Protein AF-0000000086674254 (afdb_homodimer)

Nearest PDB structures (foldseek):
  3oio-assembly1_A  TM=9.305E-01  e=2.649E-06  Chromobacterium violaceum
  6swi-assembly1_A  TM=9.458E-01  e=6.035E-06  Geobacillus stearothermophilus
  5u93-assembly1_A  TM=6.408E-01  e=2.240E-07  Bacteria Latreille et al. 1825
  1xs9-assembly1_A  TM=8.335E-01  e=2.133E-05  Escherichia coli
  5uqp-assembly1_B  TM=7.105E-01  e=3.496E-05  Rhodococcus jostii RHA1

Solvent-accessible surface area (backbone atoms only — not comparable to full-atom values): 34407 Å² total; per-residue (Å²): 123,86,67,92,67,78,49,45,41,50,56,47,54,54,61,40,50,64,39,67,40,51,18,26,39,28,44,46,75,42,50,46,74,46,70,48,46,36,68,47,72,77,41,36,36,85,33,34,37,40,32,35,28,68,32,49,48,37,34,42,35,41,81,91,40,82,37,82,42,34,59,46,27,32,38,46,43,44,56,69,42,47,29,32,43,42,10,85,55,86,72,15,23,20,37,36,36,43,27,31,43,80,44,70,41,90,81,47,79,50,74,40,20,42,45,41,55,41,25,72,72,43,82,53,47,68,37,72,44,82,63,37,37,49,59,28,32,51,50,20,45,48,37,59,43,42,76,74,53,38,58,39,40,60,62,29,50,42,23,37,49,31,30,37,51,43,44,49,41,47,60,43,20,66,94,56,82,28,75,67,72,77,65,63,61,66,60,50,47,50,51,50,49,54,50,48,42,64,47,36,31,49,38,83,66,52,52,68,58,51,16,60,74,67,69,42,51,64,66,59,44,35,51,48,27,35,74,76,69,69,36,44,57,49,56,47,43,52,48,51,22,45,38,50,37,52,32,45,43,63,74,42,87,68,52,65,64,55,43,28,42,57,31,33,33,93,40,60,66,60,36,38,53,53,37,19,70,74,69,71,42,42,62,69,59,42,37,72,65,59,66,55,64,61,34,51,50,54,45,53,72,52,50,67,87,51,79,79,75,77,71,70,73,74,69,76,82,71,65,79,82,73,84,69,135,124,87,67,93,66,80,49,44,40,49,56,46,53,54,62,39,51,64,40,68,40,52,19,26,38,31,45,46,75,42,50,48,72,47,70,49,45,36,67,48,71,77,42,35,34,86,32,33,37,41,35,36,30,69,32,49,48,36,35,42,36,43,79,90,40,80,37,83,42,35,60,46,28,31,39,47,42,45,56,69,42,47,30,32,42,42,10,84,57,86,70,15,23,21,37,37,34,43,28,28,41,77,44,69,40,90,80,47,79,49,75,41,19,41,43,41,55,43,25,73,72,43,83,52,46,68,38,72,44,83,63,36,38,49,60,27,32,50,50,21,46,48,37,60,43,41,78,75,54,38,59,39,38,62,62,30,50,43,22,38,49,32,28,36,50,43,44,48,41,46,60,42,20,66,94,58,82,28,77,66,73,78,64,61,61,65,61,50,47,50,50,51,49,54,49,47,40,63,46,37,31,50,39,82,66,52,53,69,57,51,16,60,73,67,70,42,51,63,66,57,44,34,52,51,28,35,74,74,70,68,37,44,57,48,56,48,44,52,48,51,20,45,39,51,36,51,33,45,45,62,75,41,88,67,52,66,65,54,43,30,42,57,32,33,32,94,39,60,67,59,37,38,53,54,38,19,70,74,69,70,42,42,62,70,59,43,39,72,66,58,68,54,65,61,34,52,51,54,45,52,70,55,50,63,89,51,79,76,77,74,72,68,75,78,69,71,83,79,67,77,80,71,82,72,132

Foldseek 3Di:
DPDPDDDLFNQLVVQAQKADAAQWIKGWDGWDKDPQDAKDDWDFAQWKKKKAWCAAWWWKAKPNDIDTDGHQKMFIGGHPIIIMIHHNDPSGIIMTIIIIHIDGDPPNDDPSSCLSVQLVPDPQGMFGNVVCQLVVLVVVLNVLRPDDDDPCSSVVNNVSVRSNVNSNSNRSGDDDDDDDDDDPLLVVLVVQLVVVLLVPQLAQDDLVNSCVSSVHDSVVQQVSCCVPVVGGSRVVSLLLLLLQLLLCLLVHPDDLCVSCNRRHHPDSVVSQVSNCVNVVHGSVVSSVVSDCVSVCVSVVVVPPPDDPPPPPPPPPPVDDPDDDD/DPDPDDDLFNQLVVQAQKADAAQWIKGWDGWDKDPQDAKDDWDFAQWKKKKAWCAAWWWKAKPNDIDTDGHQKMFIGHHPIIIMIHHNDPSGIIMTIIIIHIDGDPPNDDPSSCLSVQLVPDPQGMFGNVVCQLVVLVVVLNVLRPDDDDPCSSVVNNVSVRSNVNSNSNRSGDDDDDDDDDDPLLVVLVVQLVVVLLVPQLAQDDLVNSCVSSVHDSVVQQVSCCVPVVGGSNVVSLLLLLLQLLLCLLVHPDDLCVSCNRRHHPDSVVSQVSNCVNVVHGSVVSSVVSDCVSVCVSVVVVPPPDDPPPPPPPPDDPDDPDDDD

Structure (mmCIF, N/CA/C/O backbone):
data_AF-0000000086674254-model_v1
#
loop_
_entity.id
_entity.type
_entity.pdbx_description
1 polymer 'AraC family transcriptional regulator'
#
loop_
_atom_site.group_PDB
_atom_site.id
_atom_site.type_symbol
_atom_site.label_atom_id
_atom_site.label_alt_id
_atom_site.label_comp_id
_atom_site.label_asym_id
_atom_site.label_entity_id
_atom_site.label_seq_id
_atom_site.pdbx_PDB_ins_code
_atom_site.Cartn_x
_atom_site.Cartn_y
_atom_site.Cartn_z
_atom_site.occupancy
_atom_site.B_iso_or_equiv
_atom_site.auth_seq_id
_atom_site.auth_comp_id
_atom_site.auth_asym_id
_atom_site.auth_atom_id
_atom_site.pdbx_PDB_model_num
ATOM 1 N N . MET A 1 1 ? -21.734 -27.266 2.463 1 25.28 1 MET A N 1
ATOM 2 C CA . MET A 1 1 ? -21.609 -26.672 1.129 1 25.28 1 MET A CA 1
ATOM 3 C C . MET A 1 1 ? -20.797 -25.391 1.172 1 25.28 1 MET A C 1
ATOM 5 O O . MET A 1 1 ? -21.219 -24.391 1.757 1 25.28 1 MET A O 1
ATOM 9 N N . ARG A 1 2 ? -19.688 -25.328 1.482 1 36.72 2 ARG A N 1
ATOM 10 C CA . ARG A 1 2 ? -18.984 -24.047 1.582 1 36.72 2 ARG A CA 1
ATOM 11 C C . ARG A 1 2 ? -19.359 -23.125 0.434 1 36.72 2 ARG A C 1
ATOM 13 O O . ARG A 1 2 ? -19.062 -23.406 -0.728 1 36.72 2 ARG A O 1
ATOM 20 N N . GLY A 1 3 ? -20.391 -22.531 0.339 1 38.34 3 GLY A N 1
ATOM 21 C CA . GLY A 1 3 ? -20.953 -21.625 -0.646 1 38.34 3 GLY A CA 1
ATOM 22 C C . GLY A 1 3 ? -19.906 -20.781 -1.349 1 38.34 3 GLY A C 1
ATOM 23 O O . GLY A 1 3 ? -18.75 -20.719 -0.915 1 38.34 3 GLY A O 1
ATOM 24 N N . ASP A 1 4 ? -20.203 -20.25 -2.676 1 48.31 4 ASP A N 1
ATOM 25 C CA . ASP A 1 4 ? -19.594 -19.375 -3.684 1 48.31 4 ASP A CA 1
ATOM 26 C C . ASP A 1 4 ? -18.938 -18.156 -3.039 1 48.31 4 ASP A C 1
ATOM 28 O O . ASP A 1 4 ? -19.016 -17.062 -3.578 1 48.31 4 ASP A O 1
ATOM 32 N N . ALA A 1 5 ? -18.766 -18.125 -1.754 1 55.88 5 ALA A N 1
ATOM 33 C CA . ALA A 1 5 ? -18.438 -16.875 -1.062 1 55.88 5 ALA A CA 1
ATOM 34 C C . ALA A 1 5 ? -17.125 -16.297 -1.578 1 55.88 5 ALA A C 1
ATOM 36 O O . ALA A 1 5 ? -16.109 -16.984 -1.655 1 55.88 5 ALA A O 1
ATOM 37 N N . VAL A 1 6 ? -17.203 -15.25 -2.281 1 59.53 6 VAL A N 1
ATOM 38 C CA . VAL A 1 6 ? -16.094 -14.398 -2.695 1 59.53 6 VAL A CA 1
ATOM 39 C C . VAL A 1 6 ? -15.117 -14.219 -1.527 1 59.53 6 VAL A C 1
ATOM 41 O O . VAL A 1 6 ? -15.516 -13.773 -0.448 1 59.53 6 VAL A O 1
ATOM 44 N N . VAL A 1 7 ? -13.992 -14.891 -1.663 1 79.94 7 VAL A N 1
ATOM 45 C CA . VAL A 1 7 ? -12.945 -14.648 -0.675 1 79.94 7 VAL A CA 1
ATOM 46 C C . VAL A 1 7 ? -12.227 -13.344 -0.998 1 79.94 7 VAL A C 1
ATOM 48 O O . VAL A 1 7 ? -12.32 -12.828 -2.115 1 79.94 7 VAL A O 1
ATOM 51 N N . TRP A 1 8 ? -11.656 -12.766 -0.063 1 85.12 8 TRP A N 1
ATOM 52 C CA . TRP A 1 8 ? -11.117 -11.414 -0.192 1 85.12 8 TRP A CA 1
ATOM 53 C C . TRP A 1 8 ? -10.109 -11.336 -1.33 1 85.12 8 TRP A C 1
ATOM 55 O O . TRP A 1 8 ? -10.008 -10.312 -2.008 1 85.12 8 TRP A O 1
ATOM 65 N N . THR A 1 9 ? -9.43 -12.477 -1.619 1 89.12 9 THR A N 1
ATOM 66 C CA . THR A 1 9 ? -8.422 -12.469 -2.67 1 89.12 9 THR A CA 1
ATOM 67 C C . THR A 1 9 ? -9.07 -12.398 -4.047 1 89.12 9 THR A C 1
ATOM 69 O O . THR A 1 9 ? -8.438 -11.984 -5.02 1 89.12 9 THR A O 1
ATOM 72 N N . ASP A 1 10 ? -10.297 -12.781 -4.156 1 85.31 10 ASP A N 1
ATOM 73 C CA . ASP A 1 10 ? -11.023 -12.672 -5.418 1 85.31 10 ASP A CA 1
ATOM 74 C C . ASP A 1 10 ? -11.148 -11.211 -5.848 1 85.31 10 ASP A C 1
ATOM 76 O O . ASP A 1 10 ? -11.172 -10.906 -7.043 1 85.31 10 ASP A O 1
ATOM 80 N N . ARG A 1 11 ? -11.242 -10.367 -4.902 1 87.06 11 ARG A N 1
ATOM 81 C CA . ARG A 1 11 ? -11.336 -8.945 -5.203 1 87.06 11 ARG A CA 1
ATOM 82 C C . ARG A 1 11 ? -10.047 -8.43 -5.824 1 87.06 11 ARG A C 1
ATOM 84 O O . ARG A 1 11 ? -10.07 -7.578 -6.711 1 87.06 11 ARG A O 1
ATOM 91 N N . LEU A 1 12 ? -8.984 -8.945 -5.289 1 90.75 12 LEU A N 1
ATOM 92 C CA . LEU A 1 12 ? -7.695 -8.578 -5.871 1 90.75 12 LEU A CA 1
ATOM 93 C C . LEU A 1 12 ? -7.59 -9.078 -7.309 1 90.75 12 LEU A C 1
ATOM 95 O O . LEU A 1 12 ? -7.152 -8.344 -8.195 1 90.75 12 LEU A O 1
ATOM 99 N N . ASP A 1 13 ? -7.992 -10.25 -7.535 1 88.44 13 ASP A N 1
ATOM 100 C CA . ASP A 1 13 ? -7.922 -10.836 -8.867 1 88.44 13 ASP A CA 1
ATOM 101 C C . ASP A 1 13 ? -8.766 -10.047 -9.859 1 88.44 13 ASP A C 1
ATOM 103 O O . ASP A 1 13 ? -8.43 -9.961 -11.047 1 88.44 13 ASP A O 1
ATOM 107 N N . ALA A 1 14 ? -9.758 -9.477 -9.359 1 84.12 14 ALA A N 1
ATOM 108 C CA . ALA A 1 14 ? -10.695 -8.75 -10.211 1 84.12 14 ALA A CA 1
ATOM 109 C C . ALA A 1 14 ? -10.141 -7.387 -10.602 1 84.12 14 ALA A C 1
ATOM 111 O O . ALA A 1 14 ? -10.492 -6.836 -11.648 1 84.12 14 ALA A O 1
ATOM 112 N N . VAL A 1 15 ? -9.227 -6.852 -9.797 1 84.62 15 VAL A N 1
ATOM 113 C CA . VAL A 1 15 ? -8.945 -5.438 -10.016 1 84.62 15 VAL A CA 1
ATOM 114 C C . VAL A 1 15 ? -7.453 -5.234 -10.242 1 84.62 15 VAL A C 1
ATOM 116 O O . VAL A 1 15 ? -7.02 -4.156 -10.648 1 84.62 15 VAL A O 1
ATOM 119 N N . VAL A 1 16 ? -6.676 -6.238 -10.078 1 82.31 16 VAL A N 1
ATOM 120 C CA . VAL A 1 16 ? -5.23 -6.07 -10.18 1 82.31 16 VAL A CA 1
ATOM 121 C C . VAL A 1 16 ? -4.676 -7.016 -11.242 1 82.31 16 VAL A C 1
ATOM 123 O O . VAL A 1 16 ? -3.941 -7.953 -10.93 1 82.31 16 VAL A O 1
ATOM 126 N N . PRO A 1 17 ? -4.895 -6.766 -12.461 1 85.19 17 PRO A N 1
ATOM 127 C CA . PRO A 1 17 ? -4.41 -7.703 -13.469 1 85.19 17 PRO A CA 1
ATOM 128 C C . PRO A 1 17 ? -2.955 -7.457 -13.859 1 85.19 17 PRO A C 1
ATOM 130 O O . PRO A 1 17 ? -2.279 -8.367 -14.352 1 85.19 17 PRO A O 1
ATOM 133 N N . ARG A 1 18 ? -2.543 -6.195 -13.742 1 94.12 18 ARG A N 1
ATOM 134 C CA . ARG A 1 18 ? -1.178 -5.809 -14.086 1 94.12 18 ARG A CA 1
ATOM 135 C C . ARG A 1 18 ? -0.655 -4.742 -13.133 1 94.12 18 ARG A C 1
ATOM 137 O O . ARG A 1 18 ? -1.386 -3.824 -12.758 1 94.12 18 ARG A O 1
ATOM 144 N N . LEU A 1 19 ? 0.548 -4.879 -12.781 1 96.25 19 LEU A N 1
ATOM 145 C CA . LEU A 1 19 ? 1.171 -3.934 -11.859 1 96.25 19 LEU A CA 1
ATOM 146 C C . LEU A 1 19 ? 2.525 -3.475 -12.391 1 96.25 19 LEU A C 1
ATOM 148 O O . LEU A 1 19 ? 3.295 -4.277 -12.922 1 96.25 19 LEU A O 1
ATOM 152 N N . ALA A 1 20 ? 2.787 -2.203 -12.266 1 92.81 20 ALA A N 1
ATOM 153 C CA . ALA A 1 20 ? 4.113 -1.673 -12.57 1 92.81 20 ALA A CA 1
ATOM 154 C C . ALA A 1 20 ? 5.062 -1.855 -11.391 1 92.81 20 ALA A C 1
ATOM 156 O O . ALA A 1 20 ? 4.664 -1.688 -10.234 1 92.81 20 ALA A O 1
ATOM 157 N N . VAL A 1 21 ? 6.219 -2.252 -11.633 1 92.38 21 VAL A N 1
ATOM 158 C CA . VAL A 1 21 ? 7.332 -2.312 -10.688 1 92.38 21 VAL A CA 1
ATOM 159 C C . VAL A 1 21 ? 8.555 -1.616 -11.289 1 92.38 21 VAL A C 1
ATOM 161 O O . VAL A 1 21 ? 8.711 -1.563 -12.508 1 92.38 21 VAL A O 1
ATOM 164 N N . PRO A 1 22 ? 9.344 -0.985 -10.477 1 90.69 22 PRO A N 1
ATOM 165 C CA . PRO A 1 22 ? 10.516 -0.331 -11.047 1 90.69 22 PRO A CA 1
ATOM 166 C C . PRO A 1 22 ? 11.344 -1.269 -11.922 1 90.69 22 PRO A C 1
ATOM 168 O O . PRO A 1 22 ? 11.828 -2.299 -11.445 1 90.69 22 PRO A O 1
ATOM 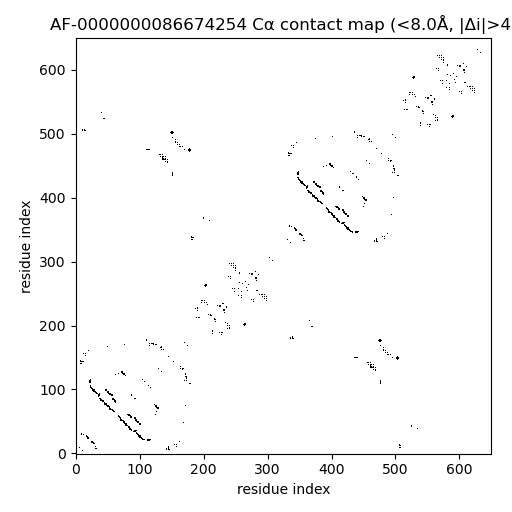171 N N . GLY A 1 23 ? 11.492 -0.886 -13.172 1 91.56 23 GLY A N 1
ATOM 172 C CA . GLY A 1 23 ? 12.297 -1.669 -14.102 1 91.56 23 GLY A CA 1
ATOM 173 C C . GLY A 1 23 ? 11.484 -2.697 -14.867 1 91.56 23 GLY A C 1
ATOM 174 O O . GLY A 1 23 ? 12.039 -3.482 -15.641 1 91.56 23 GLY A O 1
ATOM 175 N N . GLY A 1 24 ? 10.117 -2.697 -14.594 1 93.75 24 GLY A N 1
ATOM 176 C CA . GLY A 1 24 ? 9.344 -3.684 -15.336 1 93.75 24 GLY A CA 1
ATOM 177 C C . GLY A 1 24 ? 7.867 -3.666 -15 1 93.75 24 GLY A C 1
ATOM 178 O O . GLY A 1 24 ? 7.375 -2.711 -14.398 1 93.75 24 GLY A O 1
ATOM 179 N N . THR A 1 25 ? 7.18 -4.711 -15.492 1 94.75 25 THR A N 1
ATOM 180 C CA . THR A 1 25 ? 5.754 -4.898 -15.25 1 94.75 25 THR A CA 1
ATOM 181 C C . THR A 1 25 ? 5.445 -6.355 -14.922 1 94.75 25 THR A C 1
ATOM 183 O O . THR A 1 25 ? 6.133 -7.266 -15.391 1 94.75 25 THR A O 1
ATOM 186 N N . ALA A 1 26 ? 4.449 -6.516 -14.117 1 97 26 ALA A N 1
ATOM 187 C CA . ALA A 1 26 ? 4.02 -7.859 -13.734 1 97 26 ALA A CA 1
ATOM 188 C C . ALA A 1 26 ? 2.576 -8.117 -14.156 1 97 26 ALA A C 1
ATOM 190 O O . ALA A 1 26 ? 1.687 -7.309 -13.867 1 97 26 ALA A O 1
ATOM 191 N N . GLY A 1 27 ? 2.365 -9.133 -14.93 1 96.62 27 GLY A N 1
ATOM 192 C CA . GLY A 1 27 ? 1.023 -9.664 -15.125 1 96.62 27 GLY A CA 1
ATOM 193 C C . GLY A 1 27 ? 0.593 -10.617 -14.023 1 96.62 27 GLY A C 1
ATOM 194 O O . GLY A 1 27 ? 1.246 -11.633 -13.789 1 96.62 27 GLY A O 1
ATOM 195 N N . ILE A 1 28 ? -0.515 -10.344 -13.359 1 95.94 28 ILE A N 1
ATOM 196 C CA . ILE A 1 28 ? -0.927 -11.102 -12.188 1 95.94 28 ILE A CA 1
ATOM 197 C C . ILE A 1 28 ? -1.872 -12.227 -12.602 1 95.94 28 ILE A C 1
ATOM 199 O O . ILE A 1 28 ? -2.83 -12 -13.344 1 95.94 28 ILE A O 1
ATOM 203 N N . TYR A 1 29 ? -1.641 -13.367 -12.062 1 92.44 29 TYR A N 1
ATOM 204 C CA . TYR A 1 29 ? -2.461 -14.523 -12.406 1 92.44 29 TYR A CA 1
ATOM 205 C C . TYR A 1 29 ? -3.381 -14.906 -11.258 1 92.44 29 TYR A C 1
ATOM 207 O O . TYR A 1 29 ? -4.508 -15.359 -11.477 1 92.44 29 TYR A O 1
ATOM 215 N N . GLN A 1 30 ? -2.82 -14.703 -10.031 1 91.06 30 GLN A N 1
ATOM 216 C CA . GLN A 1 30 ? -3.627 -15.156 -8.906 1 91.06 30 GLN A CA 1
ATOM 217 C C . GLN A 1 30 ? -3.113 -14.586 -7.59 1 91.06 30 GLN A C 1
ATOM 219 O O . GLN A 1 30 ? -1.902 -14.484 -7.379 1 91.06 30 GLN A O 1
ATOM 224 N N . TRP A 1 31 ? -4.062 -14.219 -6.805 1 93.19 31 TRP A N 1
ATOM 225 C CA . TRP A 1 31 ? -3.85 -14 -5.379 1 93.19 31 TRP A CA 1
ATOM 226 C C . TRP A 1 31 ? -4.523 -15.086 -4.555 1 93.19 31 TRP A C 1
ATOM 228 O O . TRP A 1 31 ? -5.66 -15.477 -4.832 1 93.19 31 TRP A O 1
ATOM 238 N N . ALA A 1 32 ? -3.785 -15.547 -3.461 1 92.31 32 ALA A N 1
ATOM 239 C CA . ALA A 1 32 ? -4.426 -16.609 -2.68 1 92.31 32 ALA A CA 1
ATOM 240 C C . ALA A 1 32 ? -3.881 -16.641 -1.256 1 92.31 32 ALA A C 1
ATOM 242 O O . ALA A 1 32 ? -2.791 -16.125 -0.989 1 92.31 32 ALA A O 1
ATOM 243 N N . GLN A 1 33 ? -4.66 -17.125 -0.433 1 92.06 33 GLN A N 1
ATOM 244 C CA . GLN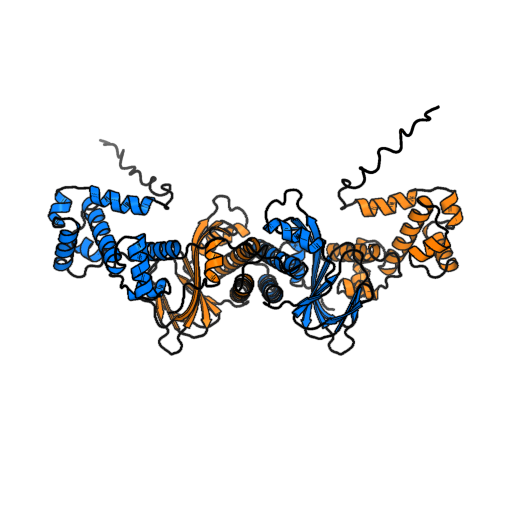 A 1 33 ? -4.305 -17.438 0.948 1 92.06 33 GLN A CA 1
ATOM 245 C C . GLN A 1 33 ? -4.957 -18.75 1.403 1 92.06 33 GLN A C 1
ATOM 247 O O . GLN A 1 33 ? -6.148 -18.953 1.173 1 92.06 33 GLN A O 1
ATOM 252 N N . TRP A 1 34 ? -4.117 -19.578 2.035 1 88.69 34 TRP A N 1
ATOM 253 C CA . TRP A 1 34 ? -4.641 -20.844 2.512 1 88.69 34 TRP A CA 1
ATOM 254 C C . TRP A 1 34 ? -4.004 -21.234 3.842 1 88.69 34 TRP A C 1
ATOM 256 O O . TRP A 1 34 ? -2.822 -20.969 4.074 1 88.69 34 TRP A O 1
ATOM 266 N N . SER A 1 35 ? -4.785 -21.812 4.605 1 87.88 35 SER A N 1
ATOM 267 C CA . SER A 1 35 ? -4.293 -22.391 5.855 1 87.88 35 SER A CA 1
ATOM 268 C C . SER A 1 35 ? -4.332 -23.922 5.82 1 87.88 35 SER A C 1
ATOM 270 O O . SER A 1 35 ? -5.109 -24.5 5.062 1 87.88 35 SER A O 1
ATOM 272 N N . GLY A 1 36 ? -3.48 -24.531 6.516 1 84.69 36 GLY A N 1
ATOM 273 C CA . GLY A 1 36 ? -3.539 -25.969 6.73 1 84.69 36 GLY A CA 1
ATOM 274 C C . GLY A 1 36 ? -3.064 -26.766 5.535 1 84.69 36 GLY A C 1
ATOM 275 O O . GLY A 1 36 ? -3.566 -27.859 5.281 1 84.69 36 GLY A O 1
ATOM 276 N N . VAL A 1 37 ? -2.219 -26.172 4.754 1 81 37 VAL A N 1
ATOM 277 C CA . VAL A 1 37 ? -1.625 -26.938 3.658 1 81 37 VAL A CA 1
ATOM 278 C C . VAL A 1 37 ? -0.72 -28.031 4.215 1 81 37 VAL A C 1
ATOM 280 O O . VAL A 1 37 ? 0.201 -27.75 4.988 1 81 37 VAL A O 1
ATOM 283 N N . VAL A 1 38 ? -0.955 -29.203 3.811 1 85.56 38 VAL A N 1
ATOM 284 C CA . VAL A 1 38 ? -0.167 -30.344 4.301 1 85.56 38 VAL A CA 1
ATOM 285 C C . VAL A 1 38 ? 0.869 -30.734 3.254 1 85.56 38 VAL A C 1
ATOM 287 O O . VAL A 1 38 ? 2.025 -31 3.588 1 85.56 38 VAL A O 1
ATOM 290 N N . GLU A 1 39 ? 0.395 -30.891 2.057 1 85.62 39 GLU A N 1
ATOM 291 C CA . GLU A 1 39 ? 1.29 -31.219 0.952 1 85.62 39 GLU A CA 1
ATOM 292 C C . GLU A 1 39 ? 0.726 -30.734 -0.38 1 85.62 39 GLU A C 1
ATOM 294 O O . GLU A 1 39 ? -0.486 -30.781 -0.6 1 85.62 39 GLU A O 1
ATOM 299 N N . ASN A 1 40 ? 1.583 -30.234 -1.135 1 83.75 40 ASN A N 1
ATOM 300 C CA . ASN A 1 40 ? 1.231 -30.094 -2.543 1 83.75 40 ASN A CA 1
ATOM 301 C C . ASN A 1 40 ? 2.176 -30.891 -3.439 1 83.75 40 ASN A C 1
ATOM 303 O O . ASN A 1 40 ? 3.371 -30.984 -3.156 1 83.75 40 ASN A O 1
ATOM 307 N N . PRO A 1 41 ? 1.652 -31.625 -4.395 1 86.44 41 PRO A N 1
ATOM 308 C CA . PRO A 1 41 ? 2.504 -32.438 -5.262 1 86.44 41 PRO A CA 1
ATOM 309 C C . PRO A 1 41 ? 3.564 -31.625 -5.988 1 86.44 41 PRO A C 1
ATOM 311 O O . PRO A 1 41 ? 3.393 -30.422 -6.18 1 86.44 41 PRO A O 1
ATOM 314 N N . PRO A 1 42 ? 4.629 -32.375 -6.332 1 91.56 42 PRO A N 1
ATOM 315 C CA . PRO A 1 42 ? 5.602 -31.656 -7.16 1 91.56 42 PRO A CA 1
ATOM 316 C C . PRO A 1 42 ? 4.988 -31.109 -8.453 1 91.56 42 PRO A C 1
ATOM 318 O O . PRO A 1 42 ? 4.25 -31.828 -9.133 1 91.56 42 PRO A O 1
ATOM 321 N N . HIS A 1 43 ? 5.207 -29.891 -8.719 1 93.31 43 HIS A N 1
ATOM 322 C CA . HIS A 1 43 ? 4.668 -29.234 -9.906 1 93.31 43 HIS A CA 1
ATOM 323 C C . HIS A 1 43 ? 5.535 -28.047 -10.32 1 93.31 43 HIS A C 1
ATOM 325 O O . HIS A 1 43 ? 6.531 -27.734 -9.664 1 93.31 43 HIS A O 1
ATOM 331 N N . ARG A 1 44 ? 5.266 -27.562 -11.484 1 94.06 44 ARG A N 1
ATOM 332 C CA . ARG A 1 44 ? 5.945 -26.375 -11.969 1 94.06 44 ARG A CA 1
ATOM 333 C C . ARG A 1 44 ? 4.965 -25.406 -12.633 1 94.06 44 ARG A C 1
ATOM 335 O O . ARG A 1 44 ? 3.822 -25.781 -12.914 1 94.06 44 ARG A O 1
ATOM 342 N N . HIS A 1 45 ? 5.359 -24.188 -12.695 1 94.88 45 HIS A N 1
ATOM 343 C CA . HIS A 1 45 ? 4.605 -23.141 -13.367 1 94.88 45 HIS A CA 1
ATOM 344 C C . HIS A 1 45 ? 5.453 -22.453 -14.43 1 94.88 45 HIS A C 1
ATOM 346 O O . HIS A 1 45 ? 6.684 -22.5 -14.383 1 94.88 45 HIS A O 1
ATOM 352 N N . THR A 1 46 ? 4.781 -21.844 -15.438 1 94.94 46 THR A N 1
ATOM 353 C CA . THR A 1 46 ? 5.461 -21 -16.406 1 94.94 46 THR A CA 1
ATOM 354 C C . THR A 1 46 ? 5.555 -19.562 -15.898 1 94.94 46 THR A C 1
ATOM 356 O O . THR A 1 46 ? 5.934 -18.656 -16.656 1 94.94 46 THR A O 1
ATOM 359 N N . TYR A 1 47 ? 5.176 -19.266 -14.727 1 96.12 47 TYR A N 1
ATOM 360 C CA . TYR A 1 47 ? 5.168 -17.984 -14.055 1 96.12 47 TYR A CA 1
ATOM 361 C C . TYR A 1 47 ? 5.75 -18.094 -12.648 1 96.12 47 TYR A C 1
ATOM 363 O O . TYR A 1 47 ? 6.031 -19.188 -12.172 1 96.12 47 TYR A O 1
ATOM 371 N N . PHE A 1 48 ? 5.992 -16.969 -12 1 97.56 48 PHE A N 1
ATOM 372 C CA . PHE A 1 48 ? 6.465 -16.953 -10.625 1 97.56 48 PHE A CA 1
ATOM 373 C C . PHE A 1 48 ? 5.316 -17.203 -9.656 1 97.56 48 PHE A C 1
ATOM 375 O O . PHE A 1 48 ? 4.207 -16.703 -9.852 1 97.56 48 PHE A O 1
ATOM 382 N N . GLU A 1 49 ? 5.523 -17.938 -8.734 1 97.38 49 GLU A N 1
ATOM 383 C CA . GLU A 1 49 ? 4.695 -18.062 -7.539 1 97.38 49 GLU A CA 1
ATOM 384 C C . GLU A 1 49 ? 5.5 -17.766 -6.273 1 97.38 49 GLU A C 1
ATOM 386 O O . GLU A 1 49 ? 6.445 -18.5 -5.953 1 97.38 49 GLU A O 1
ATOM 391 N N . VAL A 1 50 ? 5.152 -16.75 -5.605 1 98.19 50 VAL A N 1
ATOM 392 C CA . VAL A 1 50 ? 5.875 -16.375 -4.398 1 98.19 50 VAL A CA 1
ATOM 393 C C . VAL A 1 50 ? 4.945 -16.469 -3.189 1 98.19 50 VAL A C 1
ATOM 395 O O . VAL A 1 50 ? 3.918 -15.781 -3.137 1 98.19 50 VAL A O 1
ATOM 398 N N . CYS A 1 51 ? 5.359 -17.266 -2.227 1 97.62 51 CYS A N 1
ATOM 399 C CA . CYS A 1 51 ? 4.547 -17.5 -1.038 1 97.62 51 CYS A CA 1
ATOM 400 C C . CYS A 1 51 ? 5.191 -16.891 0.198 1 97.62 51 CYS A C 1
ATOM 402 O O . CYS A 1 51 ? 6.418 -16.797 0.284 1 97.62 51 CYS A O 1
ATOM 404 N N . ARG A 1 52 ? 4.418 -16.484 1.013 1 98.06 52 ARG A N 1
ATOM 405 C CA . ARG A 1 52 ? 4.82 -16.188 2.385 1 98.06 52 ARG A CA 1
ATOM 406 C C . ARG A 1 52 ? 4.254 -17.219 3.354 1 98.06 52 ARG A C 1
ATOM 408 O O . ARG A 1 52 ? 3.07 -17.547 3.291 1 98.06 52 ARG A O 1
ATOM 415 N N . VAL A 1 53 ? 5.102 -17.688 4.27 1 97.62 53 VAL A N 1
ATOM 416 C CA . VAL A 1 53 ? 4.629 -18.578 5.328 1 97.62 53 VAL A CA 1
ATOM 417 C C . VAL A 1 53 ? 4 -17.75 6.453 1 97.62 53 VAL A C 1
ATOM 419 O O . VAL A 1 53 ? 4.699 -17.016 7.152 1 97.62 53 VAL A O 1
ATOM 422 N N . ASP A 1 54 ? 2.73 -17.938 6.594 1 96.5 54 ASP A N 1
ATOM 423 C CA . ASP A 1 54 ? 1.988 -17.172 7.59 1 96.5 54 ASP A CA 1
ATOM 424 C C . ASP A 1 54 ? 2.039 -17.859 8.953 1 96.5 54 ASP A C 1
ATOM 426 O O . ASP A 1 54 ? 2.105 -17.188 9.984 1 96.5 54 ASP A O 1
ATOM 430 N N . ALA A 1 55 ? 1.968 -19.094 8.906 1 96.38 55 ALA A N 1
ATOM 431 C CA . ALA A 1 55 ? 1.947 -19.891 10.125 1 96.38 55 ALA A CA 1
ATOM 432 C C . ALA A 1 55 ? 2.396 -21.328 9.844 1 96.38 55 ALA A C 1
ATOM 434 O O . ALA A 1 55 ? 2.338 -21.797 8.703 1 96.38 55 ALA A O 1
ATOM 435 N N . GLY A 1 56 ? 2.863 -21.953 10.93 1 96 56 GLY A N 1
ATOM 436 C CA . GLY A 1 56 ? 3.287 -23.344 10.797 1 96 56 GLY A CA 1
ATOM 437 C C . GLY A 1 56 ? 4.684 -23.484 10.219 1 96 56 GLY A C 1
ATOM 438 O O . GLY A 1 56 ? 5.383 -22.5 10.016 1 96 56 GLY A O 1
ATOM 439 N N . ARG A 1 57 ? 5.059 -24.797 10.102 1 96.5 57 ARG A N 1
ATOM 440 C CA . ARG A 1 57 ? 6.379 -25.125 9.57 1 96.5 57 ARG A CA 1
ATOM 441 C C . ARG A 1 57 ? 6.297 -26.219 8.531 1 96.5 57 ARG A C 1
ATOM 443 O O . ARG A 1 57 ? 5.293 -26.938 8.453 1 96.5 57 ARG A O 1
ATOM 450 N N . GLY A 1 58 ? 7.332 -26.281 7.719 1 96.25 58 GLY A N 1
ATOM 451 C CA . GLY A 1 58 ? 7.402 -27.312 6.695 1 96.25 58 GLY A CA 1
ATOM 452 C C . GLY A 1 58 ? 8.719 -27.312 5.934 1 96.25 58 GLY A C 1
ATOM 453 O O . GLY A 1 58 ? 9.75 -26.906 6.473 1 96.25 58 GLY A O 1
ATOM 454 N N . ARG A 1 59 ? 8.602 -27.953 4.82 1 97.25 59 ARG A N 1
ATOM 455 C CA . ARG A 1 59 ? 9.734 -28.016 3.91 1 97.25 59 ARG A CA 1
ATOM 456 C C . ARG A 1 59 ? 9.352 -27.547 2.512 1 97.25 59 ARG A C 1
ATOM 458 O O . ARG A 1 59 ? 8.297 -27.922 1.998 1 97.25 59 ARG A O 1
ATOM 465 N N . PHE A 1 60 ? 10.117 -26.719 1.997 1 97.75 60 PHE A N 1
ATOM 466 C CA . PHE A 1 60 ? 10.031 -26.312 0.6 1 97.75 60 PHE A CA 1
ATOM 467 C C . PHE A 1 60 ? 11.094 -27.016 -0.235 1 97.75 60 PHE A C 1
ATOM 469 O O . PHE A 1 60 ? 12.289 -26.797 -0.033 1 97.75 60 PHE A O 1
ATOM 476 N N . VAL A 1 61 ? 10.641 -27.875 -1.088 1 97.31 61 VAL A N 1
ATOM 477 C CA . VAL A 1 61 ? 11.547 -28.625 -1.946 1 97.31 61 VAL A CA 1
ATOM 478 C C . VAL A 1 61 ? 11.555 -28.016 -3.35 1 97.31 61 VAL A C 1
ATOM 480 O O . VAL A 1 61 ? 10.516 -27.984 -4.02 1 97.31 61 VAL A O 1
ATOM 483 N N . ILE A 1 62 ? 12.68 -27.562 -3.746 1 96.25 62 ILE A N 1
ATOM 484 C CA . ILE A 1 62 ? 12.773 -26.922 -5.059 1 96.25 62 ILE A CA 1
ATOM 485 C C . ILE A 1 62 ? 14.125 -27.234 -5.688 1 96.25 62 ILE A C 1
ATOM 487 O O . ILE A 1 62 ? 15.164 -27.125 -5.023 1 96.25 62 ILE A O 1
ATOM 491 N N . GLY A 1 63 ? 14.07 -27.531 -7.012 1 87.69 63 GLY A N 1
ATOM 492 C CA . GLY A 1 63 ? 15.297 -27.859 -7.723 1 87.69 63 GLY A CA 1
ATOM 493 C C . GLY A 1 63 ? 16.109 -28.938 -7.039 1 87.69 63 GLY A C 1
ATOM 494 O O . GLY A 1 63 ? 17.344 -28.859 -7.004 1 87.69 63 GLY A O 1
ATOM 495 N N . GLY A 1 64 ? 15.461 -29.844 -6.379 1 86.75 64 GLY A N 1
ATOM 496 C CA . GLY A 1 64 ? 16.141 -30.953 -5.73 1 86.75 64 GLY A CA 1
ATOM 497 C C . GLY A 1 64 ? 16.672 -30.594 -4.359 1 86.75 64 GLY A C 1
ATOM 498 O O . GLY A 1 64 ? 17.281 -31.438 -3.689 1 86.75 64 GLY A O 1
ATOM 499 N N . ARG A 1 65 ? 16.531 -29.406 -3.904 1 94.38 65 ARG A N 1
ATOM 500 C CA . ARG A 1 65 ? 17 -28.953 -2.596 1 94.38 65 ARG A CA 1
ATOM 501 C C . ARG A 1 65 ? 15.836 -28.781 -1.627 1 94.38 65 ARG A C 1
ATOM 503 O O . ARG A 1 65 ? 14.766 -28.297 -2.012 1 94.38 65 ARG A O 1
ATOM 510 N N . ASP A 1 66 ? 16.172 -29.125 -0.375 1 96.38 66 ASP A N 1
ATOM 511 C CA . ASP A 1 66 ? 15.18 -29.016 0.692 1 96.38 66 ASP A CA 1
ATOM 512 C C . ASP A 1 66 ? 15.469 -27.812 1.59 1 96.38 66 ASP A C 1
ATOM 514 O O . ASP A 1 66 ? 16.609 -27.641 2.047 1 96.38 66 ASP A O 1
ATOM 518 N N . HIS A 1 67 ? 14.461 -27.047 1.882 1 97.81 67 HIS A N 1
ATOM 519 C CA . HIS A 1 67 ? 14.578 -25.906 2.775 1 97.81 67 HIS A CA 1
ATOM 520 C C . HIS A 1 67 ? 13.555 -25.984 3.904 1 97.81 67 HIS A C 1
ATOM 522 O O . HIS A 1 67 ? 12.352 -26.047 3.652 1 97.81 67 HIS A O 1
ATOM 528 N N . ASP A 1 68 ? 14.023 -25.969 5.113 1 97.69 68 ASP A N 1
ATOM 529 C CA . ASP A 1 68 ? 13.094 -25.781 6.223 1 97.69 68 ASP A CA 1
ATOM 530 C C . ASP A 1 68 ? 12.508 -24.375 6.227 1 97.69 68 ASP A C 1
ATOM 532 O O . ASP A 1 68 ? 13.242 -23.391 6.074 1 97.69 68 ASP A O 1
ATOM 536 N N . VAL A 1 69 ? 11.211 -24.312 6.363 1 97.62 69 VAL A N 1
ATOM 537 C CA . VAL A 1 69 ? 10.586 -23 6.289 1 97.62 69 VAL A CA 1
ATOM 538 C C . VAL A 1 69 ? 9.602 -22.828 7.441 1 97.62 69 VAL A C 1
ATOM 540 O O . VAL A 1 69 ? 9.086 -23.812 7.98 1 97.62 69 VAL A O 1
ATOM 543 N N . GLY A 1 70 ? 9.383 -21.594 7.836 1 96.81 70 GLY A N 1
ATOM 544 C CA . GLY A 1 70 ? 8.461 -21.188 8.883 1 96.81 70 GLY A CA 1
ATOM 545 C C . GLY A 1 70 ? 7.941 -19.781 8.711 1 96.81 70 GLY A C 1
ATOM 546 O O . GLY A 1 70 ? 8.188 -19.141 7.684 1 96.81 70 GLY A O 1
ATOM 547 N N . PRO A 1 71 ? 7.191 -19.297 9.758 1 96.81 71 PRO A N 1
ATOM 548 C CA . PRO A 1 71 ? 6.555 -17.984 9.641 1 96.81 71 PRO A CA 1
ATOM 549 C C . PRO A 1 71 ? 7.547 -16.875 9.281 1 96.81 71 PRO A C 1
ATOM 551 O O . PRO A 1 71 ? 8.594 -16.75 9.922 1 96.81 71 PRO A O 1
ATOM 554 N N . GLY A 1 72 ? 7.195 -16.141 8.211 1 97.31 72 GLY A N 1
ATOM 555 C CA . GLY A 1 72 ? 8.047 -15.031 7.789 1 97.31 72 GLY A CA 1
ATOM 556 C C . GLY A 1 72 ? 8.945 -15.391 6.617 1 97.31 72 GLY A C 1
ATOM 557 O O . GLY A 1 72 ? 9.516 -14.508 5.973 1 97.31 72 GLY A O 1
ATOM 558 N N . ASP A 1 73 ? 9.031 -16.672 6.328 1 98.31 73 ASP A N 1
ATOM 559 C CA . ASP A 1 73 ? 9.82 -17.062 5.168 1 98.31 73 ASP A CA 1
ATOM 560 C C . ASP A 1 73 ? 9.055 -16.812 3.869 1 98.31 73 ASP A C 1
ATOM 562 O O . ASP A 1 73 ? 7.836 -16.969 3.822 1 98.31 73 ASP A O 1
ATOM 566 N N . LEU A 1 74 ? 9.812 -16.406 2.902 1 98.62 74 LEU A N 1
ATOM 567 C CA . LEU A 1 74 ? 9.312 -16.234 1.542 1 98.62 74 LEU A CA 1
ATOM 568 C C . LEU A 1 74 ? 9.836 -17.328 0.624 1 98.62 74 LEU A C 1
ATOM 570 O O . LEU A 1 74 ? 11.031 -17.625 0.625 1 98.62 74 LEU A O 1
ATOM 574 N N . LEU A 1 75 ? 8.961 -17.969 -0.089 1 98.62 75 LEU A N 1
ATOM 575 C CA . LEU A 1 75 ? 9.297 -19.047 -0.998 1 98.62 75 LEU A CA 1
ATOM 576 C C . LEU A 1 75 ? 9.164 -18.609 -2.451 1 98.62 75 LEU A C 1
ATOM 578 O O . LEU A 1 75 ? 8.094 -18.172 -2.877 1 98.62 75 LEU A O 1
ATOM 582 N N . PHE A 1 76 ? 10.195 -18.766 -3.213 1 98.44 76 PHE A N 1
ATOM 583 C CA . PHE A 1 76 ? 10.219 -18.297 -4.598 1 98.44 76 PHE A CA 1
ATOM 584 C C . PHE A 1 76 ? 10.219 -19.484 -5.559 1 98.44 76 PHE A C 1
ATOM 586 O O . PHE A 1 76 ? 11.273 -20.031 -5.871 1 98.44 76 PHE A O 1
ATOM 593 N N . ALA A 1 77 ? 9.047 -19.828 -6.02 1 97.56 77 ALA A N 1
ATOM 594 C CA . ALA A 1 77 ? 8.93 -20.781 -7.125 1 97.56 77 ALA A CA 1
ATOM 595 C C . ALA A 1 77 ? 9.078 -20.078 -8.469 1 97.56 77 ALA A C 1
ATOM 597 O O . ALA A 1 77 ? 8.25 -19.25 -8.844 1 97.56 77 ALA A O 1
ATOM 598 N N . ARG A 1 78 ? 10.055 -20.422 -9.203 1 96.25 78 ARG A N 1
ATOM 599 C CA . ARG A 1 78 ? 10.383 -19.75 -10.445 1 96.25 78 ARG A CA 1
ATOM 600 C C . ARG A 1 78 ? 9.883 -20.531 -11.656 1 96.25 78 ARG A C 1
ATOM 602 O O . ARG A 1 78 ? 9.648 -21.734 -11.562 1 96.25 78 ARG A O 1
ATOM 609 N N . PRO A 1 79 ? 9.695 -19.828 -12.758 1 96.44 79 PRO A N 1
ATOM 610 C CA . PRO A 1 79 ? 9.148 -20.484 -13.953 1 96.44 79 PRO A CA 1
ATOM 611 C C . PRO A 1 79 ? 9.969 -21.688 -14.398 1 96.44 79 PRO A C 1
ATOM 613 O O . PRO A 1 79 ? 11.188 -21.609 -14.523 1 96.44 79 PRO A O 1
ATOM 616 N N . GLY A 1 80 ? 9.203 -22.781 -14.539 1 94.81 80 GLY A N 1
ATOM 617 C CA . GLY A 1 80 ? 9.797 -23.984 -15.094 1 94.81 80 GLY A CA 1
ATOM 618 C C . GLY A 1 80 ? 10.461 -24.859 -14.055 1 94.81 80 GLY A C 1
ATOM 619 O O . GLY A 1 80 ? 10.859 -25.984 -14.344 1 94.81 80 GLY A O 1
ATOM 620 N N . VAL A 1 81 ? 10.617 -24.391 -12.844 1 95.56 81 VAL A N 1
ATOM 621 C CA . VAL A 1 81 ? 11.328 -25.141 -11.812 1 95.56 81 VAL A CA 1
ATOM 622 C C . VAL A 1 81 ? 10.336 -25.938 -10.977 1 95.56 81 VAL A C 1
ATOM 624 O O . VAL A 1 81 ? 9.398 -25.375 -10.406 1 95.56 81 VAL A O 1
ATOM 627 N N . ARG A 1 82 ? 10.531 -27.234 -10.93 1 95.56 82 ARG A N 1
ATOM 628 C CA . ARG A 1 82 ? 9.656 -28.109 -10.148 1 95.56 82 ARG A CA 1
ATOM 629 C C . ARG A 1 82 ? 9.844 -27.875 -8.656 1 95.56 82 ARG A C 1
ATOM 631 O O . ARG A 1 82 ? 10.977 -27.719 -8.188 1 95.56 82 ARG A O 1
ATOM 638 N N . HIS A 1 83 ? 8.727 -27.812 -7.918 1 96 83 HIS A N 1
ATOM 639 C CA . HIS A 1 83 ? 8.781 -27.562 -6.484 1 96 83 HIS A CA 1
ATOM 640 C C . HIS A 1 83 ? 7.586 -28.188 -5.77 1 96 83 HIS A C 1
ATOM 642 O O . HIS A 1 83 ? 6.625 -28.625 -6.418 1 96 83 HIS A O 1
ATOM 648 N N . ARG A 1 84 ? 7.715 -28.344 -4.504 1 94.88 84 ARG A N 1
ATOM 649 C CA . ARG A 1 84 ? 6.633 -28.812 -3.643 1 94.88 84 ARG A CA 1
ATOM 650 C C . ARG A 1 84 ? 6.809 -28.297 -2.221 1 94.88 84 ARG A C 1
ATOM 652 O O . ARG A 1 84 ? 7.891 -27.844 -1.847 1 94.88 84 ARG A O 1
ATOM 659 N N . ILE A 1 85 ? 5.754 -28.234 -1.525 1 94.62 85 ILE A N 1
ATOM 660 C CA . ILE A 1 85 ? 5.742 -27.875 -0.114 1 94.62 85 ILE A CA 1
ATOM 661 C C . ILE A 1 85 ? 5.188 -29.031 0.716 1 94.62 85 ILE A C 1
ATOM 663 O O . ILE A 1 85 ? 4.152 -29.609 0.372 1 94.62 85 ILE A O 1
ATOM 667 N N . LEU A 1 86 ? 5.926 -29.375 1.721 1 94.94 86 LEU A N 1
ATOM 668 C CA . LEU A 1 86 ? 5.555 -30.469 2.619 1 94.94 86 LEU A CA 1
ATOM 669 C C . LEU A 1 86 ? 5.414 -29.969 4.051 1 94.94 86 LEU A C 1
ATOM 671 O O . LEU A 1 86 ? 6.305 -29.297 4.57 1 94.94 86 LEU A O 1
ATOM 675 N N . SER A 1 87 ? 4.289 -30.156 4.613 1 94.38 87 SER A N 1
ATOM 676 C CA . SER A 1 87 ? 4.043 -29.875 6.023 1 94.38 87 SER A CA 1
ATOM 677 C C . SER A 1 87 ? 3.24 -30.984 6.68 1 94.38 87 SER A C 1
ATOM 679 O O . SER A 1 87 ? 2.07 -30.797 7.02 1 94.38 87 SER A O 1
ATOM 681 N N . PRO A 1 88 ? 3.869 -32.031 6.992 1 84.31 88 PRO A N 1
ATOM 682 C CA . PRO A 1 88 ? 3.135 -33.219 7.418 1 84.31 88 PRO A CA 1
ATOM 683 C C . PRO A 1 88 ? 2.572 -33.094 8.836 1 84.31 88 PRO A C 1
ATOM 685 O O . PRO A 1 88 ? 1.618 -33.812 9.188 1 84.31 88 PRO A O 1
ATOM 688 N N . ASP A 1 89 ? 3.098 -32.25 9.609 1 87.75 89 ASP A N 1
ATOM 689 C CA . ASP A 1 89 ? 2.631 -32.125 10.984 1 87.75 89 ASP A CA 1
ATOM 690 C C . ASP A 1 89 ? 1.426 -31.203 11.086 1 87.75 89 ASP A C 1
ATOM 692 O O . ASP A 1 89 ? 1.44 -30.094 10.531 1 87.75 89 ASP A O 1
ATOM 696 N N . PRO A 1 90 ? 0.309 -31.75 11.742 1 85.31 90 PRO A N 1
ATOM 697 C CA . PRO A 1 90 ? -0.832 -30.844 11.945 1 85.31 90 PRO A CA 1
ATOM 698 C C . PRO A 1 90 ? -0.449 -29.562 12.688 1 85.31 90 PRO A C 1
ATOM 700 O O . PRO A 1 90 ? 0.404 -29.594 13.578 1 85.31 90 PRO A O 1
ATOM 703 N N . PRO A 1 91 ? -1.108 -28.516 12.359 1 88.62 91 PRO A N 1
ATOM 704 C CA . PRO A 1 91 ? -2.248 -28.312 11.461 1 88.62 91 PRO A CA 1
ATOM 705 C C . PRO A 1 91 ? -1.819 -28.016 10.023 1 88.62 91 PRO A C 1
ATOM 707 O O . PRO A 1 91 ? -2.658 -27.688 9.18 1 88.62 91 PRO A O 1
ATOM 710 N N . GLY A 1 92 ? -0.63 -28.156 9.719 1 92.69 92 GLY A N 1
ATOM 711 C CA . GLY A 1 92 ? -0.132 -27.797 8.398 1 92.69 92 GLY A CA 1
ATOM 712 C C . GLY A 1 92 ? 0.415 -26.391 8.328 1 92.69 92 GLY A C 1
ATOM 713 O O . GLY A 1 92 ? 0.634 -25.75 9.359 1 92.69 92 GLY A O 1
ATOM 714 N N . ILE A 1 93 ? 0.686 -25.969 7.152 1 94.56 93 ILE A N 1
ATOM 715 C CA . ILE A 1 93 ? 1.331 -24.672 6.973 1 94.56 93 ILE A CA 1
ATOM 716 C C . ILE A 1 93 ? 0.343 -23.688 6.355 1 94.56 93 ILE A C 1
ATOM 718 O O . ILE A 1 93 ? -0.489 -24.062 5.527 1 94.56 93 ILE A O 1
ATOM 722 N N . GLY A 1 94 ? 0.257 -22.484 6.895 1 95.12 94 GLY A N 1
ATOM 723 C CA . GLY A 1 94 ? -0.502 -21.391 6.309 1 95.12 94 GLY A CA 1
ATOM 724 C C . GLY A 1 94 ? 0.314 -20.547 5.352 1 95.12 94 GLY A C 1
ATOM 725 O O . GLY A 1 94 ? 1.424 -20.125 5.684 1 95.12 94 GLY A O 1
ATOM 726 N N . LEU A 1 95 ? -0.272 -20.312 4.129 1 95.38 95 LEU A N 1
ATOM 727 C CA . LEU A 1 95 ? 0.469 -19.594 3.092 1 95.38 95 LEU A CA 1
ATOM 728 C C . LEU A 1 95 ? -0.375 -18.484 2.488 1 95.38 95 LEU A C 1
ATOM 730 O O . LEU A 1 95 ? -1.593 -18.609 2.357 1 95.38 95 LEU A O 1
ATOM 734 N N . SER A 1 96 ? 0.216 -17.406 2.18 1 96.12 96 SER A N 1
ATOM 735 C CA . SER A 1 96 ? -0.279 -16.391 1.259 1 96.12 96 SER A CA 1
ATOM 736 C C . SER A 1 96 ? 0.631 -16.25 0.042 1 96.12 96 SER A C 1
ATOM 738 O O . SER A 1 96 ? 1.856 -16.297 0.169 1 96.12 96 SER A O 1
ATOM 740 N N . TRP A 1 97 ? 0.046 -16.172 -1.168 1 95.94 97 TRP A N 1
ATOM 741 C CA . TRP A 1 97 ? 0.952 -16.094 -2.309 1 95.94 97 TRP A CA 1
ATOM 742 C C . TRP A 1 97 ? 0.333 -15.281 -3.439 1 95.94 97 TRP A C 1
ATOM 744 O O . TRP A 1 97 ? -0.863 -14.984 -3.414 1 95.94 97 TRP A O 1
ATOM 754 N N . VAL A 1 98 ? 1.138 -14.844 -4.312 1 97.12 98 VAL A N 1
ATOM 755 C CA . VAL A 1 98 ? 0.771 -14.211 -5.574 1 97.12 98 VAL A CA 1
ATOM 756 C C . VAL A 1 98 ? 1.535 -14.867 -6.723 1 97.12 98 VAL A C 1
ATOM 758 O O . VAL A 1 98 ? 2.711 -15.211 -6.578 1 97.12 98 VAL A O 1
ATOM 761 N N . SER A 1 99 ? 0.873 -15.141 -7.812 1 96.94 99 SER A N 1
ATOM 762 C CA . SER A 1 99 ? 1.452 -15.648 -9.055 1 96.94 99 SER A CA 1
ATOM 763 C C . SER A 1 99 ? 1.485 -14.57 -10.133 1 96.94 99 SER A C 1
ATOM 765 O O . SER A 1 99 ? 0.507 -13.844 -10.32 1 96.94 99 SER A O 1
ATOM 767 N N . PHE A 1 100 ? 2.59 -14.484 -10.789 1 97.31 100 PHE A N 1
ATOM 768 C CA . PHE A 1 100 ? 2.711 -13.398 -11.758 1 97.31 100 PHE A CA 1
ATOM 769 C C . PHE A 1 100 ? 3.812 -13.695 -12.766 1 97.31 100 PHE A C 1
ATOM 771 O O . PHE A 1 100 ? 4.703 -14.5 -12.508 1 97.31 100 PHE A O 1
ATOM 778 N N . ASP A 1 101 ? 3.732 -13.102 -13.914 1 96.75 101 ASP A N 1
ATOM 779 C CA . ASP A 1 101 ? 4.871 -12.969 -14.82 1 96.75 101 ASP A CA 1
ATOM 780 C C . ASP A 1 101 ? 5.59 -11.641 -14.609 1 96.75 101 ASP A C 1
ATOM 782 O O . ASP A 1 101 ? 5.023 -10.711 -14.031 1 96.75 101 ASP A O 1
ATOM 786 N N . LEU A 1 102 ? 6.789 -11.594 -14.945 1 95.75 102 LEU A N 1
ATOM 787 C CA . LEU A 1 102 ? 7.586 -10.383 -14.781 1 95.75 102 LEU A CA 1
ATOM 788 C C . LEU A 1 102 ? 8.383 -10.086 -16.047 1 95.75 102 LEU A C 1
ATOM 790 O O . LEU A 1 102 ? 9.172 -10.922 -16.5 1 95.75 102 LEU A O 1
ATOM 794 N N . ARG A 1 103 ? 8.125 -8.906 -16.578 1 93.31 103 ARG A N 1
ATOM 795 C CA . ARG A 1 103 ? 8.805 -8.477 -17.797 1 93.31 103 ARG A CA 1
ATOM 796 C C . ARG A 1 103 ? 9.633 -7.215 -17.547 1 93.31 103 ARG A C 1
ATOM 798 O O . ARG A 1 103 ? 9.109 -6.211 -17.047 1 93.31 103 ARG A O 1
ATOM 805 N N . PRO A 1 104 ? 10.891 -7.305 -17.859 1 91.5 104 PRO A N 1
ATOM 806 C CA . PRO A 1 104 ? 11.703 -6.098 -17.688 1 91.5 104 PRO A CA 1
ATOM 807 C C . PRO A 1 104 ? 11.344 -5 -18.688 1 91.5 104 PRO A C 1
ATOM 809 O O . PRO A 1 104 ? 10.938 -5.293 -19.812 1 91.5 104 PRO A O 1
ATOM 812 N N . SER A 1 105 ? 11.383 -3.811 -18.188 1 86.81 105 SER A N 1
ATOM 813 C CA . SER A 1 105 ? 11.234 -2.672 -19.094 1 86.81 105 SER A CA 1
ATOM 814 C C . SER A 1 105 ? 12.531 -2.391 -19.844 1 86.81 105 SER A C 1
ATOM 816 O O . SER A 1 105 ? 13.609 -2.363 -19.25 1 86.81 105 SER A O 1
ATOM 818 N N . PRO A 1 106 ? 12.43 -2.299 -21.203 1 74.25 106 PRO A N 1
ATOM 819 C CA . PRO A 1 106 ? 13.656 -2.047 -21.969 1 74.25 106 PRO A CA 1
ATOM 820 C C . PRO A 1 106 ? 14.32 -0.723 -21.594 1 74.25 106 PRO A C 1
ATOM 822 O O . PRO A 1 106 ? 15.531 -0.577 -21.734 1 74.25 106 PRO A O 1
ATOM 825 N N . GLU A 1 107 ? 13.633 0.283 -21.234 1 65.94 107 GLU A N 1
ATOM 826 C CA . GLU A 1 107 ? 14.156 1.63 -21.016 1 65.94 107 GLU A CA 1
ATOM 827 C C . GLU A 1 107 ? 14.625 1.808 -19.578 1 65.94 107 GLU A C 1
ATOM 829 O O . GLU A 1 107 ? 14.883 2.93 -19.141 1 65.94 107 GLU A O 1
ATOM 834 N N . ALA A 1 108 ? 14.891 0.729 -18.875 1 61.59 108 ALA A N 1
ATOM 835 C CA . ALA A 1 108 ? 15.18 0.904 -17.453 1 61.59 108 ALA A CA 1
ATOM 836 C C . ALA A 1 108 ? 16.578 1.47 -17.234 1 61.59 108 ALA A C 1
ATOM 838 O O . ALA A 1 108 ? 17.578 0.817 -17.562 1 61.59 108 ALA A O 1
ATOM 839 N N . THR A 1 109 ? 16.703 2.77 -17.156 1 57.75 109 THR A N 1
ATOM 840 C CA . THR A 1 109 ? 18.016 3.414 -17.047 1 57.75 109 THR A CA 1
ATOM 841 C C . THR A 1 109 ? 18.328 3.717 -15.578 1 57.75 109 THR A C 1
ATOM 843 O O . THR A 1 109 ? 19.5 3.914 -15.227 1 57.75 109 THR A O 1
ATOM 846 N N . ASP A 1 110 ? 17.375 3.775 -14.711 1 61.03 110 ASP A N 1
ATOM 847 C CA . ASP A 1 110 ? 17.719 4.277 -13.383 1 61.03 110 ASP A CA 1
ATOM 848 C C . ASP A 1 110 ? 17.812 3.137 -12.375 1 61.03 110 ASP A C 1
ATOM 850 O O . ASP A 1 110 ? 17.359 2.021 -12.648 1 61.03 110 ASP A O 1
ATOM 854 N N . GLU A 1 111 ? 18.625 3.271 -11.359 1 57.81 111 GLU A N 1
ATOM 855 C CA . GLU A 1 111 ? 18.875 2.314 -10.289 1 57.81 111 GLU A CA 1
ATOM 856 C C . GLU A 1 111 ? 17.594 1.607 -9.867 1 57.81 111 GLU A C 1
ATOM 858 O O . GLU A 1 111 ? 17.594 0.405 -9.594 1 57.81 111 GLU A O 1
ATOM 863 N N . ASP A 1 112 ? 16.594 2.346 -9.82 1 61.78 112 ASP A N 1
ATOM 864 C CA . ASP A 1 112 ? 15.305 1.724 -9.516 1 61.78 112 ASP A CA 1
ATOM 865 C C . ASP A 1 112 ? 14.922 0.701 -10.586 1 61.78 112 ASP A C 1
ATOM 867 O O . ASP A 1 112 ? 14.25 -0.29 -10.289 1 61.78 112 ASP A O 1
ATOM 871 N N . ASP A 1 113 ? 15.688 0.815 -11.633 1 66.94 113 ASP A N 1
ATOM 872 C CA . ASP A 1 113 ? 15.352 -0.041 -12.766 1 66.94 113 ASP A CA 1
ATOM 873 C C . ASP A 1 113 ? 16.109 -1.361 -12.703 1 66.94 113 ASP A C 1
ATOM 875 O O . ASP A 1 113 ? 15.812 -2.293 -13.453 1 66.94 113 ASP A O 1
ATOM 879 N N . ALA A 1 114 ? 16.875 -1.377 -11.633 1 82.56 114 ALA A N 1
ATOM 880 C CA . ALA A 1 114 ? 17.688 -2.59 -11.578 1 82.56 114 ALA A CA 1
ATOM 881 C C . ALA A 1 114 ? 16.969 -3.691 -10.797 1 82.56 114 ALA A C 1
ATOM 883 O O . ALA A 1 114 ? 17.391 -4.852 -10.828 1 82.56 114 ALA A O 1
ATOM 884 N N . LEU A 1 115 ? 15.898 -3.375 -10.219 1 90.62 115 LEU A N 1
ATOM 885 C CA . LEU A 1 115 ? 15.234 -4.289 -9.305 1 90.62 115 LEU A CA 1
ATOM 886 C C . LEU A 1 115 ? 14.789 -5.559 -10.023 1 90.62 115 LEU A C 1
ATOM 888 O O . LEU A 1 115 ? 15.141 -6.668 -9.617 1 90.62 115 LEU A O 1
ATOM 892 N N . VAL A 1 116 ? 14.125 -5.359 -11.102 1 93.62 116 VAL A N 1
ATOM 893 C CA . VAL A 1 116 ? 13.57 -6.488 -11.844 1 93.62 116 VAL A CA 1
ATOM 894 C C . VAL A 1 116 ? 14.711 -7.312 -12.445 1 93.62 116 VAL A C 1
ATOM 896 O O . VAL A 1 116 ? 14.703 -8.547 -12.359 1 93.62 116 VAL A O 1
ATOM 899 N N . GLY A 1 117 ? 15.656 -6.562 -13.008 1 91.5 117 GLY A N 1
ATOM 900 C CA . GLY A 1 117 ? 16.797 -7.27 -13.57 1 91.5 117 GLY A CA 1
ATOM 901 C C . GLY A 1 117 ? 17.547 -8.094 -12.547 1 91.5 117 GLY A C 1
ATOM 902 O O . GLY A 1 117 ? 17.922 -9.242 -12.82 1 91.5 117 GLY A O 1
ATOM 903 N N . ALA A 1 118 ? 17.781 -7.566 -11.406 1 91.94 118 ALA A N 1
ATOM 904 C CA . ALA A 1 118 ? 18.5 -8.266 -10.336 1 91.94 118 ALA A CA 1
ATOM 905 C C . ALA A 1 118 ? 17.719 -9.484 -9.867 1 91.94 118 ALA A C 1
ATOM 907 O O . ALA A 1 118 ? 18.312 -10.539 -9.594 1 91.94 118 ALA A O 1
ATOM 908 N N . PHE A 1 119 ? 16.453 -9.383 -9.734 1 95.69 119 PHE A N 1
ATOM 909 C CA . PHE A 1 119 ? 15.578 -10.484 -9.32 1 95.69 119 PHE A CA 1
ATOM 910 C C . PHE A 1 119 ? 15.648 -11.633 -10.32 1 95.69 119 PHE A C 1
ATOM 912 O O . PHE A 1 119 ? 15.773 -12.797 -9.93 1 95.69 119 PHE A O 1
ATOM 919 N N . LEU A 1 120 ? 15.586 -11.234 -11.594 1 94.88 120 LEU A N 1
ATOM 920 C CA . LEU A 1 120 ? 15.555 -12.234 -12.648 1 94.88 120 LEU A CA 1
ATOM 921 C C . LEU A 1 120 ? 16.906 -12.938 -12.781 1 94.88 120 LEU A C 1
ATOM 923 O O . LEU A 1 120 ? 16.984 -14.047 -13.305 1 94.88 120 LEU A O 1
ATOM 927 N N . ALA A 1 121 ? 17.906 -12.297 -12.242 1 92.81 121 ALA A N 1
ATOM 928 C CA . ALA A 1 121 ? 19.266 -12.836 -12.367 1 92.81 121 ALA A CA 1
ATOM 929 C C . ALA A 1 121 ? 19.594 -13.773 -11.203 1 92.81 121 ALA A C 1
ATOM 931 O O . ALA A 1 121 ? 20.656 -14.398 -11.18 1 92.81 121 ALA A O 1
ATOM 932 N N . THR A 1 122 ? 18.688 -13.891 -10.281 1 93.56 122 THR A N 1
ATOM 933 C CA . THR A 1 122 ? 18.953 -14.703 -9.102 1 93.56 122 THR A CA 1
ATOM 934 C C . THR A 1 122 ? 18.125 -15.992 -9.133 1 93.56 122 THR A C 1
ATOM 936 O O . THR A 1 122 ? 17.125 -16.078 -9.852 1 93.56 122 THR A O 1
ATOM 939 N N . ASP A 1 123 ? 18.609 -17 -8.383 1 93.75 123 ASP A N 1
ATOM 940 C CA . ASP A 1 123 ? 17.875 -18.25 -8.234 1 93.75 123 ASP A CA 1
ATOM 941 C C . ASP A 1 123 ? 17.5 -18.5 -6.77 1 93.75 123 ASP A C 1
ATOM 943 O O . ASP A 1 123 ? 17.312 -19.641 -6.359 1 93.75 123 ASP A O 1
ATOM 947 N N . ARG A 1 124 ? 17.438 -17.375 -6.031 1 95.25 124 ARG A N 1
ATOM 948 C CA . ARG A 1 124 ? 17.094 -17.484 -4.617 1 95.25 124 ARG A CA 1
ATOM 949 C C . ARG A 1 124 ? 15.766 -18.203 -4.426 1 95.25 124 ARG A C 1
ATOM 951 O O . ARG A 1 124 ? 14.758 -17.828 -5.031 1 95.25 124 ARG A O 1
ATOM 958 N N . ALA A 1 125 ? 15.789 -19.219 -3.574 1 97.56 125 ALA A N 1
ATOM 959 C CA . ALA A 1 125 ? 14.594 -20.031 -3.363 1 97.56 125 ALA A CA 1
ATOM 960 C C . ALA A 1 125 ? 13.828 -19.578 -2.125 1 97.56 125 ALA A C 1
ATOM 962 O O . ALA A 1 125 ? 12.602 -19.688 -2.072 1 97.56 125 ALA A O 1
ATOM 963 N N . VAL A 1 126 ? 14.586 -19.156 -1.127 1 98.12 126 VAL A N 1
ATOM 964 C CA . VAL A 1 126 ? 13.977 -18.781 0.142 1 98.12 126 VAL A CA 1
ATOM 965 C C . VAL A 1 126 ? 14.625 -17.5 0.663 1 98.12 126 VAL A C 1
ATOM 967 O O . VAL A 1 126 ? 15.836 -17.312 0.547 1 98.12 126 VAL A O 1
ATOM 970 N N . ALA A 1 127 ? 13.852 -16.625 1.151 1 97.69 127 ALA A N 1
ATOM 971 C CA . ALA A 1 127 ? 14.312 -15.43 1.841 1 97.69 127 ALA A CA 1
ATOM 972 C C . ALA A 1 127 ? 13.508 -15.18 3.111 1 97.69 127 ALA A C 1
ATOM 974 O O . ALA A 1 127 ? 12.422 -15.734 3.287 1 97.69 127 ALA A O 1
ATOM 975 N N . ARG A 1 128 ? 14.07 -14.422 3.992 1 96.62 128 ARG A N 1
ATOM 976 C CA . ARG A 1 128 ? 13.375 -14.039 5.211 1 96.62 128 ARG A CA 1
ATOM 977 C C . ARG A 1 128 ? 12.805 -12.625 5.098 1 96.62 128 ARG A C 1
ATOM 979 O O . ARG A 1 128 ? 13.477 -11.727 4.598 1 96.62 128 ARG A O 1
ATOM 986 N N . ASP A 1 129 ? 11.602 -12.453 5.508 1 95.56 129 ASP A N 1
ATOM 987 C CA . ASP A 1 129 ? 10.984 -11.133 5.602 1 95.56 129 ASP A CA 1
ATOM 988 C C . ASP A 1 129 ? 11.453 -10.398 6.855 1 95.56 129 ASP A C 1
ATOM 990 O O . ASP A 1 129 ? 10.648 -10.094 7.742 1 95.56 129 ASP A O 1
ATOM 994 N N . ARG A 1 130 ? 12.68 -10.023 7 1 81.62 130 ARG A N 1
ATOM 995 C CA . ARG A 1 130 ? 13.328 -9.555 8.227 1 81.62 130 ARG A CA 1
ATOM 996 C C . ARG A 1 130 ? 12.695 -8.258 8.719 1 81.62 130 ARG A C 1
ATOM 998 O O . ARG A 1 130 ? 12.5 -8.078 9.922 1 81.62 130 ARG A O 1
ATOM 1005 N N . ASP A 1 131 ? 12.305 -7.395 7.93 1 84.62 131 ASP A N 1
ATOM 1006 C CA . ASP A 1 131 ? 11.773 -6.105 8.352 1 84.62 131 ASP A CA 1
ATOM 1007 C C . ASP A 1 131 ? 10.242 -6.082 8.266 1 84.62 131 ASP A C 1
ATOM 1009 O O . ASP A 1 131 ? 9.633 -5.016 8.359 1 84.62 131 ASP A O 1
ATOM 1013 N N . THR A 1 132 ? 9.688 -7.254 8.031 1 93.44 132 THR A N 1
ATOM 1014 C CA . THR A 1 132 ? 8.25 -7.496 7.992 1 93.44 132 THR A CA 1
ATOM 1015 C C . THR A 1 132 ? 7.582 -6.637 6.922 1 93.44 132 THR A C 1
ATOM 1017 O O . THR A 1 132 ? 6.422 -6.25 7.066 1 93.44 132 THR A O 1
ATOM 1020 N N . GLN A 1 133 ? 8.367 -6.262 5.945 1 96.19 133 GLN A N 1
ATOM 1021 C CA . GLN A 1 133 ? 7.781 -5.465 4.867 1 96.19 133 GLN A CA 1
ATOM 1022 C C . GLN A 1 133 ? 6.672 -6.227 4.156 1 96.19 133 GLN A C 1
ATOM 1024 O O . GLN A 1 133 ? 5.555 -5.727 4.02 1 96.19 133 GLN A O 1
ATOM 1029 N N . VAL A 1 134 ? 6.965 -7.434 3.768 1 98.19 134 VAL A N 1
ATOM 1030 C CA . VAL A 1 134 ? 6.008 -8.25 3.025 1 98.19 134 VAL A CA 1
ATOM 1031 C C . VAL A 1 134 ? 4.805 -8.562 3.908 1 98.19 134 VAL A C 1
ATOM 1033 O O . VAL A 1 134 ? 3.656 -8.359 3.502 1 98.19 134 VAL A O 1
ATOM 1036 N N . GLY A 1 135 ? 5.055 -8.984 5.133 1 98.06 135 GLY A N 1
ATOM 1037 C CA . GLY A 1 135 ? 3.982 -9.328 6.055 1 98.06 135 GLY A CA 1
ATOM 1038 C C . GLY A 1 135 ? 3.055 -8.164 6.348 1 98.06 135 GLY A C 1
ATOM 1039 O O . GLY A 1 135 ? 1.835 -8.336 6.402 1 98.06 135 GLY A O 1
ATOM 1040 N N . SER A 1 136 ? 3.602 -7.016 6.566 1 98 136 SER A N 1
ATOM 1041 C CA . SER A 1 136 ? 2.789 -5.844 6.879 1 98 136 SER A CA 1
ATOM 1042 C C . SER A 1 136 ? 1.938 -5.426 5.688 1 98 136 SER A C 1
ATOM 1044 O O . SER A 1 136 ? 0.786 -5.016 5.855 1 98 136 SER A O 1
ATOM 1046 N N . VAL A 1 137 ? 2.465 -5.512 4.473 1 98.5 137 VAL A N 1
ATOM 1047 C CA . VAL A 1 137 ? 1.694 -5.145 3.289 1 98.5 137 VAL A CA 1
ATOM 1048 C C . VAL A 1 137 ? 0.6 -6.18 3.043 1 98.5 137 VAL A C 1
ATOM 1050 O O . VAL A 1 137 ? -0.523 -5.832 2.672 1 98.5 137 VAL A O 1
ATOM 1053 N N . TRP A 1 138 ? 0.872 -7.441 3.262 1 97.88 138 TRP A N 1
ATOM 1054 C CA . TRP A 1 138 ? -0.149 -8.477 3.15 1 97.88 138 TRP A CA 1
ATOM 1055 C C . TRP A 1 138 ? -1.299 -8.219 4.117 1 97.88 138 TRP A C 1
ATOM 1057 O O . TRP A 1 138 ? -2.469 -8.375 3.76 1 97.88 138 TRP A O 1
ATOM 1067 N N . ARG A 1 139 ? -0.959 -7.855 5.312 1 97 139 ARG A N 1
ATOM 1068 C CA . ARG A 1 139 ? -1.991 -7.555 6.301 1 97 139 ARG A CA 1
ATOM 1069 C C . ARG A 1 139 ? -2.857 -6.383 5.852 1 97 139 ARG A C 1
ATOM 1071 O O . ARG A 1 139 ? -4.078 -6.41 6.012 1 97 139 ARG A O 1
ATOM 1078 N N . ALA A 1 140 ? -2.211 -5.379 5.312 1 98 140 ALA A N 1
ATOM 1079 C CA . ALA A 1 140 ? -2.949 -4.227 4.797 1 98 140 ALA A CA 1
ATOM 1080 C C . ALA A 1 140 ? -3.855 -4.629 3.637 1 98 140 ALA A C 1
ATOM 1082 O O . ALA A 1 140 ? -5 -4.18 3.551 1 98 140 ALA A O 1
ATOM 1083 N N . LEU A 1 141 ? -3.342 -5.445 2.748 1 97.5 141 LEU A N 1
ATOM 1084 C CA . LEU A 1 141 ? -4.137 -5.945 1.634 1 97.5 141 LEU A CA 1
ATOM 1085 C C . LEU A 1 141 ? -5.383 -6.668 2.137 1 97.5 141 LEU A C 1
ATOM 1087 O O . LEU A 1 141 ? -6.488 -6.426 1.645 1 97.5 141 LEU A O 1
ATOM 1091 N N . HIS A 1 142 ? -5.16 -7.504 3.086 1 96.19 142 HIS A N 1
ATOM 1092 C CA . HIS A 1 142 ? -6.281 -8.242 3.656 1 96.19 142 HIS A CA 1
ATOM 1093 C C . HIS A 1 142 ? -7.316 -7.293 4.254 1 96.19 142 HIS A C 1
ATOM 1095 O O . HIS A 1 142 ? -8.508 -7.414 3.971 1 96.19 142 HIS A O 1
ATOM 1101 N N . ALA A 1 143 ? -6.883 -6.379 5.07 1 96.5 143 ALA A N 1
ATOM 1102 C CA . ALA A 1 143 ? -7.781 -5.449 5.746 1 96.5 143 ALA A CA 1
ATOM 1103 C C . ALA A 1 143 ? -8.57 -4.617 4.742 1 96.5 143 ALA A C 1
ATOM 1105 O O . ALA A 1 143 ? -9.742 -4.312 4.961 1 96.5 143 ALA A O 1
ATOM 1106 N N . CYS A 1 144 ? -7.965 -4.258 3.641 1 95.81 144 CYS A N 1
ATOM 1107 C CA . CYS A 1 144 ? -8.578 -3.357 2.668 1 95.81 144 CYS A CA 1
ATOM 1108 C C . CYS A 1 144 ? -9.445 -4.125 1.685 1 95.81 144 CYS A C 1
ATOM 1110 O O . CYS A 1 144 ? -10.352 -3.553 1.067 1 95.81 144 CYS A O 1
ATOM 1112 N N . ALA A 1 145 ? -9.18 -5.383 1.55 1 93.94 145 ALA A N 1
ATOM 1113 C CA . ALA A 1 145 ? -9.922 -6.184 0.58 1 93.94 145 ALA A CA 1
ATOM 1114 C C . ALA A 1 145 ? -11.117 -6.867 1.234 1 93.94 145 ALA A C 1
ATOM 1116 O O . ALA A 1 145 ? -12.125 -7.137 0.575 1 93.94 145 ALA A O 1
ATOM 1117 N N . ALA A 1 146 ? -10.961 -7.227 2.486 1 91.88 146 ALA A N 1
ATOM 1118 C CA . ALA A 1 146 ? -11.984 -7.984 3.193 1 91.88 146 ALA A CA 1
ATOM 1119 C C . ALA A 1 146 ? -13.25 -7.152 3.391 1 91.88 146 ALA A C 1
ATOM 1121 O O . ALA A 1 146 ? -13.188 -5.922 3.439 1 91.88 146 ALA A O 1
ATOM 1122 N N . GLY A 1 147 ? -14.367 -7.801 3.48 1 87.88 147 GLY A N 1
ATOM 1123 C CA . GLY A 1 147 ? -15.625 -7.117 3.732 1 87.88 147 GLY A CA 1
ATOM 1124 C C . GLY A 1 147 ? -16.328 -6.656 2.463 1 87.88 147 GLY A C 1
ATOM 1125 O O . GLY A 1 147 ? -15.977 -7.102 1.366 1 87.88 147 GLY A O 1
ATOM 1126 N N . PRO A 1 148 ? -17.297 -5.82 2.576 1 88.25 148 PRO A N 1
ATOM 1127 C CA . PRO A 1 148 ? -18.047 -5.352 1.406 1 88.25 148 PRO A CA 1
ATOM 1128 C C . PRO A 1 148 ? -17.25 -4.359 0.559 1 88.25 148 PRO A C 1
ATOM 1130 O O . PRO A 1 148 ? -16.328 -3.723 1.059 1 88.25 148 PRO A O 1
ATOM 1133 N N . PRO A 1 149 ? -17.656 -4.246 -0.671 1 89.06 149 PRO A N 1
ATOM 1134 C CA . PRO A 1 149 ? -17.016 -3.234 -1.516 1 89.06 149 PRO A CA 1
ATOM 1135 C C . PRO A 1 149 ? -17.172 -1.821 -0.956 1 89.06 149 PRO A C 1
ATOM 1137 O O . PRO A 1 149 ? -18.203 -1.482 -0.391 1 89.06 149 PRO A O 1
ATOM 1140 N N . ARG A 1 150 ? -16.172 -1.037 -1.17 1 90.12 150 ARG A N 1
ATOM 1141 C CA . ARG A 1 150 ? -16.125 0.333 -0.671 1 90.12 150 ARG A CA 1
ATOM 1142 C C . ARG A 1 150 ? -15.578 1.284 -1.73 1 90.12 150 ARG A C 1
ATOM 1144 O O . ARG A 1 150 ? -14.805 0.876 -2.594 1 90.12 150 ARG A O 1
ATOM 1151 N N . PRO A 1 151 ? -15.93 2.57 -1.671 1 90.94 151 PRO A N 1
ATOM 1152 C CA . PRO A 1 151 ? -15.352 3.535 -2.609 1 90.94 151 PRO A CA 1
ATOM 1153 C C . PRO A 1 151 ? -13.836 3.619 -2.506 1 90.94 151 PRO A C 1
ATOM 1155 O O . PRO A 1 151 ? -13.281 3.609 -1.401 1 90.94 151 PRO A O 1
ATOM 1158 N N . GLY A 1 152 ? -13.195 3.639 -3.701 1 92.75 152 GLY A N 1
ATOM 1159 C CA . GLY A 1 152 ? -11.75 3.779 -3.76 1 92.75 152 GLY A CA 1
ATOM 1160 C C . GLY A 1 152 ? -11.016 2.473 -3.527 1 92.75 152 GLY A C 1
ATOM 1161 O O . GLY A 1 152 ? -9.781 2.436 -3.547 1 92.75 152 GLY A O 1
ATOM 1162 N N . GLN A 1 153 ? -11.742 1.409 -3.289 1 93.19 153 GLN A N 1
ATOM 1163 C CA . GLN A 1 153 ? -11.117 0.131 -2.959 1 93.19 153 GLN A CA 1
ATOM 1164 C C . GLN A 1 153 ? -10.188 -0.335 -4.078 1 93.19 153 GLN A C 1
ATOM 1166 O O . GLN A 1 153 ? -9.102 -0.845 -3.812 1 93.19 153 GLN A O 1
ATOM 1171 N N . ARG A 1 154 ? -10.609 -0.167 -5.32 1 92.25 154 ARG A N 1
ATOM 1172 C CA . ARG A 1 154 ? -9.797 -0.581 -6.453 1 92.25 154 ARG A CA 1
ATOM 1173 C C . ARG A 1 154 ? -8.43 0.101 -6.422 1 92.25 154 ARG A C 1
ATOM 1175 O O . ARG A 1 154 ? -7.395 -0.562 -6.527 1 92.25 154 ARG A O 1
ATOM 1182 N N . THR A 1 155 ? -8.477 1.409 -6.262 1 93.12 155 THR A N 1
ATOM 1183 C CA . THR A 1 155 ? -7.238 2.18 -6.203 1 93.12 155 THR A CA 1
ATOM 1184 C C . THR A 1 155 ? -6.367 1.72 -5.039 1 93.12 155 THR A C 1
ATOM 1186 O O . THR A 1 155 ? -5.152 1.574 -5.184 1 93.12 155 THR A O 1
ATOM 1189 N N . GLN A 1 156 ? -7 1.51 -3.979 1 94.88 156 GLN A N 1
ATOM 1190 C CA . GLN A 1 156 ? -6.301 1.061 -2.779 1 94.88 156 GLN A CA 1
ATOM 1191 C C . GLN A 1 156 ? -5.625 -0.287 -3.01 1 94.88 156 GLN A C 1
ATOM 1193 O O . GLN A 1 156 ? -4.445 -0.458 -2.688 1 94.88 156 GLN A O 1
ATOM 1198 N N . LEU A 1 157 ? -6.305 -1.216 -3.551 1 96 157 LEU A N 1
ATOM 1199 C CA . LEU A 1 157 ? -5.793 -2.566 -3.748 1 96 157 LEU A CA 1
ATOM 1200 C C . LEU A 1 157 ? -4.676 -2.58 -4.789 1 96 157 LEU A C 1
ATOM 1202 O O . LEU A 1 157 ? -3.686 -3.297 -4.633 1 96 157 LEU A O 1
ATOM 1206 N N . ILE A 1 158 ? -4.801 -1.819 -5.828 1 96.56 158 ILE A N 1
ATOM 1207 C CA . ILE A 1 158 ? -3.752 -1.71 -6.836 1 96.56 158 ILE A CA 1
ATOM 1208 C C . ILE A 1 158 ? -2.479 -1.158 -6.195 1 96.56 158 ILE A C 1
ATOM 1210 O O . ILE A 1 158 ? -1.389 -1.694 -6.402 1 96.56 158 ILE A O 1
ATOM 1214 N N . ALA A 1 159 ? -2.621 -0.126 -5.43 1 97.5 159 ALA A N 1
ATOM 1215 C CA . ALA A 1 159 ? -1.478 0.483 -4.754 1 97.5 159 ALA A CA 1
ATOM 1216 C C . ALA A 1 159 ? -0.803 -0.509 -3.812 1 97.5 159 ALA A C 1
ATOM 1218 O O . ALA A 1 159 ? 0.421 -0.659 -3.832 1 97.5 159 ALA A O 1
ATOM 1219 N N . LEU A 1 160 ? -1.591 -1.19 -3.018 1 98.38 160 LEU A N 1
ATOM 1220 C CA . LEU A 1 160 ? -1.047 -2.154 -2.068 1 98.38 160 LEU A CA 1
ATOM 1221 C C . LEU A 1 160 ? -0.406 -3.332 -2.795 1 98.38 160 LEU A C 1
ATOM 1223 O O . LEU A 1 160 ? 0.629 -3.846 -2.365 1 98.38 160 LEU A O 1
ATOM 1227 N N . GLY A 1 161 ? -1.034 -3.748 -3.875 1 98.25 161 GLY A N 1
ATOM 1228 C CA . GLY A 1 161 ? -0.437 -4.797 -4.688 1 98.25 161 GLY A CA 1
ATOM 1229 C C . GLY A 1 161 ? 0.924 -4.418 -5.242 1 98.25 161 GLY A C 1
ATOM 1230 O O . GLY A 1 161 ? 1.847 -5.234 -5.246 1 98.25 161 GLY A O 1
ATOM 1231 N N . GLN A 1 162 ? 1.015 -3.232 -5.703 1 97.94 162 GLN A N 1
ATOM 1232 C CA . GLN A 1 162 ? 2.289 -2.746 -6.223 1 97.94 162 GLN A CA 1
ATOM 1233 C C . GLN A 1 162 ? 3.359 -2.742 -5.133 1 97.94 162 GLN A C 1
ATOM 1235 O O . GLN A 1 162 ? 4.484 -3.191 -5.359 1 97.94 162 GLN A O 1
ATOM 1240 N N . ALA A 1 163 ? 2.975 -2.23 -3.998 1 98 163 ALA A N 1
ATOM 1241 C CA . ALA A 1 163 ? 3.916 -2.193 -2.883 1 98 163 ALA A CA 1
ATOM 1242 C C . ALA A 1 163 ? 4.379 -3.6 -2.508 1 98 163 ALA A C 1
ATOM 1244 O O . ALA A 1 163 ? 5.555 -3.812 -2.205 1 98 163 ALA A O 1
ATOM 1245 N N . LEU A 1 164 ? 3.443 -4.52 -2.496 1 98.44 164 LEU A N 1
ATOM 1246 C CA . LEU A 1 164 ? 3.773 -5.898 -2.152 1 98.44 164 LEU A CA 1
ATOM 1247 C C . LEU A 1 164 ? 4.75 -6.488 -3.166 1 98.44 164 LEU A C 1
ATOM 1249 O O . LEU A 1 164 ? 5.738 -7.121 -2.785 1 98.44 164 LEU A O 1
ATOM 1253 N N . LEU A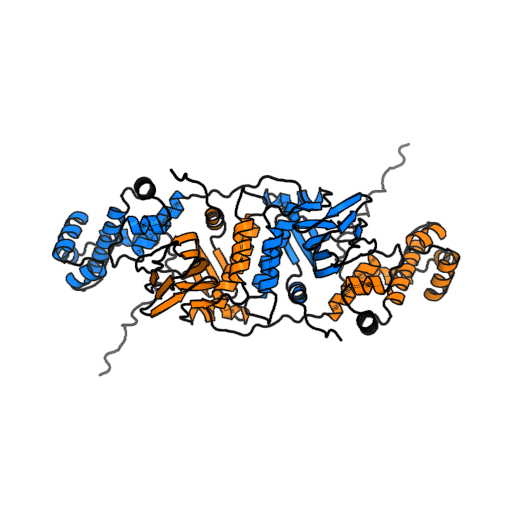 1 165 ? 4.441 -6.266 -4.449 1 97.88 165 LEU A N 1
ATOM 1254 C CA . LEU A 1 165 ? 5.281 -6.84 -5.492 1 97.88 165 LEU A CA 1
ATOM 1255 C C . LEU A 1 165 ? 6.699 -6.285 -5.414 1 97.88 165 LEU A C 1
ATOM 1257 O O . LEU A 1 165 ? 7.672 -7.027 -5.582 1 97.88 165 LEU A O 1
ATOM 1261 N N . VAL A 1 166 ? 6.844 -5.02 -5.176 1 96.56 166 VAL A N 1
ATOM 1262 C CA . VAL A 1 166 ? 8.164 -4.422 -5.02 1 96.56 166 VAL A CA 1
ATOM 1263 C C . VAL A 1 166 ? 8.906 -5.105 -3.877 1 96.56 166 VAL A C 1
ATOM 1265 O O . VAL A 1 166 ? 10.086 -5.457 -4.016 1 96.56 166 VAL A O 1
ATOM 1268 N N . ALA A 1 167 ? 8.25 -5.305 -2.732 1 97.38 167 ALA A N 1
ATOM 1269 C CA . ALA A 1 167 ? 8.867 -5.949 -1.577 1 97.38 167 ALA A CA 1
ATOM 1270 C C . ALA A 1 167 ? 9.305 -7.371 -1.91 1 97.38 167 ALA A C 1
ATOM 1272 O O . ALA A 1 167 ? 10.391 -7.805 -1.515 1 97.38 167 ALA A O 1
ATOM 1273 N N . LEU A 1 168 ? 8.477 -8.07 -2.635 1 97.62 168 LEU A N 1
ATOM 1274 C CA . LEU A 1 168 ? 8.766 -9.461 -2.977 1 97.62 168 LEU A CA 1
ATOM 1275 C C . LEU A 1 168 ? 9.953 -9.547 -3.938 1 97.62 168 LEU A C 1
ATOM 1277 O O . LEU A 1 168 ? 10.859 -10.352 -3.734 1 97.62 168 LEU A O 1
ATOM 1281 N N . VAL A 1 169 ? 9.883 -8.727 -4.969 1 96.31 169 VAL A N 1
ATOM 1282 C CA . VAL A 1 169 ? 10.945 -8.727 -5.969 1 96.31 169 VAL A CA 1
ATOM 1283 C C . VAL A 1 169 ? 12.266 -8.336 -5.316 1 96.31 169 VAL A C 1
ATOM 1285 O O . VAL A 1 169 ? 13.305 -8.945 -5.594 1 96.31 169 VAL A O 1
ATOM 1288 N N . ARG A 1 170 ? 12.211 -7.438 -4.477 1 95.06 170 ARG A N 1
ATOM 1289 C CA . ARG A 1 170 ? 13.414 -7.016 -3.768 1 95.06 170 ARG A CA 1
ATOM 1290 C C . ARG A 1 170 ? 13.961 -8.141 -2.895 1 95.06 170 ARG A C 1
ATOM 1292 O O . ARG A 1 170 ? 15.156 -8.422 -2.906 1 95.06 170 ARG A O 1
ATOM 1299 N N . ALA A 1 171 ? 13.102 -8.789 -2.109 1 96.06 171 ALA A N 1
ATOM 1300 C CA . ALA A 1 171 ? 13.5 -9.852 -1.196 1 96.06 171 ALA A CA 1
ATOM 1301 C C . ALA A 1 171 ? 14.078 -11.047 -1.96 1 96.06 171 ALA A C 1
ATOM 1303 O O . ALA A 1 171 ? 14.953 -11.75 -1.457 1 96.06 171 ALA A O 1
ATOM 1304 N N . GLY A 1 172 ? 13.57 -11.273 -3.164 1 96.38 172 GLY A N 1
ATOM 1305 C CA . GLY A 1 172 ? 13.992 -12.406 -3.965 1 96.38 172 GLY A CA 1
ATOM 1306 C C . GLY A 1 172 ? 15.273 -12.148 -4.738 1 96.38 172 GLY A C 1
ATOM 1307 O O . GLY A 1 172 ? 15.875 -13.078 -5.285 1 96.38 172 GLY A O 1
ATOM 1308 N N . GLY A 1 173 ? 15.617 -10.891 -4.812 1 93.81 173 GLY A N 1
ATOM 1309 C CA . GLY A 1 173 ? 16.844 -10.508 -5.488 1 93.81 173 GLY A CA 1
ATOM 1310 C C . GLY A 1 173 ? 18.016 -10.344 -4.539 1 93.81 173 GLY A C 1
ATOM 1311 O O . GLY A 1 173 ? 17.891 -10.602 -3.34 1 93.81 173 GLY A O 1
ATOM 1312 N N . PRO A 1 174 ? 19.172 -9.992 -5.148 1 92.25 174 PRO A N 1
ATOM 1313 C CA . PRO A 1 174 ? 20.328 -9.695 -4.285 1 92.25 174 PRO A CA 1
ATOM 1314 C C . PRO A 1 174 ? 20.141 -8.414 -3.482 1 92.25 174 PRO A C 1
ATOM 1316 O O . PRO A 1 174 ? 19.281 -7.59 -3.811 1 92.25 174 PRO A O 1
ATOM 1319 N N . ASP A 1 175 ? 20.906 -8.336 -2.404 1 87.31 175 ASP A N 1
ATOM 1320 C CA . ASP A 1 175 ? 20.891 -7.09 -1.648 1 87.31 175 ASP A CA 1
ATOM 1321 C C . ASP A 1 175 ? 21.562 -5.965 -2.434 1 87.31 175 ASP A C 1
ATOM 1323 O O . ASP A 1 175 ? 22.75 -6.047 -2.748 1 87.31 175 ASP A O 1
ATOM 1327 N N . LEU A 1 176 ? 20.828 -5.074 -2.84 1 86.88 176 LEU A N 1
ATOM 1328 C CA . LEU A 1 176 ? 21.344 -3.902 -3.545 1 86.88 176 LEU A CA 1
ATOM 1329 C C . LEU A 1 176 ? 21.156 -2.643 -2.705 1 86.88 176 LEU A C 1
ATOM 1331 O O . LEU A 1 176 ? 20.156 -2.494 -2.008 1 86.88 176 LEU A O 1
ATOM 1335 N N . PRO A 1 177 ? 22.125 -1.832 -2.773 1 84.69 177 PRO A N 1
ATOM 1336 C CA . PRO A 1 177 ? 21.922 -0.558 -2.08 1 84.69 177 PRO A CA 1
ATOM 1337 C C . PRO A 1 177 ? 20.875 0.32 -2.752 1 84.69 177 PRO A C 1
ATOM 1339 O O . PRO A 1 177 ? 20.703 0.258 -3.973 1 84.69 177 PRO A O 1
ATOM 1342 N N . GLY A 1 178 ? 20.156 0.941 -1.919 1 83.31 178 GLY A N 1
ATOM 1343 C CA . GLY A 1 178 ? 19.234 1.939 -2.441 1 83.31 178 GLY A CA 1
ATOM 1344 C C . GLY A 1 178 ? 19.812 3.342 -2.436 1 83.31 178 GLY A C 1
ATOM 1345 O O . GLY A 1 178 ? 20.844 3.594 -1.808 1 83.31 178 GLY A O 1
ATOM 1346 N N . THR A 1 179 ? 19.25 4.152 -3.311 1 78.75 179 THR A N 1
ATOM 1347 C CA . THR A 1 179 ? 19.578 5.57 -3.303 1 78.75 179 THR A CA 1
ATOM 1348 C C . THR A 1 179 ? 18.5 6.379 -2.596 1 78.75 179 THR A C 1
ATOM 1350 O O . THR A 1 179 ? 17.312 6.262 -2.92 1 78.75 179 THR A O 1
ATOM 1353 N N . ALA A 1 180 ? 18.969 7.02 -1.587 1 76.56 180 ALA A N 1
ATOM 1354 C CA . ALA A 1 180 ? 18 7.844 -0.867 1 76.56 180 ALA A CA 1
ATOM 1355 C C . ALA A 1 180 ? 17.797 9.188 -1.564 1 76.56 180 ALA A C 1
ATOM 1357 O O . ALA A 1 180 ? 18.766 9.797 -2.045 1 76.56 180 ALA A O 1
ATOM 1358 N N . ALA A 1 181 ? 16.578 9.484 -1.722 1 77.56 181 ALA A N 1
ATOM 1359 C CA . ALA A 1 181 ? 16.328 10.875 -2.096 1 77.56 181 ALA A CA 1
ATOM 1360 C C . ALA A 1 181 ? 16.859 11.828 -1.025 1 77.56 181 ALA A C 1
ATOM 1362 O O . ALA A 1 181 ? 16.719 11.562 0.172 1 77.56 181 ALA A O 1
ATOM 1363 N N . PRO A 1 182 ? 17.516 12.844 -1.446 1 78.38 182 PRO A N 1
ATOM 1364 C CA . PRO A 1 182 ? 17.969 13.805 -0.442 1 78.38 182 PRO A CA 1
ATOM 1365 C C . PRO A 1 182 ? 16.828 14.453 0.333 1 78.38 182 PRO A C 1
ATOM 1367 O O . PRO A 1 182 ? 15.781 14.766 -0.247 1 78.38 182 PRO A O 1
ATOM 1370 N N . VAL A 1 183 ? 17 14.352 1.584 1 78.19 183 VAL A N 1
ATOM 1371 C CA . VAL A 1 183 ? 16.031 15.008 2.451 1 78.19 183 VAL A CA 1
ATOM 1372 C C . VAL A 1 183 ? 16.609 16.312 2.984 1 78.19 183 VAL A C 1
ATOM 1374 O O . VAL A 1 183 ? 17.672 16.312 3.619 1 78.19 183 VAL A O 1
ATOM 1377 N N . ASP A 1 184 ? 15.992 17.438 2.576 1 80.94 184 ASP A N 1
ATOM 1378 C CA . ASP A 1 184 ? 16.359 18.703 3.184 1 80.94 184 ASP A CA 1
ATOM 1379 C C . ASP A 1 184 ? 15.531 18.984 4.434 1 80.94 184 ASP A C 1
ATOM 1381 O O . ASP A 1 184 ? 14.523 19.688 4.375 1 80.94 184 ASP A O 1
ATOM 1385 N N . VAL A 1 185 ? 15.992 18.469 5.5 1 81.75 185 VAL A N 1
ATOM 1386 C CA . VAL A 1 185 ? 15.273 18.531 6.773 1 81.75 185 VAL A CA 1
ATOM 1387 C C . VAL A 1 185 ? 15.094 20 7.191 1 81.75 185 VAL A C 1
ATOM 1389 O O . VAL A 1 185 ? 14.023 20.391 7.652 1 81.75 185 VAL A O 1
ATOM 1392 N N . ALA A 1 186 ? 16.109 20.734 7.016 1 85.19 186 ALA A N 1
ATOM 1393 C CA . ALA A 1 186 ? 16.062 22.141 7.402 1 85.19 186 ALA A CA 1
ATOM 1394 C C . ALA A 1 186 ? 14.984 22.891 6.637 1 85.19 186 ALA A C 1
ATOM 1396 O O . ALA A 1 186 ? 14.172 23.594 7.23 1 85.19 186 ALA A O 1
ATOM 1397 N N . ALA A 1 187 ? 14.961 22.688 5.359 1 85.56 187 ALA A N 1
ATOM 1398 C CA . ALA A 1 187 ? 13.953 23.359 4.531 1 85.56 187 ALA A CA 1
ATOM 1399 C C . ALA A 1 187 ? 12.547 22.922 4.93 1 85.56 187 ALA A C 1
ATOM 1401 O O . ALA A 1 187 ? 11.633 23.75 4.977 1 85.56 187 ALA A O 1
ATOM 1402 N N . ARG A 1 188 ? 12.414 21.734 5.176 1 86.31 188 ARG A N 1
ATOM 1403 C CA . ARG A 1 188 ? 11.117 21.219 5.582 1 86.31 188 ARG A CA 1
ATOM 1404 C C . ARG A 1 188 ? 10.664 21.828 6.898 1 86.31 188 ARG A C 1
ATOM 1406 O O . ARG A 1 188 ? 9.516 22.266 7.023 1 86.31 188 ARG A O 1
ATOM 1413 N N . VAL A 1 189 ? 11.523 21.844 7.84 1 88.12 189 VAL A N 1
ATOM 1414 C CA . VAL A 1 189 ? 11.219 22.375 9.164 1 88.12 189 VAL A CA 1
ATOM 1415 C C . VAL A 1 189 ? 10.82 23.859 9.047 1 88.12 189 VAL A C 1
ATOM 1417 O O . VAL A 1 189 ? 9.82 24.281 9.617 1 88.12 189 VAL A O 1
ATOM 1420 N N . VAL A 1 190 ? 11.555 24.531 8.305 1 91.06 190 VAL A N 1
ATOM 1421 C CA . VAL A 1 190 ? 11.305 25.953 8.156 1 91.06 190 VAL A CA 1
ATOM 1422 C C . VAL A 1 190 ? 9.953 26.172 7.477 1 91.06 190 VAL A C 1
ATOM 1424 O O . VAL A 1 190 ? 9.188 27.062 7.879 1 91.06 190 VAL A O 1
ATOM 1427 N N . ARG A 1 191 ? 9.664 25.391 6.52 1 91.25 191 ARG A N 1
ATOM 1428 C CA . ARG A 1 191 ? 8.367 25.484 5.855 1 91.25 191 ARG A CA 1
ATOM 1429 C C . ARG A 1 191 ? 7.23 25.188 6.828 1 91.25 191 ARG A C 1
ATOM 1431 O O . ARG A 1 191 ? 6.207 25.875 6.82 1 91.25 191 ARG A O 1
ATOM 1438 N N . GLN A 1 192 ? 7.441 24.266 7.59 1 91.56 192 GLN A N 1
ATOM 1439 C CA . GLN A 1 192 ? 6.426 23.891 8.57 1 91.56 192 GLN A CA 1
ATOM 1440 C C . GLN A 1 192 ? 6.215 25 9.594 1 91.56 192 GLN A C 1
ATOM 1442 O O . GLN A 1 192 ? 5.074 25.328 9.938 1 91.56 192 GLN A O 1
ATOM 1447 N N . VAL A 1 193 ? 7.262 25.531 10.039 1 93.94 193 VAL A N 1
ATOM 1448 C CA . VAL A 1 193 ? 7.211 26.609 11.023 1 93.94 193 VAL A CA 1
ATOM 1449 C C . VAL A 1 193 ? 6.508 27.812 10.422 1 93.94 193 VAL A C 1
ATOM 1451 O O . VAL A 1 193 ? 5.605 28.391 11.031 1 93.94 193 VAL A O 1
ATOM 1454 N N . THR A 1 194 ? 6.93 28.172 9.242 1 94.94 194 THR A N 1
ATOM 1455 C CA . THR A 1 194 ? 6.363 29.359 8.594 1 94.94 194 THR A CA 1
ATOM 1456 C C . THR A 1 194 ? 4.871 29.172 8.344 1 94.94 194 THR A C 1
ATOM 1458 O O . THR A 1 194 ? 4.074 30.062 8.641 1 94.94 194 THR A O 1
ATOM 1461 N N . ARG A 1 195 ? 4.512 28.062 7.891 1 94.31 195 ARG A N 1
ATOM 1462 C CA . ARG A 1 195 ? 3.1 27.781 7.645 1 94.31 195 ARG A CA 1
ATOM 1463 C C . ARG A 1 195 ? 2.297 27.828 8.938 1 94.31 195 ARG A C 1
ATOM 1465 O O . ARG A 1 195 ? 1.197 28.391 8.977 1 94.31 195 ARG A O 1
ATOM 1472 N N . TYR A 1 196 ? 2.83 27.234 9.93 1 94.94 196 TYR A N 1
ATOM 1473 C CA . TYR A 1 196 ? 2.154 27.188 11.219 1 94.94 196 TYR A CA 1
ATOM 1474 C C . TYR A 1 196 ? 1.92 28.609 11.758 1 94.94 196 TYR A C 1
ATOM 1476 O O . TYR A 1 196 ? 0.828 28.922 12.234 1 94.94 196 TYR A O 1
ATOM 1484 N N . VAL A 1 197 ? 2.916 29.422 11.711 1 95.25 197 VAL A N 1
ATOM 1485 C CA . VAL A 1 197 ? 2.826 30.797 12.195 1 95.25 197 VAL A CA 1
ATOM 1486 C C . VAL A 1 197 ? 1.764 31.547 11.398 1 95.25 197 VAL A C 1
ATOM 1488 O O . VAL A 1 197 ? 0.92 32.25 11.984 1 95.25 197 VAL A O 1
ATOM 1491 N N . HIS A 1 198 ? 1.776 31.328 10.125 1 94.31 198 HIS A N 1
ATOM 1492 C CA . HIS A 1 198 ? 0.808 32.031 9.273 1 94.31 198 HIS A CA 1
ATOM 1493 C C . HIS A 1 198 ? -0.612 31.547 9.57 1 94.31 198 HIS A C 1
ATOM 1495 O O . HIS A 1 198 ? -1.549 32.344 9.578 1 94.31 198 HIS A O 1
ATOM 1501 N N . ASP A 1 199 ? -0.733 30.312 9.781 1 94.5 199 ASP A N 1
ATOM 1502 C CA . ASP A 1 199 ? -2.047 29.734 10.023 1 94.5 199 ASP A CA 1
ATOM 1503 C C . ASP A 1 199 ? -2.594 30.156 11.383 1 94.5 199 ASP A C 1
ATOM 1505 O O . ASP A 1 199 ? -3.785 30 11.656 1 94.5 199 ASP A O 1
ATOM 1509 N N . ASN A 1 200 ? -1.707 30.672 12.227 1 95.31 200 ASN A N 1
ATOM 1510 C CA . ASN A 1 200 ? -2.105 31.016 13.586 1 95.31 200 ASN A CA 1
ATOM 1511 C C . ASN A 1 200 ? -1.7 32.438 13.938 1 95.31 200 ASN A C 1
ATOM 1513 O O . ASN A 1 200 ? -1.261 32.719 15.062 1 95.31 200 ASN A O 1
ATOM 1517 N N . VAL A 1 201 ? -1.825 33.344 13.016 1 93.12 201 VAL A N 1
ATOM 1518 C CA . VAL A 1 201 ? -1.385 34.719 13.125 1 93.12 201 VAL A CA 1
ATOM 1519 C C . VAL A 1 201 ? -2.291 35.469 14.094 1 93.12 201 VAL A C 1
ATOM 1521 O O . VAL A 1 201 ? -1.919 36.531 14.602 1 93.12 201 VAL A O 1
ATOM 1524 N N . ASP A 1 202 ? -3.416 35.031 14.375 1 92.94 202 ASP A N 1
ATOM 1525 C CA . ASP A 1 202 ? -4.426 35.688 15.18 1 92.94 202 ASP A CA 1
ATOM 1526 C C . ASP A 1 202 ? -4.152 35.5 16.672 1 92.94 202 ASP A C 1
ATOM 1528 O O . ASP A 1 202 ? -4.941 35.969 17.516 1 92.94 202 ASP A O 1
ATOM 1532 N N . ARG A 1 203 ? -3.072 34.875 17.031 1 91.38 203 ARG A N 1
ATOM 1533 C CA . ARG A 1 203 ? -2.684 34.656 18.422 1 91.38 203 ARG A CA 1
ATOM 1534 C C . ARG A 1 203 ? -1.167 34.562 18.562 1 91.38 203 ARG A C 1
ATOM 1536 O O . ARG A 1 203 ? -0.459 34.312 17.594 1 91.38 203 ARG A O 1
ATOM 1543 N N . PRO A 1 204 ? -0.666 34.812 19.766 1 91.56 204 PRO A N 1
ATOM 1544 C CA . PRO A 1 204 ? 0.771 34.625 19.969 1 91.56 204 PRO A CA 1
ATOM 1545 C C . PRO A 1 204 ? 1.185 33.156 19.844 1 91.56 204 PRO A C 1
ATOM 1547 O O . PRO A 1 204 ? 0.509 32.281 20.375 1 91.56 204 PRO A O 1
ATOM 1550 N N . VAL A 1 205 ? 2.186 32.906 19.078 1 92.44 205 VAL A N 1
ATOM 1551 C CA . VAL A 1 205 ? 2.756 31.562 18.938 1 92.44 205 VAL A CA 1
ATOM 1552 C C . VAL A 1 205 ? 4.074 31.469 19.703 1 92.44 205 VAL A C 1
ATOM 1554 O O . VAL A 1 205 ? 5.023 32.188 19.406 1 92.44 205 VAL A O 1
ATOM 1557 N N . ARG A 1 206 ? 4.16 30.609 20.656 1 91.06 206 ARG A N 1
ATOM 1558 C CA . ARG A 1 206 ? 5.352 30.453 21.484 1 91.06 206 ARG A CA 1
ATOM 1559 C C . ARG A 1 206 ? 6.371 29.547 20.812 1 91.06 206 ARG A C 1
ATOM 1561 O O . ARG A 1 206 ? 6.004 28.656 20.047 1 91.06 206 ARG A O 1
ATOM 1568 N N . VAL A 1 207 ? 7.605 29.734 21.156 1 91.19 207 VAL A N 1
ATOM 1569 C CA . VAL A 1 207 ? 8.695 28.953 20.578 1 91.19 207 VAL A CA 1
ATOM 1570 C C . VAL A 1 207 ? 8.531 27.484 20.953 1 91.19 207 VAL A C 1
ATOM 1572 O O . VAL A 1 207 ? 8.812 26.594 20.156 1 91.19 207 VAL A O 1
ATOM 1575 N N . ASP A 1 208 ? 8.086 27.297 22.172 1 90.06 208 ASP A N 1
ATOM 1576 C CA . ASP A 1 208 ? 7.887 25.922 22.641 1 90.06 208 ASP A CA 1
ATOM 1577 C C . ASP A 1 208 ? 6.844 25.203 21.781 1 90.06 208 ASP A C 1
ATOM 1579 O O . ASP A 1 208 ? 6.992 24 21.5 1 90.06 208 ASP A O 1
ATOM 1583 N N . GLU A 1 209 ? 5.832 25.922 21.516 1 89.81 209 GLU A N 1
ATOM 1584 C CA . GLU A 1 209 ? 4.785 25.375 20.656 1 89.81 209 GLU A CA 1
ATOM 1585 C C . GLU A 1 209 ? 5.332 25.031 19.281 1 89.81 209 GLU A C 1
ATOM 1587 O O . GLU A 1 209 ? 5.02 23.969 18.734 1 89.81 209 GLU A O 1
ATOM 1592 N N . LEU A 1 210 ? 6.109 25.859 18.719 1 92.25 210 LEU A N 1
ATOM 1593 C CA . LEU A 1 210 ? 6.711 25.641 17.406 1 92.25 210 LEU A CA 1
ATOM 1594 C C . LEU A 1 210 ? 7.672 24.453 17.453 1 92.25 210 LEU A C 1
ATOM 1596 O O . LEU A 1 210 ? 7.684 23.625 16.547 1 92.25 210 LEU A O 1
ATOM 1600 N N . ALA A 1 211 ? 8.5 24.422 18.469 1 90.56 211 ALA A N 1
ATOM 1601 C CA . ALA A 1 211 ? 9.461 23.328 18.625 1 90.56 211 ALA A CA 1
ATOM 1602 C C . ALA A 1 211 ? 8.75 21.984 18.688 1 90.56 211 ALA A C 1
ATOM 1604 O O . ALA A 1 211 ? 9.188 21.016 18.047 1 90.56 211 ALA A O 1
ATOM 1605 N N . ARG A 1 212 ? 7.688 21.922 19.406 1 83.88 212 ARG A N 1
ATOM 1606 C CA . ARG A 1 212 ? 6.902 20.703 19.516 1 83.88 212 ARG A CA 1
ATOM 1607 C C . ARG A 1 212 ? 6.285 20.328 18.172 1 83.88 212 ARG A C 1
ATOM 1609 O O . ARG A 1 212 ? 6.25 19.141 17.812 1 83.88 212 ARG A O 1
ATOM 1616 N N . HIS A 1 213 ? 5.836 21.312 17.484 1 85.88 213 HIS A N 1
ATOM 1617 C CA . HIS A 1 213 ? 5.191 21.078 16.188 1 85.88 213 HIS A CA 1
ATOM 1618 C C . HIS A 1 213 ? 6.152 20.438 15.203 1 85.88 213 HIS A C 1
ATOM 1620 O O . HIS A 1 213 ? 5.746 19.594 14.398 1 85.88 213 HIS A O 1
ATOM 1626 N N . VAL A 1 214 ? 7.371 20.828 15.273 1 87.19 214 VAL A N 1
ATOM 1627 C CA . VAL A 1 214 ? 8.336 20.328 14.297 1 87.19 214 VAL A CA 1
ATOM 1628 C C . VAL A 1 214 ? 9.227 19.266 14.945 1 87.19 214 VAL A C 1
ATOM 1630 O O . VAL A 1 214 ? 10.195 18.812 14.336 1 87.19 214 VAL A O 1
ATOM 1633 N N . HIS A 1 215 ? 8.984 19 16.156 1 81.06 215 HIS A N 1
ATOM 1634 C CA . HIS A 1 215 ? 9.648 17.938 16.891 1 81.06 215 HIS A CA 1
ATOM 1635 C C . HIS A 1 215 ? 11.148 18.203 17.016 1 81.06 215 HIS A C 1
ATOM 1637 O O . HIS A 1 215 ? 11.961 17.312 16.766 1 81.06 215 HIS A O 1
ATOM 1643 N N . LEU A 1 216 ? 11.508 19.359 17.344 1 87.38 216 LEU A N 1
ATOM 1644 C CA . LEU A 1 216 ? 12.883 19.766 17.594 1 87.38 216 LEU A CA 1
ATOM 1645 C C . LEU A 1 216 ? 13.023 20.438 18.953 1 87.38 216 LEU A C 1
ATOM 1647 O O . LEU A 1 216 ? 12.023 20.859 19.547 1 87.38 216 LEU A O 1
ATOM 1651 N N . SER A 1 217 ? 14.242 20.406 19.391 1 89.75 217 SER A N 1
ATOM 1652 C CA . SER A 1 217 ? 14.516 21.203 20.594 1 89.75 217 SER A CA 1
ATOM 1653 C C . SER A 1 217 ? 14.469 22.688 20.281 1 89.75 217 SER A C 1
ATOM 1655 O O . SER A 1 217 ? 14.578 23.094 19.109 1 89.75 217 SER A O 1
ATOM 1657 N N . HIS A 1 218 ? 14.344 23.438 21.312 1 92.75 218 HIS A N 1
ATOM 1658 C CA . HIS A 1 218 ? 14.359 24.891 21.156 1 92.75 218 HIS A CA 1
ATOM 1659 C C . HIS A 1 218 ? 15.656 25.359 20.5 1 92.75 218 HIS A C 1
ATOM 1661 O O . HIS A 1 218 ? 15.625 26.219 19.609 1 92.75 218 HIS A O 1
ATOM 1667 N N . ARG A 1 219 ? 16.688 24.766 20.938 1 93.25 219 ARG A N 1
ATOM 1668 C CA . ARG A 1 219 ? 17.984 25.156 20.438 1 93.25 219 ARG A CA 1
ATOM 1669 C C . ARG A 1 219 ? 18.109 24.844 18.938 1 93.25 219 ARG A C 1
ATOM 1671 O O . ARG A 1 219 ? 18.578 25.688 18.172 1 93.25 219 ARG A O 1
ATOM 1678 N N . GLN A 1 220 ? 17.734 23.703 18.562 1 92.56 220 GLN A N 1
ATOM 1679 C CA . GLN A 1 220 ? 17.812 23.281 17.172 1 92.56 220 GLN A CA 1
ATOM 1680 C C . GLN A 1 220 ? 16.906 24.156 16.281 1 92.56 220 GLN A C 1
ATOM 1682 O O . GLN A 1 220 ? 17.312 24.562 15.195 1 92.56 220 GLN A O 1
ATOM 1687 N N . LEU A 1 221 ? 15.727 24.375 16.797 1 94 221 LEU A N 1
ATOM 1688 C CA . LEU A 1 221 ? 14.789 25.203 16.031 1 94 221 LEU A CA 1
ATOM 1689 C C . LEU A 1 221 ? 15.328 26.625 15.859 1 94 221 LEU A C 1
ATOM 1691 O O . LEU A 1 221 ? 15.273 27.172 14.758 1 94 221 LEU A O 1
ATOM 1695 N N . THR A 1 222 ? 15.797 27.156 16.891 1 94.44 222 THR A N 1
ATOM 1696 C CA . THR A 1 222 ? 16.344 28.516 16.844 1 94.44 222 THR A CA 1
ATOM 1697 C C . THR A 1 222 ? 17.5 28.594 15.859 1 94.44 222 THR A C 1
ATOM 1699 O O . THR A 1 222 ? 17.594 29.562 15.086 1 94.44 222 THR A O 1
ATOM 1702 N N . ARG A 1 223 ? 18.359 27.641 15.883 1 94.06 223 ARG A N 1
ATOM 1703 C CA . ARG A 1 223 ? 19.5 27.609 14.969 1 94.06 223 ARG A CA 1
ATOM 1704 C C . ARG A 1 223 ? 19.031 27.562 13.516 1 94.06 223 ARG A C 1
ATOM 1706 O O . ARG A 1 223 ? 19.516 28.312 12.672 1 94.06 223 ARG A O 1
ATOM 1713 N N . LEU A 1 224 ? 18.125 26.734 13.297 1 93.31 224 LEU A N 1
ATOM 1714 C CA . LEU A 1 224 ? 17.625 26.547 11.938 1 93.31 224 LEU A CA 1
ATOM 1715 C C . LEU A 1 224 ? 16.938 27.812 11.438 1 93.31 224 LEU A C 1
ATOM 1717 O O . LEU A 1 224 ? 17.109 28.203 10.281 1 93.31 224 LEU A O 1
ATOM 1721 N N . CYS A 1 225 ? 16.156 28.391 12.258 1 94.25 225 CYS A N 1
ATOM 1722 C CA . CYS A 1 225 ? 15.461 29.625 11.883 1 94.25 225 CYS A CA 1
ATOM 1723 C C . CYS A 1 225 ? 16.453 30.75 11.641 1 94.25 225 CYS A C 1
ATOM 1725 O O . CYS A 1 225 ? 16.312 31.516 10.688 1 94.25 225 CYS A O 1
ATOM 1727 N N . ALA A 1 226 ? 17.391 30.812 12.445 1 94.19 226 ALA A N 1
ATOM 1728 C CA . ALA A 1 226 ? 18.438 31.812 12.25 1 94.19 226 ALA A CA 1
ATOM 1729 C C . ALA A 1 226 ? 19.141 31.641 10.906 1 94.19 226 ALA A C 1
ATOM 1731 O O . ALA A 1 226 ? 19.391 32.594 10.195 1 94.19 226 ALA A O 1
ATOM 1732 N N . GLU A 1 227 ? 19.422 30.484 10.609 1 94.12 227 GLU A N 1
ATOM 1733 C CA . GLU A 1 227 ? 20.156 30.156 9.391 1 94.12 227 GLU A CA 1
ATOM 1734 C C . GLU A 1 227 ? 19.312 30.406 8.148 1 94.12 227 GLU A C 1
ATOM 1736 O O . GLU A 1 227 ? 19.812 30.859 7.125 1 94.12 227 GLU A O 1
ATOM 1741 N N . HIS A 1 228 ? 18.047 30.172 8.227 1 93.19 228 HIS A N 1
ATOM 1742 C CA . HIS A 1 228 ? 17.234 30.125 7.016 1 93.19 228 HIS A CA 1
ATOM 1743 C C . HIS A 1 228 ? 16.297 31.328 6.938 1 93.19 228 HIS A C 1
ATOM 1745 O O . HIS A 1 228 ? 15.883 31.734 5.848 1 93.19 228 HIS A O 1
ATOM 1751 N N . LEU A 1 229 ? 15.938 31.844 8.07 1 93.31 229 LEU A N 1
ATOM 1752 C CA . LEU A 1 229 ? 15.023 32.969 8.102 1 93.31 229 LEU A CA 1
ATOM 1753 C C . LEU A 1 229 ? 15.742 34.25 8.539 1 93.31 229 LEU A C 1
ATOM 1755 O O . LEU A 1 229 ? 15.195 35.344 8.406 1 93.31 229 LEU A O 1
ATOM 1759 N N . GLY A 1 230 ? 16.875 34.062 9.094 1 94.56 230 GLY A N 1
ATOM 1760 C CA . GLY A 1 230 ? 17.656 35.219 9.539 1 94.56 230 GLY A CA 1
ATOM 1761 C C . GLY A 1 230 ? 17.172 35.812 10.859 1 94.56 230 GLY A C 1
ATOM 1762 O O . GLY A 1 230 ? 17.547 36.906 11.227 1 94.56 230 GLY A O 1
ATOM 1763 N N . THR A 1 231 ? 16.297 35.125 11.5 1 94.12 231 THR A N 1
ATOM 1764 C CA . THR A 1 231 ? 15.734 35.594 12.758 1 94.12 231 THR A CA 1
ATOM 1765 C C . THR A 1 231 ? 15.359 34.438 13.664 1 94.12 231 THR A C 1
ATOM 1767 O O . THR A 1 231 ? 15.438 33.281 13.25 1 94.12 231 THR A O 1
ATOM 1770 N N . SER A 1 232 ? 15.039 34.688 14.945 1 94.38 232 SER A N 1
ATOM 1771 C CA . SER A 1 232 ? 14.555 33.656 15.852 1 94.38 232 SER A CA 1
ATOM 1772 C C . SER A 1 232 ? 13.109 33.281 15.547 1 94.38 232 SER A C 1
ATOM 1774 O O . SER A 1 232 ? 12.383 34.062 14.922 1 94.38 232 SER A O 1
ATOM 1776 N N . PRO A 1 233 ? 12.734 32.094 16 1 94.44 233 PRO A N 1
ATOM 1777 C CA . PRO A 1 233 ? 11.344 31.703 15.789 1 94.44 233 PRO A CA 1
ATOM 1778 C C . PRO A 1 233 ? 10.352 32.688 16.391 1 94.44 233 PRO A C 1
ATOM 1780 O O . PRO A 1 233 ? 9.344 33.031 15.758 1 94.44 233 PRO A O 1
ATOM 1783 N N . ALA A 1 234 ? 10.617 33.156 17.562 1 92.69 234 ALA A N 1
ATOM 1784 C CA . ALA A 1 234 ? 9.734 34.094 18.234 1 92.69 234 ALA A CA 1
ATOM 1785 C C . ALA A 1 234 ? 9.664 35.438 17.484 1 92.69 234 ALA A C 1
ATOM 1787 O O . ALA A 1 234 ? 8.586 36 17.328 1 92.69 234 ALA A O 1
ATOM 1788 N N . ALA A 1 235 ? 10.766 35.938 17.109 1 94.06 235 ALA A N 1
ATOM 1789 C CA . ALA A 1 235 ? 10.82 37.188 16.344 1 94.06 235 ALA A CA 1
ATOM 1790 C C . ALA A 1 235 ? 10.086 37.031 15.016 1 94.06 235 ALA A C 1
ATOM 1792 O O . ALA A 1 235 ? 9.391 37.969 14.594 1 94.06 235 ALA A O 1
ATOM 1793 N N . TYR A 1 236 ? 10.328 35.938 14.43 1 94.94 236 TYR A N 1
ATOM 1794 C CA . TYR A 1 236 ? 9.641 35.688 13.172 1 94.94 236 TYR A CA 1
ATOM 1795 C C . TYR A 1 236 ? 8.125 35.719 13.359 1 94.94 236 TYR A C 1
ATOM 1797 O O . TYR A 1 236 ? 7.402 36.344 12.594 1 94.94 236 TYR A O 1
ATOM 1805 N N . ALA A 1 237 ? 7.629 35 14.344 1 95.44 237 ALA A N 1
ATOM 1806 C CA . ALA A 1 237 ? 6.199 34.938 14.617 1 95.44 237 ALA A CA 1
ATOM 1807 C C . ALA A 1 237 ? 5.621 36.312 14.867 1 95.44 237 ALA A C 1
ATOM 1809 O O . ALA A 1 237 ? 4.555 36.656 14.359 1 95.44 237 ALA A O 1
ATOM 1810 N N . SER A 1 238 ? 6.305 37.094 15.594 1 94.19 238 SER A N 1
ATOM 1811 C CA . SER A 1 238 ? 5.875 38.469 15.883 1 94.19 238 SER A CA 1
ATOM 1812 C C . SER A 1 238 ? 5.852 39.312 14.625 1 94.19 238 SER A C 1
ATOM 1814 O O . SER A 1 238 ? 4.906 40.094 14.398 1 94.19 238 SER A O 1
ATOM 1816 N N . ALA A 1 239 ? 6.867 39.188 13.844 1 94.69 239 ALA A N 1
ATOM 1817 C CA . ALA A 1 239 ? 6.957 39.938 12.602 1 94.69 239 ALA A CA 1
ATOM 1818 C C . ALA A 1 239 ? 5.781 39.656 11.68 1 94.69 239 ALA A C 1
ATOM 1820 O O . ALA A 1 239 ? 5.211 40.562 11.07 1 94.69 239 ALA A O 1
ATOM 1821 N N . VAL A 1 240 ? 5.488 38.438 11.578 1 95.38 240 VAL A N 1
ATOM 1822 C CA . VAL A 1 240 ? 4.398 38 10.711 1 95.38 240 VAL A CA 1
ATOM 1823 C C . VAL A 1 240 ? 3.086 38.625 11.18 1 95.38 240 VAL A C 1
ATOM 1825 O O . VAL A 1 240 ? 2.281 39.094 10.367 1 95.38 240 VAL A O 1
ATOM 1828 N N . ARG A 1 241 ? 2.854 38.656 12.469 1 95.06 241 ARG A N 1
ATOM 1829 C CA . ARG A 1 241 ? 1.645 39.25 13.023 1 95.06 241 ARG A CA 1
ATOM 1830 C C . ARG A 1 241 ? 1.579 40.75 12.711 1 95.06 241 ARG A C 1
ATOM 1832 O O . ARG A 1 241 ? 0.527 41.25 12.32 1 95.06 241 ARG A O 1
ATOM 1839 N N . LEU A 1 242 ? 2.637 41.375 12.82 1 95.31 242 LEU A N 1
ATOM 1840 C CA . LEU A 1 242 ? 2.699 42.812 12.578 1 95.31 242 LEU A CA 1
ATOM 1841 C C . LEU A 1 242 ? 2.559 43.094 11.086 1 95.31 242 LEU A C 1
ATOM 1843 O O . LEU A 1 242 ? 1.938 44.094 10.711 1 95.31 242 LEU A O 1
ATOM 1847 N N . ASP A 1 243 ? 3.156 42.312 10.305 1 94.62 243 ASP A N 1
ATOM 1848 C CA . ASP A 1 243 ? 3.016 42.469 8.867 1 94.62 243 ASP A CA 1
ATOM 1849 C C . ASP A 1 243 ? 1.566 42.281 8.43 1 94.62 243 ASP A C 1
ATOM 1851 O O . ASP A 1 243 ? 1.072 42.969 7.547 1 94.62 243 ASP A O 1
ATOM 1855 N N . ARG A 1 244 ? 0.966 41.312 9 1 94.75 244 ARG A N 1
ATOM 1856 C CA . ARG A 1 244 ? -0.452 41.094 8.727 1 94.75 244 ARG A CA 1
ATOM 1857 C C . ARG A 1 244 ? -1.277 42.312 9.156 1 94.75 244 ARG A C 1
ATOM 1859 O O . ARG A 1 244 ? -2.217 42.719 8.461 1 94.75 244 ARG A O 1
ATOM 1866 N N . ALA A 1 245 ? -0.976 42.844 10.234 1 95.06 245 ALA A N 1
ATOM 1867 C CA . ALA A 1 245 ? -1.645 44.062 10.703 1 95.06 245 ALA A CA 1
ATOM 1868 C C . ALA A 1 245 ? -1.466 45.219 9.711 1 95.06 245 ALA A C 1
ATOM 1870 O O . ALA A 1 245 ? -2.416 45.938 9.422 1 95.06 245 ALA A O 1
ATOM 1871 N N . ALA A 1 246 ? -0.302 45.344 9.25 1 94.25 246 ALA A N 1
ATOM 1872 C CA . ALA A 1 246 ? -0.022 46.375 8.25 1 94.25 246 ALA A CA 1
ATOM 1873 C C . ALA A 1 246 ? -0.901 46.188 7.016 1 94.25 246 ALA A C 1
ATOM 1875 O O . ALA A 1 246 ? -1.456 47.156 6.496 1 94.25 246 ALA A O 1
ATOM 1876 N N . ALA A 1 247 ? -0.974 45 6.613 1 92.81 247 ALA A N 1
ATOM 1877 C CA . ALA A 1 247 ? -1.812 44.688 5.453 1 92.81 247 ALA A CA 1
ATOM 1878 C C . ALA A 1 247 ? -3.268 45.062 5.719 1 92.81 247 ALA A C 1
ATOM 1880 O O . ALA A 1 247 ? -3.936 45.656 4.859 1 92.81 247 ALA A O 1
ATOM 1881 N N . LEU A 1 248 ? -3.729 44.719 6.867 1 93.44 248 LEU A N 1
ATOM 1882 C CA . LEU A 1 248 ? -5.109 45.031 7.23 1 93.44 248 LEU A CA 1
ATOM 1883 C C . LEU A 1 248 ? -5.328 46.531 7.32 1 93.44 248 LEU A C 1
ATOM 1885 O O . LEU A 1 248 ? -6.391 47.031 6.945 1 93.44 248 LEU A O 1
ATOM 1889 N N . LEU A 1 249 ? -4.367 47.219 7.828 1 93.19 249 LEU A N 1
ATOM 1890 C CA . LEU A 1 249 ? -4.457 48.656 7.969 1 93.19 249 LEU A CA 1
ATOM 1891 C C . LEU A 1 249 ? -4.637 49.312 6.609 1 93.19 249 LEU A C 1
ATOM 1893 O O . LEU A 1 249 ? -5.402 50.281 6.477 1 93.19 249 LEU A O 1
ATOM 1897 N N . VAL A 1 250 ? -4.012 48.781 5.629 1 90.38 250 VAL A N 1
ATOM 1898 C CA . VAL A 1 250 ? -4.027 49.375 4.301 1 90.38 250 VAL A CA 1
ATOM 1899 C C . VAL A 1 250 ? -5.258 48.906 3.529 1 90.38 250 VAL A C 1
ATOM 1901 O O . VAL A 1 250 ? -5.859 49.656 2.773 1 90.38 250 VAL A O 1
ATOM 1904 N N . ARG A 1 251 ? -5.645 47.688 3.775 1 90.94 251 ARG A N 1
ATOM 1905 C CA . ARG A 1 251 ? -6.645 47.062 2.914 1 90.94 251 ARG A CA 1
ATOM 1906 C C . ARG A 1 251 ? -8.047 47.219 3.488 1 90.94 251 ARG A C 1
ATOM 1908 O O . ARG A 1 251 ? -9.039 47.031 2.787 1 90.94 251 ARG A O 1
ATOM 1915 N N . THR A 1 252 ? -8.117 47.594 4.727 1 92.38 252 THR A N 1
ATOM 1916 C CA . THR A 1 252 ? -9.43 47.656 5.359 1 92.38 252 THR A CA 1
ATOM 1917 C C . THR A 1 252 ? -9.57 48.969 6.129 1 92.38 252 THR A C 1
ATOM 1919 O O . THR A 1 252 ? -8.602 49.688 6.316 1 92.38 252 THR A O 1
ATOM 1922 N N . ALA A 1 253 ? -10.789 49.219 6.574 1 92.69 253 ALA A N 1
ATOM 1923 C CA . ALA A 1 253 ? -11.078 50.375 7.422 1 92.69 253 ALA A CA 1
ATOM 1924 C C . ALA A 1 253 ? -11.344 49.938 8.859 1 92.69 253 ALA A C 1
ATOM 1926 O O . ALA A 1 253 ? -11.914 50.688 9.648 1 92.69 253 ALA A O 1
ATOM 1927 N N . GLN A 1 254 ? -10.898 48.781 9.156 1 95.06 254 GLN A N 1
ATOM 1928 C CA . GLN A 1 254 ? -11.141 48.25 10.492 1 95.06 254 GLN A CA 1
ATOM 1929 C C . GLN A 1 254 ? -10.453 49.125 11.555 1 95.06 254 GLN A C 1
ATOM 1931 O O . GLN A 1 254 ? -9.336 49.594 11.344 1 95.06 254 GLN A O 1
ATOM 1936 N N . PRO A 1 255 ? -11.18 49.25 12.68 1 96.25 255 PRO A N 1
ATOM 1937 C CA . PRO A 1 255 ? -10.531 49.969 13.773 1 96.25 255 PRO A CA 1
ATOM 1938 C C . PRO A 1 255 ? -9.234 49.312 14.227 1 96.25 255 PRO A C 1
ATOM 1940 O O . PRO A 1 255 ? -9.133 48.062 14.242 1 96.25 255 PRO A O 1
ATOM 1943 N N . ILE A 1 256 ? -8.297 50.094 14.672 1 95.5 256 ILE A N 1
ATOM 1944 C CA . ILE A 1 256 ? -6.973 49.625 15.062 1 95.5 256 ILE A CA 1
ATOM 1945 C C . ILE A 1 256 ? -7.094 48.594 16.172 1 95.5 256 ILE A C 1
ATOM 1947 O O . ILE A 1 256 ? -6.363 47.594 16.188 1 95.5 256 ILE A O 1
ATOM 1951 N N . LYS A 1 257 ? -8.039 48.875 17.047 1 95.69 257 LYS A N 1
ATOM 1952 C CA . LYS A 1 257 ? -8.266 47.938 18.156 1 95.69 257 LYS A CA 1
ATOM 1953 C C . LYS A 1 257 ? -8.664 46.562 17.625 1 95.69 257 LYS A C 1
ATOM 1955 O O . LYS A 1 257 ? -8.234 45.531 18.172 1 95.69 257 LYS A O 1
ATOM 1960 N N . GLN A 1 258 ? -9.438 46.562 16.578 1 96.25 258 GLN A N 1
ATOM 1961 C CA . GLN A 1 258 ? -9.875 45.312 15.992 1 96.25 258 GLN A CA 1
ATOM 1962 C C . GLN A 1 258 ? -8.727 44.594 15.266 1 96.25 258 GLN A C 1
ATOM 1964 O O . GLN A 1 258 ? -8.609 43.375 15.305 1 96.25 258 GLN A O 1
ATOM 1969 N N . ILE A 1 259 ? -7.914 45.344 14.586 1 95.94 259 ILE A N 1
ATOM 1970 C CA . ILE A 1 259 ? -6.758 44.781 13.875 1 95.94 259 ILE A CA 1
ATOM 1971 C C . ILE A 1 259 ? -5.773 44.188 14.883 1 95.94 259 ILE A C 1
ATOM 1973 O O . ILE A 1 259 ? -5.23 43.125 14.672 1 95.94 259 ILE A O 1
ATOM 1977 N N . ALA A 1 260 ? -5.543 44.969 15.969 1 96.31 260 ALA A N 1
ATOM 1978 C CA . ALA A 1 260 ? -4.68 44.469 17.031 1 96.31 260 ALA A CA 1
ATOM 1979 C C . ALA A 1 260 ? -5.176 43.125 17.562 1 96.31 260 ALA A C 1
ATOM 1981 O O . ALA A 1 260 ? -4.406 42.156 17.672 1 96.31 260 ALA A O 1
ATOM 1982 N N . ALA A 1 261 ? -6.453 43.062 17.781 1 94.94 261 ALA A N 1
ATOM 1983 C CA . ALA A 1 261 ? -7.062 41.844 18.297 1 94.94 261 ALA A CA 1
ATOM 1984 C C . ALA A 1 261 ? -6.973 40.719 17.25 1 94.94 261 ALA A C 1
ATOM 1986 O O . ALA A 1 261 ? -6.664 39.562 17.594 1 94.94 261 ALA A O 1
ATOM 1987 N N . ALA A 1 262 ? -7.18 41 15.992 1 94.44 262 ALA A N 1
ATOM 1988 C CA . ALA A 1 262 ? -7.172 40.031 14.906 1 94.44 262 ALA A CA 1
ATOM 1989 C C . ALA A 1 262 ? -5.773 39.438 14.695 1 94.44 262 ALA A C 1
ATOM 1991 O O . ALA A 1 262 ? -5.621 38.375 14.117 1 94.44 262 ALA A O 1
ATOM 1992 N N . THR A 1 263 ? -4.812 40.188 15.117 1 95.38 263 THR A N 1
ATOM 1993 C CA . THR A 1 263 ? -3.439 39.719 14.93 1 95.38 263 THR A CA 1
ATOM 1994 C C . THR A 1 263 ? -2.836 39.281 16.266 1 95.38 263 THR A C 1
ATOM 1996 O O . THR A 1 263 ? -1.616 39.156 16.391 1 95.38 263 THR A O 1
ATOM 1999 N N . GLY A 1 264 ? -3.67 39.156 17.312 1 94.19 264 GLY A N 1
ATOM 2000 C CA . GLY A 1 264 ? -3.299 38.438 18.516 1 94.19 264 GLY A CA 1
ATOM 2001 C C . GLY A 1 264 ? -2.752 39.344 19.609 1 94.19 264 GLY A C 1
ATOM 2002 O O . GLY A 1 264 ? -2.145 38.875 20.578 1 94.19 264 GLY A O 1
ATOM 2003 N N . PHE A 1 265 ? -2.865 40.625 19.469 1 94.12 265 PHE A N 1
ATOM 2004 C CA . PHE A 1 265 ? -2.441 41.531 20.516 1 94.12 265 PHE A CA 1
ATOM 2005 C C . PHE A 1 265 ? -3.6 41.844 21.453 1 94.12 265 PHE A C 1
ATOM 2007 O O . PHE A 1 265 ? -4.688 42.219 21 1 94.12 265 PHE A O 1
ATOM 2014 N N . ALA A 1 266 ? -3.361 41.594 22.688 1 89 266 ALA A N 1
ATOM 2015 C CA . ALA A 1 266 ? -4.41 41.812 23.688 1 89 266 ALA A CA 1
ATOM 2016 C C . ALA A 1 266 ? -4.527 43.281 24.031 1 89 266 ALA A C 1
ATOM 2018 O O . ALA A 1 266 ? -5.566 43.75 24.531 1 89 266 ALA A O 1
ATOM 2019 N N . ASP A 1 267 ? -3.504 44 23.766 1 92 267 ASP A N 1
ATOM 2020 C CA . ASP A 1 267 ? -3.404 45.406 24.188 1 92 267 ASP A CA 1
ATOM 2021 C C . ASP A 1 267 ? -2.957 46.281 23.031 1 92 267 ASP A C 1
ATOM 2023 O O . ASP A 1 267 ? -1.891 46.094 22.453 1 92 267 ASP A O 1
ATOM 2027 N N . VAL A 1 268 ? -3.795 47.375 22.828 1 94.06 268 VAL A N 1
ATOM 2028 C CA . VAL A 1 268 ? -3.527 48.281 21.719 1 94.06 268 VAL A CA 1
ATOM 2029 C C . VAL A 1 268 ? -2.219 49.031 21.969 1 94.06 268 VAL A C 1
ATOM 2031 O O . VAL A 1 268 ? -1.488 49.344 21.016 1 94.06 268 VAL A O 1
ATOM 2034 N N . VAL A 1 269 ? -1.958 49.219 23.234 1 95.44 269 VAL A N 1
ATOM 2035 C CA . VAL A 1 269 ? -0.729 49.938 23.578 1 95.44 269 VAL A CA 1
ATOM 2036 C C . VAL A 1 269 ? 0.481 49.094 23.188 1 95.44 269 VAL A C 1
ATOM 2038 O O . VAL A 1 269 ? 1.414 49.594 22.547 1 95.44 269 VAL A O 1
ATOM 2041 N N . GLN A 1 270 ? 0.401 47.875 23.562 1 95.25 270 GLN A N 1
ATOM 2042 C CA . GLN A 1 270 ? 1.48 46.969 23.219 1 95.25 270 GLN A CA 1
ATOM 2043 C C . GLN A 1 270 ? 1.59 46.781 21.703 1 95.25 270 GLN A C 1
ATOM 2045 O O . GLN A 1 270 ? 2.693 46.688 21.172 1 95.25 270 GLN A O 1
ATOM 2050 N N . PHE A 1 271 ? 0.469 46.688 21.062 1 96.75 271 PHE A N 1
ATOM 2051 C CA . PHE A 1 271 ? 0.421 46.562 19.609 1 96.75 271 PHE A CA 1
ATOM 2052 C C . PHE A 1 271 ? 1.085 47.75 18.953 1 96.75 271 PHE A C 1
ATOM 2054 O O . PHE A 1 271 ? 1.938 47.594 18.078 1 96.75 271 PHE A O 1
ATOM 2061 N N . THR A 1 272 ? 0.699 48.875 19.391 1 96.12 272 THR A N 1
ATOM 2062 C CA . THR A 1 272 ? 1.2 50.125 18.797 1 96.12 272 THR A CA 1
ATOM 2063 C C . THR A 1 272 ? 2.715 50.219 18.953 1 96.12 272 THR A C 1
ATOM 2065 O O . THR A 1 272 ? 3.418 50.594 18.016 1 96.12 272 THR A O 1
ATOM 2068 N N . ARG A 1 273 ? 3.154 49.875 20.125 1 96.88 273 ARG A N 1
ATOM 2069 C CA . ARG A 1 273 ? 4.59 49.938 20.391 1 96.88 273 ARG A CA 1
ATOM 2070 C C . ARG A 1 273 ? 5.344 48.969 19.484 1 96.88 273 ARG A C 1
ATOM 2072 O O . ARG A 1 273 ? 6.348 49.344 18.875 1 96.88 273 ARG A O 1
ATOM 2079 N N . ALA A 1 274 ? 4.871 47.812 19.453 1 96 274 ALA A N 1
ATOM 2080 C CA . ALA A 1 274 ? 5.52 46.781 18.641 1 96 274 ALA A CA 1
ATOM 2081 C C . ALA A 1 274 ? 5.465 47.125 17.156 1 96 274 ALA A C 1
ATOM 2083 O O . ALA A 1 274 ? 6.441 46.938 16.438 1 96 274 ALA A O 1
ATOM 2084 N N . PHE A 1 275 ? 4.324 47.594 16.703 1 96.56 275 PHE A N 1
ATOM 2085 C CA . PHE A 1 275 ? 4.129 47.969 15.312 1 96.56 275 PHE A CA 1
ATOM 2086 C C . PHE A 1 275 ? 5.074 49.094 14.922 1 96.56 275 PHE A C 1
ATOM 2088 O O . PHE A 1 275 ? 5.723 49.031 13.875 1 96.56 275 PHE A O 1
ATOM 2095 N N . THR A 1 276 ? 5.152 50 15.797 1 96.12 276 THR A N 1
ATOM 2096 C CA . THR A 1 276 ? 6.012 51.156 15.531 1 96.12 276 THR A CA 1
ATOM 2097 C C . THR A 1 276 ? 7.473 50.719 15.461 1 96.12 276 THR A C 1
ATOM 2099 O O . THR A 1 276 ? 8.227 51.219 14.609 1 96.12 276 THR A O 1
ATOM 2102 N N . ARG A 1 277 ? 7.836 49.938 16.344 1 95.75 277 ARG A N 1
ATOM 2103 C CA . ARG A 1 277 ? 9.211 49.438 16.344 1 95.75 277 ARG A CA 1
ATOM 2104 C C . ARG A 1 277 ? 9.531 48.719 15.039 1 95.75 277 ARG A C 1
ATOM 2106 O O . ARG A 1 277 ? 10.625 48.875 14.492 1 95.75 277 ARG A O 1
ATOM 2113 N N . ARG A 1 278 ? 8.609 48.031 14.508 1 93.88 278 ARG A N 1
ATOM 2114 C CA . ARG A 1 278 ? 8.852 47.219 13.328 1 93.88 278 ARG A CA 1
ATOM 2115 C C . ARG A 1 278 ? 8.742 48.031 12.055 1 93.88 278 ARG A C 1
ATOM 2117 O O . ARG A 1 278 ? 9.555 47.906 11.141 1 93.88 278 ARG A O 1
ATOM 2124 N N . HIS A 1 279 ? 7.758 48.938 12.016 1 93.38 279 HIS A N 1
ATOM 2125 C CA . HIS A 1 279 ? 7.43 49.594 10.75 1 93.38 279 HIS A CA 1
ATOM 2126 C C . HIS A 1 279 ? 7.84 51.062 10.773 1 93.38 279 HIS A C 1
ATOM 2128 O O . HIS A 1 279 ? 7.684 51.781 9.773 1 93.38 279 HIS A O 1
ATOM 2134 N N . GLY A 1 280 ? 8.211 51.5 11.898 1 93.25 280 GLY A N 1
ATOM 2135 C CA . GLY A 1 280 ? 8.805 52.844 11.992 1 93.25 280 GLY A CA 1
ATOM 2136 C C . GLY A 1 280 ? 7.793 53.938 12.281 1 93.25 280 GLY A C 1
ATOM 2137 O O . GLY A 1 280 ? 8.164 55.062 12.547 1 93.25 280 GLY A O 1
ATOM 2138 N N . ARG A 1 281 ? 6.574 53.656 12.188 1 93.69 281 ARG A N 1
ATOM 2139 C CA . ARG A 1 281 ? 5.52 54.625 12.484 1 93.69 281 ARG A CA 1
ATOM 2140 C C . ARG A 1 281 ? 4.328 53.938 13.148 1 93.69 281 ARG A C 1
ATOM 2142 O O . ARG A 1 281 ? 4.098 52.75 12.938 1 93.69 281 ARG A O 1
ATOM 2149 N N . PRO A 1 282 ? 3.543 54.688 13.93 1 95.56 282 PRO A N 1
ATOM 2150 C CA . PRO A 1 282 ? 2.367 54.094 14.562 1 95.56 282 PRO A CA 1
ATOM 2151 C C . PRO A 1 282 ? 1.305 53.656 13.555 1 95.56 282 PRO A C 1
ATOM 2153 O O . PRO A 1 282 ? 1.252 54.188 12.445 1 95.56 282 PRO A O 1
ATOM 2156 N N . PRO A 1 283 ? 0.502 52.75 13.938 1 95.75 283 PRO A N 1
ATOM 2157 C CA . PRO A 1 283 ? -0.5 52.188 13.031 1 95.75 283 PRO A CA 1
ATOM 2158 C C . PRO A 1 283 ? -1.37 53.25 12.383 1 95.75 283 PRO A C 1
ATOM 2160 O O . PRO A 1 283 ? -1.656 53.188 11.18 1 95.75 283 PRO A O 1
ATOM 2163 N N . GLY A 1 284 ? -1.852 54.156 13.156 1 93.75 284 GLY A N 1
ATOM 2164 C CA . GLY A 1 284 ? -2.688 55.219 12.609 1 93.75 284 GLY A CA 1
ATOM 2165 C C . GLY A 1 284 ? -2.02 56 11.492 1 93.75 284 GLY A C 1
ATOM 2166 O O . GLY A 1 284 ? -2.631 56.25 10.453 1 93.75 284 GLY A O 1
ATOM 2167 N N . ARG A 1 285 ? -0.86 56.438 11.781 1 93.5 285 ARG A N 1
ATOM 2168 C CA . ARG A 1 285 ? -0.095 57.156 10.773 1 93.5 285 ARG A CA 1
ATOM 2169 C C . ARG A 1 285 ? 0.201 56.281 9.562 1 93.5 285 ARG A C 1
ATOM 2171 O O . ARG A 1 285 ? 0.191 56.75 8.43 1 93.5 285 ARG A O 1
ATOM 2178 N N . PHE A 1 286 ? 0.544 55.094 9.812 1 93.5 286 PHE A N 1
ATOM 2179 C CA . PHE A 1 286 ? 0.828 54.125 8.75 1 93.5 286 PHE A CA 1
ATOM 2180 C C . PHE A 1 286 ? -0.35 54.031 7.789 1 93.5 286 PHE A C 1
ATOM 2182 O O . PHE A 1 286 ? -0.168 54.062 6.57 1 93.5 286 PHE A O 1
ATOM 2189 N N . ARG A 1 287 ? -1.545 53.812 8.266 1 91.38 287 ARG A N 1
ATOM 2190 C CA . ARG A 1 287 ? -2.764 53.75 7.469 1 91.38 287 ARG A CA 1
ATOM 2191 C C . ARG A 1 287 ? -2.947 55.031 6.656 1 91.38 287 ARG A C 1
ATOM 2193 O O . ARG A 1 287 ? -3.268 54.969 5.469 1 91.38 287 ARG A O 1
ATOM 2200 N N . ALA A 1 288 ? -2.742 56.125 7.297 1 89.56 288 ALA A N 1
ATOM 2201 C CA . ALA A 1 288 ? -2.951 57.406 6.66 1 89.56 288 ALA A CA 1
ATOM 2202 C C . ALA A 1 288 ? -1.994 57.625 5.488 1 89.56 288 ALA A C 1
ATOM 2204 O O . ALA A 1 288 ? -2.355 58.219 4.48 1 89.56 288 ALA A O 1
ATOM 2205 N N . ASP A 1 289 ? -0.816 57.125 5.648 1 86.06 289 ASP A N 1
ATOM 2206 C CA . ASP A 1 289 ? 0.212 57.281 4.625 1 86.06 289 ASP A CA 1
ATOM 2207 C C . ASP A 1 289 ? -0.022 56.344 3.455 1 86.06 289 ASP A C 1
ATOM 2209 O O . ASP A 1 289 ? 0.53 56.531 2.371 1 86.06 289 ASP A O 1
ATOM 2213 N N . GLY A 1 290 ? -0.868 55.406 3.475 1 71.69 290 GLY A N 1
ATOM 2214 C CA . GLY A 1 290 ? -1.16 54.438 2.424 1 71.69 290 GLY A CA 1
ATOM 2215 C C . GLY A 1 290 ? 0.057 53.656 1.981 1 71.69 290 GLY A C 1
ATOM 2216 O O . GLY A 1 290 ? 0.185 53.312 0.805 1 71.69 290 GLY A O 1
ATOM 2217 N N . ASP A 1 291 ? 0.967 53.562 2.736 1 61.34 291 ASP A N 1
ATOM 2218 C CA . ASP A 1 291 ? 2.217 52.906 2.357 1 61.34 291 ASP A CA 1
ATOM 2219 C C . ASP A 1 291 ? 2.021 51.406 2.193 1 61.34 291 ASP A C 1
ATOM 2221 O O . ASP A 1 291 ? 1.701 50.719 3.158 1 61.34 291 ASP A O 1
ATOM 2225 N N . LEU A 1 292 ? 2.051 50.906 0.913 1 63.59 292 LEU A N 1
ATOM 2226 C CA . LEU A 1 292 ? 1.751 49.531 0.543 1 63.59 292 LEU A CA 1
ATOM 2227 C C . LEU A 1 292 ? 3.004 48.656 0.624 1 63.59 292 LEU A C 1
ATOM 2229 O O . LEU A 1 292 ? 2.936 47.438 0.423 1 63.59 292 LEU A O 1
ATOM 2233 N N . SER A 1 293 ? 4.121 49.25 0.865 1 58.72 293 SER A N 1
ATOM 2234 C CA . SER A 1 293 ? 5.375 48.531 0.769 1 58.72 293 SER A CA 1
ATOM 2235 C C . SER A 1 293 ? 5.375 47.312 1.699 1 58.72 293 SER A C 1
ATOM 2237 O O . SER A 1 293 ? 5.742 46.219 1.291 1 58.72 293 SER A O 1
ATOM 2239 N N . PRO A 1 294 ? 5.023 47.5 2.807 1 54.12 294 PRO A N 1
ATOM 2240 C CA . PRO A 1 294 ? 5.047 46.344 3.721 1 54.12 294 PRO A CA 1
ATOM 2241 C C . PRO A 1 294 ? 4.043 45.281 3.332 1 54.12 294 PRO A C 1
ATOM 2243 O O . PRO A 1 294 ? 4.289 44.094 3.572 1 54.12 294 PRO A O 1
ATOM 2246 N N . VAL A 1 295 ? 2.955 45.625 2.748 1 53.81 295 VAL A N 1
ATOM 2247 C CA . VAL A 1 295 ? 1.914 44.719 2.285 1 53.81 295 VAL A CA 1
ATOM 2248 C C . VAL A 1 295 ? 2.461 43.844 1.167 1 53.81 295 VAL A C 1
ATOM 2250 O O . VAL A 1 295 ? 2.17 42.625 1.114 1 53.81 295 VAL A O 1
ATOM 2253 N N . LEU A 1 296 ? 3.197 44.469 0.268 1 52.28 296 LEU A N 1
ATOM 2254 C CA . LEU A 1 296 ? 3.787 43.75 -0.85 1 52.28 296 LEU A CA 1
ATOM 2255 C C . LEU A 1 296 ? 4.797 42.719 -0.354 1 52.28 296 LEU A C 1
ATOM 2257 O O . LEU A 1 296 ? 4.957 41.656 -0.96 1 52.28 296 LEU A O 1
ATOM 2261 N N . ARG A 1 297 ? 5.379 42.969 0.645 1 50.69 297 ARG A N 1
ATOM 2262 C CA . ARG A 1 297 ? 6.344 42.031 1.209 1 50.69 297 ARG A CA 1
ATOM 2263 C C . ARG A 1 297 ? 5.641 40.875 1.896 1 50.69 297 ARG A C 1
ATOM 2265 O O . ARG A 1 297 ? 6.117 39.75 1.849 1 50.69 297 ARG A O 1
ATOM 2272 N N . ALA A 1 298 ? 4.637 41.188 2.553 1 52.38 298 ALA A N 1
ATOM 2273 C CA . ALA A 1 298 ? 3.859 40.156 3.215 1 52.38 298 ALA A CA 1
ATOM 2274 C C . ALA A 1 298 ? 3.242 39.188 2.197 1 52.38 298 ALA A C 1
ATOM 2276 O O . ALA A 1 298 ? 3.195 38 2.422 1 52.38 298 ALA A O 1
ATOM 2277 N N . GLU A 1 299 ? 2.721 39.719 1.028 1 49.56 299 GLU A N 1
ATOM 2278 C CA . GLU A 1 299 ? 2.133 38.906 -0.028 1 49.56 299 GLU A CA 1
ATOM 2279 C C . GLU A 1 299 ? 3.211 38.156 -0.813 1 49.56 299 GLU A C 1
ATOM 2281 O O . GLU A 1 299 ? 2.984 37.062 -1.285 1 49.56 299 GLU A O 1
ATOM 2286 N N . GLY A 1 300 ? 4.215 38.875 -1.136 1 47.44 300 GLY A N 1
ATOM 2287 C CA . GLY A 1 300 ? 5.32 38.25 -1.859 1 47.44 300 GLY A CA 1
ATOM 2288 C C . GLY A 1 300 ? 5.906 37.062 -1.152 1 47.44 300 GLY A C 1
ATOM 2289 O O . GLY A 1 300 ? 6.414 36.125 -1.798 1 47.44 300 GLY A O 1
ATOM 2290 N N . GLY A 1 301 ? 6.031 37.156 0.088 1 43.94 301 GLY A N 1
ATOM 2291 C CA . GLY A 1 301 ? 6.461 35.969 0.821 1 43.94 301 GLY A CA 1
ATOM 2292 C C . GLY A 1 301 ? 5.445 34.844 0.781 1 43.94 301 GLY A C 1
ATOM 2293 O O . GLY A 1 301 ? 5.742 33.719 1.19 1 43.94 301 GLY A O 1
ATOM 2294 N N . MET A 1 302 ? 4.133 35.281 0.713 1 40.06 302 MET A N 1
ATOM 2295 C CA . MET A 1 302 ? 3.039 34.312 0.55 1 40.06 302 MET A CA 1
ATOM 2296 C C . MET A 1 302 ? 3.008 33.781 -0.87 1 40.06 302 MET A C 1
ATOM 2298 O O . MET A 1 302 ? 2.375 32.75 -1.126 1 40.06 302 MET A O 1
ATOM 2302 N N . ALA A 1 303 ? 3.232 34.688 -1.901 1 36.84 303 ALA A N 1
ATOM 2303 C CA . ALA A 1 303 ? 3.113 34.375 -3.322 1 36.84 303 ALA A CA 1
ATOM 2304 C C . ALA A 1 303 ? 4.086 33.281 -3.723 1 36.84 303 ALA A C 1
ATOM 2306 O O . ALA A 1 303 ? 4.066 32.781 -4.863 1 36.84 303 ALA A O 1
ATOM 2307 N N . GLY A 1 304 ? 5.078 33.062 -2.994 1 35.62 304 GLY A N 1
ATOM 2308 C CA . GLY A 1 304 ? 5.922 32.031 -3.59 1 35.62 304 GLY A CA 1
ATOM 2309 C C . GLY A 1 304 ? 5.164 30.766 -3.959 1 35.62 304 GLY A C 1
ATOM 2310 O O . GLY A 1 304 ? 5.363 30.219 -5.039 1 35.62 304 GLY A O 1
ATOM 2311 N N . ASN A 1 305 ? 4.766 29.828 -3.016 1 34.03 305 ASN A N 1
ATOM 2312 C CA . ASN A 1 305 ? 4.301 28.516 -3.471 1 34.03 305 ASN A CA 1
ATOM 2313 C C . ASN A 1 305 ? 2.791 28.5 -3.678 1 34.03 305 ASN A C 1
ATOM 2315 O O . ASN A 1 305 ? 2.17 27.438 -3.643 1 34.03 305 ASN A O 1
ATOM 2319 N N . VAL A 1 306 ? 1.996 29.688 -3.404 1 31.05 306 VAL A N 1
ATOM 2320 C CA . VAL A 1 306 ? 0.575 29.516 -3.688 1 31.05 306 VAL A CA 1
ATOM 2321 C C . VAL A 1 306 ? 0.297 29.828 -5.156 1 31.05 306 VAL A C 1
ATOM 2323 O O . VAL A 1 306 ? 0.845 30.781 -5.703 1 31.05 306 VAL A O 1
ATOM 2326 N N . ASN A 1 307 ? -0.197 28.984 -6.016 1 30.48 307 ASN A N 1
ATOM 2327 C CA . ASN A 1 307 ? -0.71 29.172 -7.367 1 30.48 307 ASN A CA 1
ATOM 2328 C C . ASN A 1 307 ? -1.78 30.25 -7.422 1 30.48 307 ASN A C 1
ATOM 2330 O O . ASN A 1 307 ? -2.773 30.188 -6.695 1 30.48 307 ASN A O 1
ATOM 2334 N N . PRO A 1 308 ? -1.692 31.547 -7.93 1 29.98 308 PRO A N 1
ATOM 2335 C CA . PRO A 1 308 ? -2.535 32.75 -8.094 1 29.98 308 PRO A CA 1
ATOM 2336 C C . PRO A 1 308 ? -3.947 32.406 -8.562 1 29.98 308 PRO A C 1
ATOM 2338 O O . PRO A 1 308 ? -4.766 33.281 -8.766 1 29.98 308 PRO A O 1
ATOM 2341 N N . VAL A 1 309 ? -4.449 31.281 -8.859 1 29.95 309 VAL A N 1
ATOM 2342 C CA . VAL A 1 309 ? -5.645 31.125 -9.68 1 29.95 309 VAL A CA 1
ATOM 2343 C C . VAL A 1 309 ? -6.879 31.531 -8.867 1 29.95 309 VAL A C 1
ATOM 2345 O O . VAL A 1 309 ? -7.941 31.797 -9.438 1 29.95 309 VAL A O 1
ATOM 2348 N N . ALA A 1 310 ? -6.961 31.422 -7.527 1 27.78 310 ALA A N 1
ATOM 2349 C CA . ALA A 1 310 ? -8.328 31.453 -7 1 27.78 310 ALA A CA 1
ATOM 2350 C C . ALA A 1 310 ? -8.797 32.875 -6.785 1 27.78 310 ALA A C 1
ATOM 2352 O O . ALA A 1 310 ? -9.977 33.125 -6.516 1 27.78 310 ALA A O 1
ATOM 2353 N N . ALA A 1 311 ? -7.941 33.875 -6.629 1 28.16 311 ALA A N 1
ATOM 2354 C CA . ALA A 1 311 ? -8.484 35.094 -6.074 1 28.16 311 ALA A CA 1
ATOM 2355 C C . ALA A 1 311 ? -9.219 35.906 -7.141 1 28.16 311 ALA A C 1
ATOM 2357 O O . ALA A 1 311 ? -9.805 36.938 -6.848 1 28.16 311 ALA A O 1
ATOM 2358 N N . ALA A 1 312 ? -9.109 35.688 -8.398 1 29.98 312 ALA A N 1
ATOM 2359 C CA . ALA A 1 312 ? -9.477 36.75 -9.312 1 29.98 312 ALA A CA 1
ATOM 2360 C C . ALA A 1 312 ? -10.992 36.875 -9.43 1 29.98 312 ALA A C 1
ATOM 2362 O O . ALA A 1 312 ? -11.492 37.75 -10.164 1 29.98 312 ALA A O 1
ATOM 2363 N N . HIS A 1 313 ? -11.852 35.906 -8.961 1 27.8 313 HIS A N 1
ATOM 2364 C CA . HIS A 1 313 ? -13.172 36.062 -9.555 1 27.8 313 HIS A CA 1
ATOM 2365 C C . HIS A 1 313 ? -13.992 37.094 -8.805 1 27.8 313 HIS A C 1
ATOM 2367 O O . HIS A 1 313 ? -15.195 37.219 -9.047 1 27.8 313 HIS A O 1
ATOM 2373 N N . LYS A 1 314 ? -13.531 37.75 -7.785 1 26.59 314 LYS A N 1
ATOM 2374 C CA . LYS A 1 314 ? -14.516 38.594 -7.125 1 26.59 314 LYS A CA 1
ATOM 2375 C C . LYS A 1 314 ? -14.758 39.875 -7.918 1 26.59 314 LYS A C 1
ATOM 2377 O O . LYS A 1 314 ? -14.422 40.969 -7.457 1 26.59 314 LYS A O 1
ATOM 2382 N N . ASP A 1 315 ? -14.539 39.906 -9.227 1 26.97 315 ASP A N 1
ATOM 2383 C CA . ASP A 1 315 ? -14.898 41.188 -9.844 1 26.97 315 ASP A CA 1
ATOM 2384 C C . ASP A 1 315 ? -16.344 41.531 -9.539 1 26.97 315 ASP A C 1
ATOM 2386 O O . ASP A 1 315 ? -17.25 40.719 -9.742 1 26.97 315 ASP A O 1
ATOM 2390 N N . VAL A 1 316 ? -16.547 42.531 -8.625 1 25.19 316 VAL A N 1
ATOM 2391 C CA . VAL A 1 316 ? -17.672 43.344 -8.172 1 25.19 316 VAL A CA 1
ATOM 2392 C C . VAL A 1 316 ? -18.469 43.844 -9.375 1 25.19 316 VAL A C 1
ATOM 2394 O O . VAL A 1 316 ? -17.953 44.531 -10.25 1 25.19 316 VAL A O 1
ATOM 2397 N N . ASP A 1 317 ? -19.297 42.969 -9.922 1 25.45 317 ASP A N 1
ATOM 2398 C CA . ASP A 1 317 ? -20.375 43.406 -10.797 1 25.45 317 ASP A CA 1
ATOM 2399 C C . ASP A 1 317 ? -21.125 44.562 -10.18 1 25.45 317 ASP A C 1
ATOM 2401 O O . ASP A 1 317 ? -22.078 44.375 -9.422 1 25.45 317 ASP A O 1
ATOM 2405 N N . LEU A 1 318 ? -20.5 45.531 -9.469 1 25.7 318 LEU A N 1
ATOM 2406 C CA . LEU A 1 318 ? -21.203 46.688 -8.945 1 25.7 318 LEU A CA 1
ATOM 2407 C C . LEU A 1 318 ? -21.875 47.469 -10.078 1 25.7 318 LEU A C 1
ATOM 2409 O O . LEU A 1 318 ? -22.375 48.562 -9.859 1 25.7 318 LEU A O 1
ATOM 2413 N N . ALA A 1 319 ? -21.578 47.031 -11.359 1 24.83 319 ALA A N 1
ATOM 2414 C CA . ALA A 1 319 ? -21.906 48.125 -12.273 1 24.83 319 ALA A CA 1
ATOM 2415 C C . ALA A 1 319 ? -23.375 48.531 -12.148 1 24.83 319 ALA A C 1
ATOM 2417 O O . ALA A 1 319 ? -23.703 49.688 -11.992 1 24.83 319 ALA A O 1
ATOM 2418 N N . THR A 1 320 ? -24.203 48 -13 1 26.17 320 THR A N 1
ATOM 2419 C CA . THR A 1 320 ? -25.016 48.75 -13.938 1 26.17 320 THR A CA 1
ATOM 2420 C C . THR A 1 320 ? -26.406 49.031 -13.352 1 26.17 320 THR A C 1
ATOM 2422 O O . THR A 1 320 ? -27.328 48.219 -13.555 1 26.17 320 THR A O 1
ATOM 2425 N N . GLU A 1 321 ? -26.641 48.906 -11.992 1 25.67 321 GLU A N 1
ATOM 2426 C CA . GLU A 1 321 ? -28.031 49.281 -11.734 1 25.67 321 GLU A CA 1
ATOM 2427 C C . GLU A 1 321 ? -28.359 50.656 -12.289 1 25.67 321 GLU A C 1
ATOM 2429 O O . GLU A 1 321 ? -27.797 51.656 -11.844 1 25.67 321 GLU A O 1
ATOM 2434 N N . GLN A 1 322 ? -28.594 50.688 -13.609 1 23.48 322 GLN A N 1
ATOM 2435 C CA . GLN A 1 322 ? -29.109 51.812 -14.398 1 23.48 322 GLN A CA 1
ATOM 2436 C C . GLN A 1 322 ? -30.297 52.469 -13.711 1 23.48 322 GLN A C 1
ATOM 2438 O O . GLN A 1 322 ? -31.094 51.812 -13.055 1 23.48 322 GLN A O 1
ATOM 2443 N N . ALA A 1 323 ? -30.328 53.844 -13.672 1 27.42 323 ALA A N 1
ATOM 2444 C CA . ALA A 1 323 ? -31.125 55.062 -13.383 1 27.42 323 ALA A CA 1
ATOM 2445 C C . ALA A 1 323 ? -32.5 54.969 -14.062 1 27.42 323 ALA A C 1
ATOM 2447 O O . ALA A 1 323 ? -32.594 55.031 -15.289 1 27.42 323 ALA A O 1
ATOM 2448 N N . GLY A 1 324 ? -33.188 53.719 -13.977 1 25.8 324 GLY A N 1
ATOM 2449 C CA . GLY A 1 324 ? -34.5 54.062 -14.531 1 25.8 324 GLY A CA 1
ATOM 2450 C C . GLY A 1 324 ? -35.094 55.312 -13.938 1 25.8 324 GLY A C 1
ATOM 2451 O O . GLY A 1 324 ? -34.719 55.719 -12.844 1 25.8 324 GLY A O 1
ATOM 2452 N N . PRO A 1 325 ? -36 56.125 -14.805 1 29.56 325 PRO A N 1
ATOM 2453 C CA . PRO A 1 325 ? -36.75 57.312 -14.367 1 29.56 325 PRO A CA 1
ATOM 2454 C C . PRO A 1 325 ? -37.5 57.094 -13.055 1 29.56 325 PRO A C 1
ATOM 2456 O O . PRO A 1 325 ? -37.781 55.938 -12.695 1 29.56 325 PRO A O 1
ATOM 2459 N N . MET B 1 1 ? 22.062 14.961 22.875 1 25.25 1 MET B N 1
ATOM 2460 C CA . MET B 1 1 ? 21.891 15.648 21.594 1 25.25 1 MET B CA 1
ATOM 2461 C C . MET B 1 1 ? 21.062 14.812 20.625 1 25.25 1 MET B C 1
ATOM 2463 O O . MET B 1 1 ? 21.484 13.734 20.219 1 25.25 1 MET B O 1
ATOM 2467 N N . ARG B 1 2 ? 19.969 14.523 20.781 1 36.97 2 ARG B N 1
ATOM 2468 C CA . ARG B 1 2 ? 19.234 13.656 19.859 1 36.97 2 ARG B CA 1
ATOM 2469 C C . ARG B 1 2 ? 19.578 13.984 18.406 1 36.97 2 ARG B C 1
ATOM 2471 O O . ARG B 1 2 ? 19.266 15.07 17.922 1 36.97 2 ARG B O 1
ATOM 2478 N N . GLY B 1 3 ? 20.609 13.695 17.875 1 38 3 GLY B N 1
ATOM 2479 C CA . GLY B 1 3 ? 21.172 13.898 16.547 1 38 3 GLY B CA 1
ATOM 2480 C C . GLY B 1 3 ? 20.125 13.93 15.445 1 38 3 GLY B C 1
ATOM 2481 O O . GLY B 1 3 ? 18.969 13.562 15.672 1 38 3 GLY B O 1
ATOM 2482 N N . ASP B 1 4 ? 20.453 14.609 14.188 1 47.88 4 ASP B N 1
ATOM 2483 C CA . ASP B 1 4 ? 19.906 14.844 12.859 1 47.88 4 ASP B CA 1
ATOM 2484 C C . ASP B 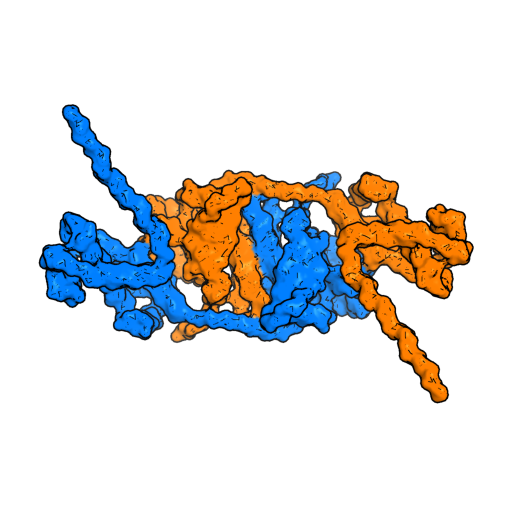1 4 ? 19.25 13.578 12.312 1 47.88 4 ASP B C 1
ATOM 2486 O O . ASP B 1 4 ? 19.297 13.312 11.109 1 47.88 4 ASP B O 1
ATOM 2490 N N . ALA B 1 5 ? 19.062 12.555 13.078 1 55.59 5 ALA B N 1
ATOM 2491 C CA . ALA B 1 5 ? 18.75 11.242 12.523 1 55.59 5 ALA B CA 1
ATOM 2492 C C . ALA B 1 5 ? 17.438 11.289 11.742 1 55.59 5 ALA B C 1
ATOM 2494 O O . ALA B 1 5 ? 16.422 11.781 12.242 1 55.59 5 ALA B O 1
ATOM 2495 N N . VAL B 1 6 ? 17.516 11.203 10.492 1 59.19 6 VAL B N 1
ATOM 2496 C CA . VAL B 1 6 ? 16.406 11.008 9.57 1 59.19 6 VAL B CA 1
ATOM 2497 C C . VAL B 1 6 ? 15.43 9.977 10.148 1 59.19 6 VAL B C 1
ATOM 2499 O O . VAL B 1 6 ? 15.828 8.852 10.469 1 59.19 6 VAL B O 1
ATOM 2502 N N . VAL B 1 7 ? 14.305 10.516 10.609 1 79.81 7 VAL B N 1
ATOM 2503 C CA . VAL B 1 7 ? 13.258 9.594 11.031 1 79.81 7 VAL B CA 1
ATOM 2504 C C . VAL B 1 7 ? 12.539 9.031 9.812 1 79.81 7 VAL B C 1
ATOM 2506 O O . VAL B 1 7 ? 12.641 9.586 8.711 1 79.81 7 VAL B O 1
ATOM 2509 N N . TRP B 1 8 ? 11.977 7.934 9.93 1 84.94 8 TRP B N 1
ATOM 2510 C CA . TRP B 1 8 ? 11.445 7.195 8.789 1 84.94 8 TRP B CA 1
ATOM 2511 C C . TRP B 1 8 ? 10.43 8.039 8.023 1 84.94 8 TRP B C 1
ATOM 2513 O O . TRP B 1 8 ? 10.328 7.934 6.797 1 84.94 8 TRP B O 1
ATOM 2523 N N . THR B 1 9 ? 9.758 8.969 8.734 1 89.12 9 THR B N 1
ATOM 2524 C CA . THR B 1 9 ? 8.75 9.789 8.078 1 89.12 9 THR B CA 1
ATOM 2525 C C . THR B 1 9 ? 9.398 10.828 7.164 1 89.12 9 THR B C 1
ATOM 2527 O O . THR B 1 9 ? 8.758 11.328 6.238 1 89.12 9 THR B O 1
ATOM 2530 N N . ASP B 1 10 ? 10.617 11.156 7.406 1 85.38 10 ASP B N 1
ATOM 2531 C CA . ASP B 1 10 ? 11.344 12.07 6.535 1 85.38 10 ASP B CA 1
ATOM 2532 C C . ASP B 1 10 ? 11.469 11.508 5.121 1 85.38 10 ASP B C 1
ATOM 2534 O O . ASP B 1 10 ? 11.484 12.258 4.145 1 85.38 10 ASP B O 1
ATOM 2538 N N . ARG B 1 11 ? 11.562 10.234 5.043 1 87.12 11 ARG B N 1
ATOM 2539 C CA . ARG B 1 11 ? 11.656 9.594 3.738 1 87.12 11 ARG B CA 1
ATOM 2540 C C . ARG B 1 11 ? 10.359 9.758 2.951 1 87.12 11 ARG B C 1
ATOM 2542 O O . ARG B 1 11 ? 10.391 9.938 1.731 1 87.12 11 ARG B O 1
ATOM 2549 N N . LEU B 1 12 ? 9.297 9.664 3.688 1 90.88 12 LEU B N 1
ATOM 2550 C CA . LEU B 1 12 ? 8.008 9.898 3.047 1 90.88 12 LEU B CA 1
ATOM 2551 C C . LEU B 1 12 ? 7.895 11.328 2.549 1 90.88 12 LEU B C 1
ATOM 2553 O O . LEU B 1 12 ? 7.457 11.57 1.421 1 90.88 12 LEU B O 1
ATOM 2557 N N . ASP B 1 13 ? 8.297 12.234 3.326 1 88.44 13 ASP B N 1
ATOM 2558 C CA . ASP B 1 13 ? 8.227 13.648 2.963 1 88.44 13 ASP B CA 1
ATOM 2559 C C . ASP B 1 13 ? 9.078 13.938 1.724 1 88.44 13 ASP B C 1
ATOM 2561 O O . ASP B 1 13 ? 8.742 14.82 0.928 1 88.44 13 ASP B O 1
ATOM 2565 N N . ALA B 1 14 ? 10.078 13.188 1.587 1 84.12 14 ALA B N 1
ATOM 2566 C CA . ALA B 1 14 ? 11.016 13.406 0.488 1 84.12 14 ALA B CA 1
ATOM 2567 C C . ALA B 1 14 ? 10.453 12.867 -0.825 1 84.12 14 ALA B C 1
ATOM 2569 O O . ALA B 1 14 ? 10.812 13.344 -1.903 1 84.12 14 ALA B O 1
ATOM 2570 N N . VAL B 1 15 ? 9.539 11.898 -0.754 1 84.69 15 VAL B N 1
ATOM 2571 C CA . VAL B 1 15 ? 9.266 11.195 -1.999 1 84.69 15 VAL B CA 1
ATOM 2572 C C . VAL B 1 15 ? 7.77 11.25 -2.303 1 84.69 15 VAL B C 1
ATOM 2574 O O . VAL B 1 15 ? 7.34 10.898 -3.406 1 84.69 15 VAL B O 1
ATOM 2577 N N . VAL B 1 16 ? 7 11.734 -1.407 1 82.38 16 VAL B N 1
ATOM 2578 C CA . VAL B 1 16 ? 5.555 11.711 -1.608 1 82.38 16 VAL B CA 1
ATOM 2579 C C . VAL B 1 16 ? 4.996 13.133 -1.532 1 82.38 16 VAL B C 1
ATOM 2581 O O . VAL B 1 16 ? 4.262 13.469 -0.601 1 82.38 16 VAL B O 1
ATOM 2584 N N . PRO B 1 17 ? 5.215 13.93 -2.475 1 84.88 17 PRO B N 1
ATOM 2585 C CA . PRO B 1 17 ? 4.73 15.305 -2.365 1 84.88 17 PRO B CA 1
ATOM 2586 C C . PRO B 1 17 ? 3.275 15.461 -2.797 1 84.88 17 PRO B C 1
ATOM 2588 O O . PRO B 1 17 ? 2.6 16.406 -2.385 1 84.88 17 PRO B O 1
ATOM 2591 N N . ARG B 1 18 ? 2.863 14.586 -3.717 1 94.06 18 ARG B N 1
ATOM 2592 C CA . ARG B 1 18 ? 1.497 14.617 -4.23 1 94.06 18 ARG B CA 1
ATOM 2593 C C . ARG B 1 18 ? 0.973 13.203 -4.477 1 94.06 18 ARG B C 1
ATOM 2595 O O . ARG B 1 18 ? 1.704 12.344 -4.969 1 94.06 18 ARG B O 1
ATOM 2602 N N . LEU B 1 19 ? -0.233 13.016 -4.145 1 96.25 19 LEU B N 1
ATOM 2603 C CA . LEU B 1 19 ? -0.855 11.703 -4.316 1 96.25 19 LEU B CA 1
ATOM 2604 C C . LEU B 1 19 ? -2.211 11.836 -5.004 1 96.25 19 LEU B C 1
ATOM 2606 O O . LEU B 1 19 ? -2.98 12.75 -4.699 1 96.25 19 LEU B O 1
ATOM 2610 N N . ALA B 1 20 ? -2.461 10.945 -5.926 1 92.88 20 ALA B N 1
ATOM 2611 C CA . ALA B 1 20 ? -3.789 10.859 -6.527 1 92.88 20 ALA B CA 1
ATOM 2612 C C . ALA B 1 20 ? -4.734 10.039 -5.656 1 92.88 20 ALA B C 1
ATOM 2614 O O . ALA B 1 20 ? -4.336 9.023 -5.078 1 92.88 20 ALA B O 1
ATOM 2615 N N . VAL B 1 21 ? -5.895 10.469 -5.496 1 92.38 21 VAL B N 1
ATOM 2616 C CA . VAL B 1 21 ? -7.004 9.766 -4.863 1 92.38 21 VAL B CA 1
ATOM 2617 C C . VAL B 1 21 ? -8.227 9.797 -5.777 1 92.38 21 VAL B C 1
ATOM 2619 O O . VAL B 1 21 ? -8.391 10.727 -6.57 1 92.38 21 VAL B O 1
ATOM 2622 N N . PRO B 1 22 ? -9.016 8.773 -5.766 1 90.69 22 PRO B N 1
ATOM 2623 C CA . PRO B 1 22 ? -10.203 8.82 -6.629 1 90.69 22 PRO B CA 1
ATOM 2624 C C . PRO B 1 22 ? -11.031 10.086 -6.43 1 90.69 22 PRO B C 1
ATOM 2626 O O . PRO B 1 22 ? -11.508 10.352 -5.324 1 90.69 22 PRO B O 1
ATOM 2629 N N . GLY B 1 23 ? -11.188 10.828 -7.516 1 91.62 23 GLY B N 1
ATOM 2630 C CA . GLY B 1 23 ? -11.984 12.039 -7.473 1 91.62 23 GLY B CA 1
ATOM 2631 C C . GLY B 1 23 ? -11.18 13.273 -7.141 1 91.62 23 GLY B C 1
ATOM 2632 O O . GLY B 1 23 ? -11.734 14.367 -6.996 1 91.62 23 GLY B O 1
ATOM 2633 N N . GLY B 1 24 ? -9.805 13.062 -6.973 1 93.81 24 GLY B N 1
ATOM 2634 C CA . GLY B 1 24 ? -9.039 14.258 -6.66 1 93.81 24 GLY B CA 1
ATOM 2635 C C . GLY B 1 24 ? -7.559 13.992 -6.465 1 93.81 24 GLY B C 1
ATOM 2636 O O . GLY B 1 24 ? -7.062 12.922 -6.836 1 93.81 24 GLY B O 1
ATOM 2637 N N . THR B 1 25 ? -6.871 15.023 -5.945 1 94.81 25 THR B N 1
ATOM 2638 C CA . THR B 1 25 ? -5.441 14.953 -5.652 1 94.81 25 THR B CA 1
ATOM 2639 C C . THR B 1 25 ? -5.137 15.602 -4.305 1 94.81 25 THR B C 1
ATOM 2641 O O . THR B 1 25 ? -5.824 16.531 -3.885 1 94.81 25 THR B O 1
ATOM 2644 N N . ALA B 1 26 ? -4.137 15.07 -3.682 1 97 26 ALA B N 1
ATOM 2645 C CA . ALA B 1 26 ? -3.707 15.602 -2.391 1 97 26 ALA B CA 1
ATOM 2646 C C . ALA B 1 26 ? -2.264 16.094 -2.455 1 97 26 ALA B C 1
ATOM 2648 O O . ALA B 1 26 ? -1.374 15.359 -2.904 1 97 26 ALA B O 1
ATOM 2649 N N . GLY B 1 27 ? -2.055 17.328 -2.135 1 96.62 27 GLY B N 1
ATOM 2650 C CA . GLY B 1 27 ? -0.713 17.812 -1.844 1 96.62 27 GLY B CA 1
ATOM 2651 C C . GLY B 1 27 ? -0.28 17.531 -0.415 1 96.62 27 GLY B C 1
ATOM 2652 O O . GLY B 1 27 ? -0.929 17.984 0.531 1 96.62 27 GLY B O 1
ATOM 2653 N N . ILE B 1 28 ? 0.833 16.844 -0.227 1 95.94 28 ILE B N 1
ATOM 2654 C CA . ILE B 1 28 ? 1.248 16.391 1.097 1 95.94 28 ILE B CA 1
ATOM 2655 C C . ILE B 1 28 ? 2.191 17.422 1.719 1 95.94 28 ILE B C 1
ATOM 2657 O O . ILE B 1 28 ? 3.15 17.859 1.078 1 95.94 28 ILE B O 1
ATOM 2661 N N . TYR B 1 29 ? 1.964 17.719 2.955 1 92.38 29 TYR B N 1
ATOM 2662 C CA . TYR B 1 29 ? 2.781 18.703 3.646 1 92.38 29 TYR B CA 1
ATOM 2663 C C . TYR B 1 29 ? 3.703 18.031 4.66 1 92.38 29 TYR B C 1
ATOM 2665 O O . TYR B 1 29 ? 4.824 18.5 4.887 1 92.38 29 TYR B O 1
ATOM 2673 N N . GLN B 1 30 ? 3.139 16.938 5.25 1 91 30 GLN B N 1
ATOM 2674 C CA . GLN B 1 30 ? 3.949 16.344 6.309 1 91 30 GLN B CA 1
ATOM 2675 C C . GLN B 1 30 ? 3.438 14.961 6.676 1 91 30 GLN B C 1
ATOM 2677 O O . GLN B 1 30 ? 2.227 14.727 6.727 1 91 30 GLN B O 1
ATOM 2682 N N . TRP B 1 31 ? 4.391 14.117 6.883 1 93.25 31 TRP B N 1
ATOM 2683 C CA . TRP B 1 31 ? 4.18 12.859 7.598 1 93.25 31 TRP B CA 1
ATOM 2684 C C . TRP B 1 31 ? 4.852 12.891 8.961 1 93.25 31 TRP B C 1
ATOM 2686 O O . TRP B 1 31 ? 5.992 13.344 9.094 1 93.25 31 TRP B O 1
ATOM 2696 N N . ALA B 1 32 ? 4.117 12.336 10.008 1 92.31 32 ALA B N 1
ATOM 2697 C CA . ALA B 1 32 ? 4.758 12.375 11.32 1 92.31 32 ALA B CA 1
ATOM 2698 C C . ALA B 1 32 ? 4.211 11.281 12.234 1 92.31 32 ALA B C 1
ATOM 2700 O O . ALA B 1 32 ? 3.119 10.766 12 1 92.31 32 ALA B O 1
ATOM 2701 N N . GLN B 1 33 ? 4.98 10.938 13.133 1 92.06 33 GLN B N 1
ATOM 2702 C CA . GLN B 1 33 ? 4.625 10.047 14.227 1 92.06 33 GLN B CA 1
ATOM 2703 C C . GLN B 1 33 ? 5.277 10.5 15.531 1 92.06 33 GLN B C 1
ATOM 2705 O O . GLN B 1 33 ? 6.469 10.82 15.562 1 92.06 33 GLN B O 1
ATOM 2710 N N . TRP B 1 34 ? 4.441 10.531 16.562 1 88.81 34 TRP B N 1
ATOM 2711 C CA . TRP B 1 34 ? 4.961 10.953 17.859 1 88.81 34 TRP B CA 1
ATOM 2712 C C . TRP B 1 34 ? 4.328 10.148 19 1 88.81 34 TRP B C 1
ATOM 2714 O O . TRP B 1 34 ? 3.15 9.789 18.922 1 88.81 34 TRP B O 1
ATOM 2724 N N . SER B 1 35 ? 5.105 9.914 19.938 1 87.88 35 SER B N 1
ATOM 2725 C CA . SER B 1 35 ? 4.617 9.289 21.156 1 87.88 35 SER B CA 1
ATOM 2726 C C . SER B 1 35 ? 4.668 10.258 22.328 1 87.88 35 SER B C 1
ATOM 2728 O O . SER B 1 35 ? 5.445 11.211 22.328 1 87.88 35 SER B O 1
ATOM 2730 N N . GLY B 1 36 ? 3.811 10.086 23.25 1 84.81 36 GLY B N 1
ATOM 2731 C CA . GLY B 1 36 ? 3.875 10.82 24.5 1 84.81 36 GLY B CA 1
ATOM 2732 C C . GLY B 1 36 ? 3.395 12.25 24.391 1 84.81 36 GLY B C 1
ATOM 2733 O O . GLY B 1 36 ? 3.895 13.133 25.078 1 84.81 36 GLY B O 1
ATOM 2734 N N . VAL B 1 37 ? 2.551 12.492 23.453 1 81.12 37 VAL B N 1
ATOM 2735 C CA . VAL B 1 37 ? 1.954 13.82 23.359 1 81.12 37 VAL B CA 1
ATOM 2736 C C . VAL B 1 37 ? 1.045 14.062 24.547 1 81.12 37 VAL B C 1
ATOM 2738 O O . VAL B 1 37 ? 0.123 13.281 24.812 1 81.12 37 VAL B O 1
ATOM 2741 N N . VAL B 1 38 ? 1.283 15.117 25.234 1 85.69 38 VAL B N 1
ATOM 2742 C CA . VAL B 1 38 ? 0.494 15.43 26.422 1 85.69 38 VAL B CA 1
ATOM 2743 C C . VAL B 1 38 ? -0.542 16.5 26.094 1 85.69 38 VAL B C 1
ATOM 2745 O O . VAL B 1 38 ? -1.697 16.406 26.516 1 85.69 38 VAL B O 1
ATOM 2748 N N . GLU B 1 39 ? -0.076 17.516 25.453 1 85.5 39 GLU B N 1
ATOM 2749 C CA . GLU B 1 39 ? -0.973 18.594 25.031 1 85.5 39 GLU B CA 1
ATOM 2750 C C . GLU B 1 39 ? -0.408 19.328 23.812 1 85.5 39 GLU B C 1
ATOM 2752 O O . GLU B 1 39 ? 0.806 19.516 23.703 1 85.5 39 GLU B O 1
ATOM 2757 N N . ASN B 1 40 ? -1.269 19.625 22.969 1 83.56 40 ASN B N 1
ATOM 2758 C CA . ASN B 1 40 ? -0.913 20.641 21.984 1 83.56 40 ASN B CA 1
ATOM 2759 C C . ASN B 1 40 ? -1.854 21.844 22.062 1 83.56 40 ASN B C 1
ATOM 2761 O O . ASN B 1 40 ? -3.045 21.688 22.328 1 83.56 40 ASN B O 1
ATOM 2765 N N . PRO B 1 41 ? -1.319 23.062 22.047 1 86.5 41 PRO B N 1
ATOM 2766 C CA . PRO B 1 41 ? -2.17 24.25 22.156 1 86.5 41 PRO B CA 1
ATOM 2767 C C . PRO B 1 41 ? -3.234 24.312 21.062 1 86.5 41 PRO B C 1
ATOM 2769 O O . PRO B 1 41 ? -3.066 23.703 20 1 86.5 41 PRO B O 1
ATOM 2772 N N . PRO B 1 42 ? -4.309 25.031 21.422 1 91.62 42 PRO B N 1
ATOM 2773 C CA . PRO B 1 42 ? -5.285 25.234 20.344 1 91.62 42 PRO B CA 1
ATOM 2774 C C . PRO B 1 42 ? -4.676 25.906 19.125 1 91.62 42 PRO B C 1
ATOM 2776 O O . PRO B 1 42 ? -3.936 26.891 19.25 1 91.62 42 PRO B O 1
ATOM 2779 N N . HIS B 1 43 ? -4.891 25.344 17.984 1 93.25 43 HIS B N 1
ATOM 2780 C CA . HIS B 1 43 ? -4.352 25.875 16.734 1 93.25 43 HIS B CA 1
ATOM 2781 C C . HIS B 1 43 ? -5.215 25.469 15.547 1 93.25 43 HIS B C 1
ATOM 2783 O O . HIS B 1 43 ? -6.215 24.766 15.711 1 93.25 43 HIS B O 1
ATOM 2789 N N . ARG B 1 44 ? -4.941 26.062 14.453 1 94 44 ARG B N 1
ATOM 2790 C CA . ARG B 1 44 ? -5.621 25.703 13.211 1 94 44 ARG B CA 1
ATOM 2791 C C . ARG B 1 44 ? -4.637 25.641 12.047 1 94 44 ARG B C 1
ATOM 2793 O O . ARG B 1 44 ? -3.498 26.094 12.164 1 94 44 ARG B O 1
ATOM 2800 N N . HIS B 1 45 ? -5.039 24.922 11.055 1 94.88 45 HIS B N 1
ATOM 2801 C CA . HIS B 1 45 ? -4.285 24.797 9.812 1 94.88 45 HIS B CA 1
ATOM 2802 C C . HIS B 1 45 ? -5.129 25.203 8.609 1 94.88 45 HIS B C 1
ATOM 2804 O O . HIS B 1 45 ? -6.359 25.219 8.688 1 94.88 45 HIS B O 1
ATOM 2810 N N . THR B 1 46 ? -4.457 25.609 7.508 1 94.94 46 THR B N 1
ATOM 2811 C CA . THR B 1 46 ? -5.137 25.859 6.242 1 94.94 46 THR B CA 1
ATOM 2812 C C . THR B 1 46 ? -5.23 24.562 5.43 1 94.94 46 THR B C 1
ATOM 2814 O O . THR B 1 46 ? -5.598 24.594 4.254 1 94.94 46 THR B O 1
ATOM 2817 N N . TYR B 1 47 ? -4.848 23.453 5.934 1 96.12 47 TYR B N 1
ATOM 2818 C CA . TYR B 1 47 ? -4.844 22.125 5.336 1 96.12 47 TYR B CA 1
ATOM 2819 C C . TYR B 1 47 ? -5.426 21.094 6.301 1 96.12 47 TYR B C 1
ATOM 2821 O O . TYR B 1 47 ? -5.711 21.406 7.457 1 96.12 47 TYR B O 1
ATOM 2829 N N . PHE B 1 48 ? -5.66 19.891 5.816 1 97.56 48 PHE B N 1
ATOM 2830 C CA . PHE B 1 48 ? -6.133 18.797 6.66 1 97.56 48 PHE B CA 1
ATOM 2831 C C . PHE B 1 48 ? -4.98 18.203 7.461 1 97.56 48 PHE B C 1
ATOM 2833 O O . PHE B 1 48 ? -3.875 18.047 6.945 1 97.56 48 PHE B O 1
ATOM 2840 N N . GLU B 1 49 ? -5.195 17.938 8.602 1 97.38 49 GLU B N 1
ATOM 2841 C CA . GLU B 1 49 ? -4.363 17.078 9.438 1 97.38 49 GLU B CA 1
ATOM 2842 C C . GLU B 1 49 ? -5.168 15.898 9.992 1 97.38 49 GLU B C 1
ATOM 2844 O O . GLU B 1 49 ? -6.109 16.094 10.766 1 97.38 49 GLU B O 1
ATOM 2849 N N . VAL B 1 50 ? -4.82 14.742 9.609 1 98.25 50 VAL B N 1
ATOM 2850 C CA . VAL B 1 50 ? -5.543 13.562 10.07 1 98.25 50 VAL B CA 1
ATOM 2851 C C . VAL B 1 50 ? -4.613 12.672 10.891 1 98.25 50 VAL B C 1
ATOM 2853 O O . VAL B 1 50 ? -3.588 12.203 10.391 1 98.25 50 VAL B O 1
ATOM 2856 N N . CYS B 1 51 ? -5.031 12.422 12.109 1 97.62 51 CYS B N 1
ATOM 2857 C CA . CYS B 1 51 ? -4.223 11.641 13.039 1 97.62 51 CYS B CA 1
ATOM 2858 C C . CYS B 1 51 ? -4.863 10.289 13.32 1 97.62 51 CYS B C 1
ATOM 2860 O O . CYS B 1 51 ? -6.09 10.164 13.312 1 97.62 51 CYS B O 1
ATOM 2862 N N . ARG B 1 52 ? -4.086 9.391 13.516 1 98.06 52 ARG B N 1
ATOM 2863 C CA . ARG B 1 52 ? -4.492 8.133 14.141 1 98.06 52 ARG B CA 1
ATOM 2864 C C . ARG B 1 52 ? -3.926 8.016 15.547 1 98.06 52 ARG B C 1
ATOM 2866 O O . ARG B 1 52 ? -2.74 8.273 15.773 1 98.06 52 ARG B O 1
ATOM 2873 N N . VAL B 1 53 ? -4.777 7.605 16.5 1 97.62 53 VAL B N 1
ATOM 2874 C CA . VAL B 1 53 ? -4.301 7.32 17.844 1 97.62 53 VAL B CA 1
ATOM 2875 C C . VAL B 1 53 ? -3.676 5.93 17.891 1 97.62 53 VAL B C 1
ATOM 2877 O O . VAL B 1 53 ? -4.375 4.922 17.75 1 97.62 53 VAL B O 1
ATOM 2880 N N . ASP B 1 54 ? -2.402 5.934 18.125 1 96.5 54 ASP B N 1
ATOM 2881 C CA . ASP B 1 54 ? -1.662 4.676 18.141 1 96.5 54 ASP B CA 1
ATOM 2882 C C . ASP B 1 54 ? -1.717 4.023 19.516 1 96.5 54 ASP B C 1
ATOM 2884 O O . ASP B 1 54 ? -1.787 2.799 19.625 1 96.5 54 ASP B O 1
ATOM 2888 N N . ALA B 1 55 ? -1.642 4.84 20.469 1 96.44 55 ALA B N 1
ATOM 2889 C CA . ALA B 1 55 ? -1.622 4.387 21.859 1 96.44 55 ALA B CA 1
ATOM 2890 C C . ALA B 1 55 ? -2.07 5.492 22.797 1 96.44 55 ALA B C 1
ATOM 2892 O O . ALA B 1 55 ? -2.006 6.676 22.453 1 96.44 55 ALA B O 1
ATOM 2893 N N . GLY B 1 56 ? -2.543 5.027 23.969 1 96 56 GLY B N 1
ATOM 2894 C CA . GLY B 1 56 ? -2.967 5.992 24.969 1 96 56 GLY B CA 1
ATOM 2895 C C . GLY B 1 56 ? -4.363 6.531 24.734 1 96 56 GLY B C 1
ATOM 2896 O O . GLY B 1 56 ? -5.062 6.074 23.828 1 96 56 GLY B O 1
ATOM 2897 N N . ARG B 1 57 ? -4.734 7.434 25.672 1 96.5 57 ARG B N 1
ATOM 2898 C CA . ARG B 1 57 ? -6.059 8.047 25.594 1 96.5 57 ARG B CA 1
ATOM 2899 C C . ARG B 1 57 ? -5.977 9.555 25.812 1 96.5 57 ARG B C 1
ATOM 2901 O O . ARG B 1 57 ? -4.973 10.062 26.312 1 96.5 57 ARG B O 1
ATOM 2908 N N . GLY B 1 58 ? -7.016 10.219 25.359 1 96.25 58 GLY B N 1
ATOM 2909 C CA . GLY B 1 58 ? -7.086 11.664 25.531 1 96.25 58 GLY B CA 1
ATOM 2910 C C . GLY B 1 58 ? -8.398 12.258 25.062 1 96.25 58 GLY B C 1
ATOM 2911 O O . GLY B 1 58 ? -9.43 11.586 25.078 1 96.25 58 GLY B O 1
ATOM 2912 N N . ARG B 1 59 ? -8.273 13.531 24.875 1 97.25 59 ARG B N 1
ATOM 2913 C CA . ARG B 1 59 ? -9.414 14.289 24.359 1 97.25 59 ARG B CA 1
ATOM 2914 C C . ARG B 1 59 ? -9.023 15.094 23.125 1 97.25 59 ARG B C 1
ATOM 2916 O O . ARG B 1 59 ? -7.969 15.734 23.109 1 97.25 59 ARG B O 1
ATOM 2923 N N . PHE B 1 60 ? -9.797 14.984 22.156 1 97.81 60 PHE B N 1
ATOM 2924 C CA . PHE B 1 60 ? -9.703 15.828 20.969 1 97.81 60 PHE B CA 1
ATOM 2925 C C . PHE B 1 60 ? -10.773 16.922 21 1 97.81 60 PHE B C 1
ATOM 2927 O O . PHE B 1 60 ? -11.969 16.625 20.953 1 97.81 60 PHE B O 1
ATOM 2934 N N . VAL B 1 61 ? -10.312 18.125 21.141 1 97.31 61 VAL B N 1
ATOM 2935 C CA . VAL B 1 61 ? -11.227 19.266 21.203 1 97.31 61 VAL B CA 1
ATOM 2936 C C . VAL B 1 61 ? -11.227 19.984 19.859 1 97.31 61 VAL B C 1
ATOM 2938 O O . VAL B 1 61 ? -10.195 20.484 19.422 1 97.31 61 VAL B O 1
ATOM 2941 N N . ILE B 1 62 ? -12.352 20 19.25 1 96.25 62 ILE B N 1
ATOM 2942 C CA . ILE B 1 62 ? -12.438 20.641 17.938 1 96.25 62 ILE B CA 1
ATOM 2943 C C . ILE B 1 62 ? -13.797 21.312 17.781 1 96.25 62 ILE B C 1
ATOM 2945 O O . ILE B 1 62 ? -14.836 20.734 18.109 1 96.25 62 ILE B O 1
ATOM 2949 N N . GLY B 1 63 ? -13.734 22.547 17.188 1 87.62 63 GLY B N 1
ATOM 2950 C CA . GLY B 1 63 ? -14.961 23.297 17 1 87.62 63 GLY B CA 1
ATOM 2951 C C . GLY B 1 63 ? -15.773 23.438 18.266 1 87.62 63 GLY B C 1
ATOM 2952 O O . GLY B 1 63 ? -17 23.375 18.234 1 87.62 63 GLY B O 1
ATOM 2953 N N . GLY B 1 64 ? -15.125 23.484 19.375 1 86.81 64 GLY B N 1
ATOM 2954 C CA . GLY B 1 64 ? -15.805 23.672 20.656 1 86.81 64 GLY B CA 1
ATOM 2955 C C . GLY B 1 64 ? -16.344 22.375 21.234 1 86.81 64 GLY B C 1
ATOM 2956 O O . GLY B 1 64 ? -16.953 22.375 22.312 1 86.81 64 GLY B O 1
ATOM 2957 N N . ARG B 1 65 ? -16.203 21.281 20.578 1 94.31 65 ARG B N 1
ATOM 2958 C CA . ARG B 1 65 ? -16.672 19.984 21.047 1 94.31 65 ARG B CA 1
ATOM 2959 C C . ARG B 1 65 ? -15.508 19.109 21.516 1 94.31 65 ARG B C 1
ATOM 2961 O O . ARG B 1 65 ? -14.445 19.109 20.891 1 94.31 65 ARG B O 1
ATOM 2968 N N . ASP B 1 66 ? -15.844 18.328 22.547 1 96.38 66 ASP B N 1
ATOM 2969 C CA . ASP B 1 66 ? -14.852 17.438 23.125 1 96.38 66 ASP B CA 1
ATOM 2970 C C . ASP B 1 66 ? -15.148 15.984 22.75 1 96.38 66 ASP B C 1
ATOM 2972 O O . ASP B 1 66 ? -16.281 15.516 22.906 1 96.38 66 ASP B O 1
ATOM 2976 N N . HIS B 1 67 ? -14.133 15.281 22.344 1 97.81 67 HIS B N 1
ATOM 2977 C CA . HIS B 1 67 ? -14.25 13.875 22 1 97.81 67 HIS B CA 1
ATOM 2978 C C . HIS B 1 67 ? -13.227 13.031 22.766 1 97.81 67 HIS B C 1
ATOM 2980 O O . HIS B 1 67 ? -12.023 13.266 22.641 1 97.81 67 HIS B O 1
ATOM 2986 N N . ASP B 1 68 ? -13.695 12.078 23.5 1 97.69 68 ASP B N 1
ATOM 2987 C CA . ASP B 1 68 ? -12.766 11.094 24.047 1 97.69 68 ASP B CA 1
ATOM 2988 C C . ASP B 1 68 ? -12.18 10.219 22.938 1 97.69 68 ASP B C 1
ATOM 2990 O O . ASP B 1 68 ? -12.914 9.727 22.078 1 97.69 68 ASP B O 1
ATOM 2994 N N . VAL B 1 69 ? -10.875 10.07 22.984 1 97.62 69 VAL B N 1
ATOM 2995 C CA . VAL B 1 69 ? -10.258 9.312 21.906 1 97.62 69 VAL B CA 1
ATOM 2996 C C . VAL B 1 69 ? -9.266 8.305 22.484 1 97.62 69 VAL B C 1
ATOM 2998 O O . VAL B 1 69 ? -8.758 8.492 23.594 1 97.62 69 VAL B O 1
ATOM 3001 N N . GLY B 1 70 ? -9.055 7.223 21.766 1 96.81 70 GLY B N 1
ATOM 3002 C CA . GLY B 1 70 ? -8.125 6.152 22.094 1 96.81 70 GLY B CA 1
ATOM 3003 C C . GLY B 1 70 ? -7.605 5.41 20.875 1 96.81 70 GLY B C 1
ATOM 3004 O O . GLY B 1 70 ? -7.852 5.82 19.75 1 96.81 70 GLY B O 1
ATOM 3005 N N . PRO B 1 71 ? -6.855 4.297 21.172 1 96.81 71 PRO B N 1
ATOM 3006 C CA . PRO B 1 71 ? -6.223 3.574 20.062 1 96.81 71 PRO B CA 1
ATOM 3007 C C . PRO B 1 71 ? -7.215 3.166 18.984 1 96.81 71 PRO B C 1
ATOM 3009 O O . PRO B 1 71 ? -8.258 2.586 19.281 1 96.81 71 PRO B O 1
ATOM 3012 N N . GLY B 1 72 ? -6.867 3.541 17.719 1 97.31 72 GLY B N 1
ATOM 3013 C CA . GLY B 1 72 ? -7.723 3.189 16.594 1 97.31 72 GLY B CA 1
ATOM 3014 C C . GLY B 1 72 ? -8.609 4.332 16.141 1 97.31 72 GLY B C 1
ATOM 3015 O O . GLY B 1 72 ? -9.188 4.285 15.055 1 97.31 72 GLY B O 1
ATOM 3016 N N . ASP B 1 73 ? -8.703 5.344 16.969 1 98.31 73 ASP B N 1
ATOM 3017 C CA . ASP B 1 73 ? -9.492 6.504 16.562 1 98.31 73 ASP B CA 1
ATOM 3018 C C . ASP B 1 73 ? -8.727 7.363 15.562 1 98.31 73 ASP B C 1
ATOM 3020 O O . ASP B 1 73 ? -7.508 7.492 15.648 1 98.31 73 ASP B O 1
ATOM 3024 N N . LEU B 1 74 ? -9.484 7.871 14.641 1 98.62 74 LEU B N 1
ATOM 3025 C CA . LEU B 1 74 ? -8.992 8.828 13.656 1 98.62 74 LEU B CA 1
ATOM 3026 C C . LEU B 1 74 ? -9.508 10.227 13.945 1 98.62 74 LEU B C 1
ATOM 3028 O O . LEU B 1 74 ? -10.703 10.414 14.188 1 98.62 74 LEU B O 1
ATOM 3032 N N . LEU B 1 75 ? -8.641 11.18 13.992 1 98.62 75 LEU B N 1
ATOM 3033 C CA . LEU B 1 75 ? -8.977 12.57 14.281 1 98.62 75 LEU B CA 1
ATOM 3034 C C . LEU B 1 75 ? -8.844 13.43 13.031 1 98.62 75 LEU B C 1
ATOM 3036 O O . LEU B 1 75 ? -7.777 13.492 12.422 1 98.62 75 LEU B O 1
ATOM 3040 N N . PHE B 1 76 ? -9.867 14.125 12.68 1 98.44 76 PHE B N 1
ATOM 3041 C CA . PHE B 1 76 ? -9.883 14.922 11.461 1 98.44 76 PHE B CA 1
ATOM 3042 C C . PHE B 1 76 ? -9.883 16.406 11.789 1 98.44 76 PHE B C 1
ATOM 3044 O O . PHE B 1 76 ? -10.945 17 12.023 1 98.44 76 PHE B O 1
ATOM 3051 N N . ALA B 1 77 ? -8.711 16.984 11.781 1 97.62 77 ALA B N 1
ATOM 3052 C CA . ALA B 1 77 ? -8.594 18.438 11.836 1 97.62 77 ALA B CA 1
ATOM 3053 C C . ALA B 1 77 ? -8.75 19.062 10.453 1 97.62 77 ALA B C 1
ATOM 3055 O O . ALA B 1 77 ? -7.922 18.844 9.57 1 97.62 77 ALA B O 1
ATOM 3056 N N . ARG B 1 78 ? -9.719 19.859 10.281 1 96.25 78 ARG B N 1
ATOM 3057 C CA . ARG B 1 78 ? -10.055 20.406 8.969 1 96.25 78 ARG B CA 1
ATOM 3058 C C . ARG B 1 78 ? -9.555 21.844 8.836 1 96.25 78 ARG B C 1
ATOM 3060 O O . ARG B 1 78 ? -9.328 22.516 9.844 1 96.25 78 ARG B O 1
ATOM 3067 N N . PRO B 1 79 ? -9.375 22.266 7.609 1 96.44 79 PRO B N 1
ATOM 3068 C CA . PRO B 1 79 ? -8.828 23.594 7.375 1 96.44 79 PRO B CA 1
ATOM 3069 C C . PRO B 1 79 ? -9.641 24.703 8.047 1 96.44 79 PRO B C 1
ATOM 3071 O O . PRO B 1 79 ? -10.867 24.75 7.898 1 96.44 79 PRO B O 1
ATOM 3074 N N . GLY B 1 80 ? -8.891 25.484 8.805 1 94.75 80 GLY B N 1
ATOM 3075 C CA . GLY B 1 80 ? -9.484 26.672 9.398 1 94.75 80 GLY B CA 1
ATOM 3076 C C . GLY B 1 80 ? -10.148 26.406 10.742 1 94.75 80 GLY B C 1
ATOM 3077 O O . GLY B 1 80 ? -10.555 27.344 11.438 1 94.75 80 GLY B O 1
ATOM 3078 N N . VAL B 1 81 ? -10.297 25.172 11.117 1 95.5 81 VAL B N 1
ATOM 3079 C CA . VAL B 1 81 ? -11.008 24.828 12.344 1 95.5 81 VAL B CA 1
ATOM 3080 C C . VAL B 1 81 ? -10.008 24.672 13.492 1 95.5 81 VAL B C 1
ATOM 3082 O O . VAL B 1 81 ? -9.078 23.875 13.398 1 95.5 81 VAL B O 1
ATOM 3085 N N . ARG B 1 82 ? -10.211 25.438 14.531 1 95.5 82 ARG B N 1
ATOM 3086 C CA . ARG B 1 82 ? -9.336 25.375 15.695 1 95.5 82 ARG B CA 1
ATOM 3087 C C . ARG B 1 82 ? -9.531 24.047 16.438 1 95.5 82 ARG B C 1
ATOM 3089 O O . ARG B 1 82 ? -10.656 23.594 16.625 1 95.5 82 ARG B O 1
ATOM 3096 N N . HIS B 1 83 ? -8.398 23.438 16.859 1 95.94 83 HIS B N 1
ATOM 3097 C CA . HIS B 1 83 ? -8.445 22.156 17.547 1 95.94 83 HIS B CA 1
ATOM 3098 C C . HIS B 1 83 ? -7.254 21.984 18.484 1 95.94 83 HIS B C 1
ATOM 3100 O O . HIS B 1 83 ? -6.297 22.766 18.422 1 95.94 83 HIS B O 1
ATOM 3106 N N . ARG B 1 84 ? -7.387 21.094 19.391 1 94.88 84 ARG B N 1
ATOM 3107 C CA . ARG B 1 84 ? -6.301 20.703 20.281 1 94.88 84 ARG B CA 1
ATOM 3108 C C . ARG B 1 84 ? -6.48 19.266 20.766 1 94.88 84 ARG B C 1
ATOM 3110 O O . ARG B 1 84 ? -7.566 18.703 20.641 1 94.88 84 ARG B O 1
ATOM 3117 N N . ILE B 1 85 ? -5.43 18.688 21.156 1 94.62 85 ILE B N 1
ATOM 3118 C CA . ILE B 1 85 ? -5.418 17.359 21.75 1 94.62 85 ILE B CA 1
ATOM 3119 C C . ILE B 1 85 ? -4.867 17.422 23.172 1 94.62 85 ILE B C 1
ATOM 3121 O O . ILE B 1 85 ? -3.836 18.047 23.406 1 94.62 85 ILE B O 1
ATOM 3125 N N . LEU B 1 86 ? -5.598 16.859 24.062 1 94.88 86 LEU B N 1
ATOM 3126 C CA . LEU B 1 86 ? -5.23 16.844 25.469 1 94.88 86 LEU B CA 1
ATOM 3127 C C . LEU B 1 86 ? -5.086 15.406 25.969 1 94.88 86 LEU B C 1
ATOM 3129 O O . LEU B 1 86 ? -5.977 14.578 25.766 1 94.88 86 LEU B O 1
ATOM 3133 N N . SER B 1 87 ? -3.971 15.07 26.469 1 94.25 87 SER B N 1
ATOM 3134 C CA . SER B 1 87 ? -3.723 13.789 27.125 1 94.25 87 SER B CA 1
ATOM 3135 C C . SER B 1 87 ? -2.914 13.969 28.406 1 94.25 87 SER B C 1
ATOM 3137 O O . SER B 1 87 ? -1.747 13.578 28.469 1 94.25 87 SER B O 1
ATOM 3139 N N . PRO B 1 88 ? -3.545 14.375 29.422 1 84.06 88 PRO B N 1
ATOM 3140 C CA . PRO B 1 88 ? -2.805 14.781 30.625 1 84.06 88 PRO B CA 1
ATOM 3141 C C . PRO B 1 88 ? -2.242 13.602 31.406 1 84.06 88 PRO B C 1
ATOM 3143 O O . PRO B 1 88 ? -1.292 13.758 32.156 1 84.06 88 PRO B O 1
ATOM 3146 N N . ASP B 1 89 ? -2.764 12.469 31.203 1 87.56 89 ASP B N 1
ATOM 3147 C CA . ASP B 1 89 ? -2.295 11.32 31.969 1 87.56 89 ASP B CA 1
ATOM 3148 C C . ASP B 1 89 ? -1.09 10.664 31.297 1 87.56 89 ASP B C 1
ATOM 3150 O O . ASP B 1 89 ? -1.102 10.422 30.094 1 87.56 89 ASP B O 1
ATOM 3154 N N . PRO B 1 90 ? 0.03 10.484 32.125 1 85.12 90 PRO B N 1
ATOM 3155 C CA . PRO B 1 90 ? 1.171 9.766 31.562 1 85.12 90 PRO B CA 1
ATOM 3156 C C . PRO B 1 90 ? 0.789 8.398 31 1 85.12 90 PRO B C 1
ATOM 3158 O O . PRO B 1 90 ? -0.068 7.715 31.578 1 85.12 90 PRO B O 1
ATOM 3161 N N . PRO B 1 91 ? 1.433 8.008 29.984 1 88.38 91 PRO B N 1
ATOM 3162 C CA . PRO B 1 91 ? 2.574 8.586 29.281 1 88.38 91 PRO B CA 1
ATOM 3163 C C . PRO B 1 91 ? 2.15 9.531 28.156 1 88.38 91 PRO B C 1
ATOM 3165 O O . PRO B 1 91 ? 2.99 9.984 27.375 1 88.38 91 PRO B O 1
ATOM 3168 N N . GLY B 1 92 ? 0.969 9.844 28.062 1 92.69 92 GLY B N 1
ATOM 3169 C CA . GLY B 1 92 ? 0.472 10.648 26.969 1 92.69 92 GLY B CA 1
ATOM 3170 C C . GLY B 1 92 ? -0.077 9.82 25.812 1 92.69 92 GLY B C 1
ATOM 3171 O O . GLY B 1 92 ? -0.313 8.625 25.969 1 92.69 92 GLY B O 1
ATOM 3172 N N . ILE B 1 93 ? -0.343 10.484 24.766 1 94.56 93 ILE B N 1
ATOM 3173 C CA . ILE B 1 93 ? -0.988 9.82 23.641 1 94.56 93 ILE B CA 1
ATOM 3174 C C . ILE B 1 93 ? -0.001 9.688 22.484 1 94.56 93 ILE B C 1
ATOM 3176 O O . ILE B 1 93 ? 0.837 10.562 22.266 1 94.56 93 ILE B O 1
ATOM 3180 N N . GLY B 1 94 ? 0.075 8.516 21.875 1 95.12 94 GLY B N 1
ATOM 3181 C CA . GLY B 1 94 ? 0.833 8.297 20.641 1 95.12 94 GLY B CA 1
ATOM 3182 C C . GLY B 1 94 ? 0.014 8.523 19.391 1 95.12 94 GLY B C 1
ATOM 3183 O O . GLY B 1 94 ? -1.098 8.008 19.266 1 95.12 94 GLY B O 1
ATOM 3184 N N . LEU B 1 95 ? 0.595 9.328 18.453 1 95.38 95 LEU B N 1
ATOM 3185 C CA . LEU B 1 95 ? -0.148 9.703 17.25 1 95.38 95 LEU B CA 1
ATOM 3186 C C . LEU B 1 95 ? 0.696 9.484 16 1 95.38 95 LEU B C 1
ATOM 3188 O O . LEU B 1 95 ? 1.913 9.68 16.016 1 95.38 95 LEU B O 1
ATOM 3192 N N . SER B 1 96 ? 0.109 9.047 14.953 1 96.19 96 SER B N 1
ATOM 3193 C CA . SER B 1 96 ? 0.604 9.141 13.586 1 96.19 96 SER B CA 1
ATOM 3194 C C . SER B 1 96 ? -0.303 10.016 12.727 1 96.19 96 SER B C 1
ATOM 3196 O O . SER B 1 96 ? -1.528 9.953 12.844 1 96.19 96 SER B O 1
ATOM 3198 N N . TRP B 1 97 ? 0.281 10.922 11.93 1 96 97 TRP B N 1
ATOM 3199 C CA . TRP B 1 97 ? -0.624 11.773 11.156 1 96 97 TRP B CA 1
ATOM 3200 C C . TRP B 1 97 ? -0.001 12.156 9.812 1 96 97 TRP B C 1
ATOM 3202 O O . TRP B 1 97 ? 1.197 11.953 9.602 1 96 97 TRP B O 1
ATOM 3212 N N . VAL B 1 98 ? -0.807 12.555 8.93 1 97.12 98 VAL B N 1
ATOM 3213 C CA . VAL B 1 98 ? -0.44 13.148 7.648 1 97.12 98 VAL B CA 1
ATOM 3214 C C . VAL B 1 98 ? -1.205 14.453 7.445 1 97.12 98 VAL B C 1
ATOM 3216 O O . VAL B 1 98 ? -2.381 14.555 7.805 1 97.12 98 VAL B O 1
ATOM 3219 N N . SER B 1 99 ? -0.544 15.484 6.984 1 96.94 99 SER B N 1
ATOM 3220 C CA . SER B 1 99 ? -1.126 16.766 6.617 1 96.94 99 SER B CA 1
ATOM 3221 C C . SER B 1 99 ? -1.161 16.953 5.102 1 96.94 99 SER B C 1
ATOM 3223 O O . SER B 1 99 ? -0.185 16.641 4.414 1 96.94 99 SER B O 1
ATOM 3225 N N . PHE B 1 100 ? -2.27 17.391 4.621 1 97.31 100 PHE B N 1
ATOM 3226 C CA . PHE B 1 100 ? -2.393 17.484 3.168 1 97.31 100 PHE B CA 1
ATOM 3227 C C . PHE B 1 100 ? -3.494 18.453 2.773 1 97.31 100 PHE B C 1
ATOM 3229 O O . PHE B 1 100 ? -4.387 18.75 3.574 1 97.31 100 PHE B O 1
ATOM 3236 N N . ASP B 1 101 ? -3.41 18.984 1.596 1 96.75 101 ASP B N 1
ATOM 3237 C CA . ASP B 1 101 ? -4.551 19.625 0.937 1 96.75 101 ASP B CA 1
ATOM 3238 C C . ASP B 1 101 ? -5.27 18.641 0.021 1 96.75 101 ASP B C 1
ATOM 3240 O O . ASP B 1 101 ? -4.711 17.594 -0.342 1 96.75 101 ASP B O 1
ATOM 3244 N N . LEU B 1 102 ? -6.469 18.859 -0.214 1 95.81 102 LEU B N 1
ATOM 3245 C CA . LEU B 1 102 ? -7.266 17.984 -1.062 1 95.81 102 LEU B CA 1
ATOM 3246 C C . LEU B 1 102 ? -8.07 18.797 -2.076 1 95.81 102 LEU B C 1
ATOM 3248 O O . LEU B 1 102 ? -8.859 19.656 -1.699 1 95.81 102 LEU B O 1
ATOM 3252 N N . ARG B 1 103 ? -7.809 18.484 -3.338 1 93.38 103 ARG B N 1
ATOM 3253 C CA . ARG B 1 103 ? -8.5 19.172 -4.426 1 93.38 103 ARG B CA 1
ATOM 3254 C C . ARG B 1 103 ? -9.328 18.188 -5.254 1 93.38 103 ARG B C 1
ATOM 3256 O O . ARG B 1 103 ? -8.805 17.188 -5.738 1 93.38 103 ARG B O 1
ATOM 3263 N N . PRO B 1 104 ? -10.586 18.484 -5.379 1 91.56 104 PRO B N 1
ATOM 3264 C CA . PRO B 1 104 ? -11.398 17.594 -6.215 1 91.56 104 PRO B CA 1
ATOM 3265 C C . PRO B 1 104 ? -11.047 17.703 -7.699 1 91.56 104 PRO B C 1
ATOM 3267 O O . PRO B 1 104 ? -10.641 18.766 -8.164 1 91.56 104 PRO B O 1
ATOM 3270 N N . SER B 1 105 ? -11.109 16.578 -8.312 1 86.94 105 SER B N 1
ATOM 3271 C CA . SER B 1 105 ? -10.977 16.578 -9.766 1 86.94 105 SER B CA 1
ATOM 3272 C C . SER B 1 105 ? -12.281 17 -10.438 1 86.94 105 SER B C 1
ATOM 3274 O O . SER B 1 105 ? -13.352 16.516 -10.078 1 86.94 105 SER B O 1
ATOM 3276 N N . PRO B 1 106 ? -12.188 17.984 -11.336 1 74.25 106 PRO B N 1
ATOM 3277 C CA . PRO B 1 106 ? -13.422 18.453 -11.992 1 74.25 106 PRO B CA 1
ATOM 3278 C C . PRO B 1 106 ? -14.109 17.344 -12.789 1 74.25 106 PRO B C 1
ATOM 3280 O O . PRO B 1 106 ? -15.328 17.375 -12.984 1 74.25 106 PRO B O 1
ATOM 3283 N N . GLU B 1 107 ? -13.438 16.438 -13.352 1 66.31 107 GLU B N 1
ATOM 3284 C CA . GLU B 1 107 ? -13.977 15.422 -14.258 1 66.31 107 GLU B CA 1
ATOM 3285 C C . GLU B 1 107 ? -14.445 14.188 -13.5 1 66.31 107 GLU B C 1
ATOM 3287 O O . GLU B 1 107 ? -14.734 13.156 -14.109 1 66.31 107 GLU B O 1
ATOM 3292 N N . ALA B 1 108 ? -14.68 14.281 -12.219 1 62.25 108 ALA B N 1
ATOM 3293 C CA . ALA B 1 108 ? -14.961 13.055 -11.469 1 62.25 108 ALA B CA 1
ATOM 3294 C C . ALA B 1 108 ? -16.375 12.555 -11.742 1 62.25 108 ALA B C 1
ATOM 3296 O O . ALA B 1 108 ? -17.359 13.219 -11.406 1 62.25 108 ALA B O 1
ATOM 3297 N N . THR B 1 109 ? -16.516 11.68 -12.719 1 58.22 109 THR B N 1
ATOM 3298 C CA . THR B 1 109 ? -17.844 11.203 -13.109 1 58.22 109 THR B CA 1
ATOM 3299 C C . THR B 1 109 ? -18.156 9.867 -12.445 1 58.22 109 THR B C 1
ATOM 3301 O O . THR B 1 109 ? -19.328 9.469 -12.359 1 58.22 109 THR B O 1
ATOM 3304 N N . ASP B 1 110 ? -17.203 9.133 -11.969 1 61.94 110 ASP B N 1
ATOM 3305 C CA . ASP B 1 110 ? -17.531 7.785 -11.531 1 61.94 110 ASP B CA 1
ATOM 3306 C C . ASP B 1 110 ? -17.578 7.695 -10.008 1 61.94 110 ASP B C 1
ATOM 3308 O O . ASP B 1 110 ? -17.078 8.586 -9.312 1 61.94 110 ASP B O 1
ATOM 3312 N N . GLU B 1 111 ? -18.375 6.809 -9.477 1 58.12 111 GLU B N 1
ATOM 3313 C CA . GLU B 1 111 ? -18.594 6.566 -8.055 1 58.12 111 GLU B CA 1
ATOM 3314 C C . GLU B 1 111 ? -17.281 6.66 -7.266 1 58.12 111 GLU B C 1
ATOM 3316 O O . GLU B 1 111 ? -17.266 7.199 -6.156 1 58.12 111 GLU B O 1
ATOM 3321 N N . ASP B 1 112 ? -16.312 6.152 -7.844 1 62.34 112 ASP B N 1
ATOM 3322 C CA . ASP B 1 112 ? -15.008 6.289 -7.207 1 62.34 112 ASP B CA 1
ATOM 3323 C C . ASP B 1 112 ? -14.594 7.758 -7.098 1 62.34 112 ASP B C 1
ATOM 3325 O O . ASP B 1 112 ? -13.906 8.148 -6.152 1 62.34 112 ASP B O 1
ATOM 3329 N N . ASP B 1 113 ? -15.359 8.492 -7.859 1 67.62 113 ASP B N 1
ATOM 3330 C CA . ASP B 1 113 ? -14.992 9.898 -7.914 1 67.62 113 ASP B CA 1
ATOM 3331 C C . ASP B 1 113 ? -15.75 10.703 -6.859 1 67.62 113 ASP B C 1
ATOM 3333 O O . ASP B 1 113 ? -15.422 11.867 -6.609 1 67.62 113 ASP B O 1
ATOM 3337 N N . ALA B 1 114 ? -16.547 9.922 -6.184 1 82.62 114 ALA B N 1
ATOM 3338 C CA . ALA B 1 114 ? -17.344 10.664 -5.211 1 82.62 114 ALA B CA 1
ATOM 3339 C C . ALA B 1 114 ? -16.641 10.727 -3.859 1 82.62 114 ALA B C 1
ATOM 3341 O O . ALA B 1 114 ? -17.062 11.469 -2.969 1 82.62 114 ALA B O 1
ATOM 3342 N N . LEU B 1 115 ? -15.586 10.07 -3.725 1 90.81 115 LEU B N 1
ATOM 3343 C CA . LEU B 1 115 ? -14.922 9.914 -2.436 1 90.81 115 LEU B CA 1
ATOM 3344 C C . LEU B 1 115 ? -14.469 11.266 -1.887 1 90.81 115 LEU B C 1
ATOM 3346 O O . LEU B 1 115 ? -14.82 11.633 -0.762 1 90.81 115 LEU B O 1
ATOM 3350 N N . VAL B 1 116 ? -13.797 11.984 -2.705 1 93.75 116 VAL B N 1
ATOM 3351 C CA . VAL B 1 116 ? -13.242 13.266 -2.281 1 93.75 116 VAL B CA 1
ATOM 3352 C C . VAL B 1 116 ? -14.375 14.258 -2.008 1 93.75 116 VAL B C 1
ATOM 3354 O O . VAL B 1 116 ? -14.367 14.945 -0.989 1 93.75 116 VAL B O 1
ATOM 3357 N N . GLY B 1 117 ? -15.32 14.234 -2.953 1 91.56 117 GLY B N 1
ATOM 3358 C CA . GLY B 1 117 ? -16.469 15.109 -2.75 1 91.56 117 GLY B CA 1
ATOM 3359 C C . GLY B 1 117 ? -17.219 14.82 -1.467 1 91.56 117 GLY B C 1
ATOM 3360 O O . GLY B 1 117 ? -17.594 15.742 -0.738 1 91.56 117 GLY B O 1
ATOM 3361 N N . ALA B 1 118 ? -17.469 13.602 -1.176 1 92 118 ALA B N 1
ATOM 3362 C CA . ALA B 1 118 ? -18.172 13.203 0.032 1 92 118 ALA B CA 1
ATOM 3363 C C . ALA B 1 118 ? -17.391 13.586 1.285 1 92 118 ALA B C 1
ATOM 3365 O O . ALA B 1 118 ? -17.984 14.031 2.277 1 92 118 ALA B O 1
ATOM 3366 N N . PHE B 1 119 ? -16.125 13.414 1.287 1 95.75 119 PHE B N 1
ATOM 3367 C CA . PHE B 1 119 ? -15.258 13.773 2.402 1 95.75 119 PHE B CA 1
ATOM 3368 C C . PHE B 1 119 ? -15.328 15.266 2.682 1 95.75 119 PHE B C 1
ATOM 3370 O O . PHE B 1 119 ? -15.453 15.68 3.836 1 95.75 119 PHE B O 1
ATOM 3377 N N . LEU B 1 120 ? -15.25 16.016 1.587 1 94.88 120 LEU B N 1
ATOM 3378 C CA . LEU B 1 120 ? -15.211 17.469 1.714 1 94.88 120 LEU B CA 1
ATOM 3379 C C . LEU B 1 120 ? -16.562 18.016 2.184 1 94.88 120 LEU B C 1
ATOM 3381 O O . LEU B 1 120 ? -16.641 19.125 2.727 1 94.88 120 LEU B O 1
ATOM 3385 N N . ALA B 1 121 ? -17.578 17.188 2.006 1 92.94 121 ALA B N 1
ATOM 3386 C CA . ALA B 1 121 ? -18.922 17.625 2.352 1 92.94 121 ALA B CA 1
ATOM 3387 C C . ALA B 1 121 ? -19.25 17.297 3.805 1 92.94 121 ALA B C 1
ATOM 3389 O O . ALA B 1 121 ? -20.312 17.672 4.309 1 92.94 121 ALA B O 1
ATOM 3390 N N . THR B 1 122 ? -18.359 16.656 4.473 1 93.62 122 THR B N 1
ATOM 3391 C CA . THR B 1 122 ? -18.609 16.234 5.844 1 93.62 122 THR B CA 1
ATOM 3392 C C . THR B 1 122 ? -17.781 17.062 6.828 1 93.62 122 THR B C 1
ATOM 3394 O O . THR B 1 122 ? -16.797 17.672 6.449 1 93.62 122 THR B O 1
ATOM 3397 N N . ASP B 1 123 ? -18.281 17.094 8.086 1 93.75 123 ASP B N 1
ATOM 3398 C CA . ASP B 1 123 ? -17.547 17.75 9.156 1 93.75 123 ASP B CA 1
ATOM 3399 C C . ASP B 1 123 ? -17.172 16.766 10.258 1 93.75 123 ASP B C 1
ATOM 3401 O O . ASP B 1 123 ? -16.969 17.156 11.414 1 93.75 123 ASP B O 1
ATOM 3405 N N . ARG B 1 124 ? -17.109 15.484 9.844 1 95.25 124 ARG B N 1
ATOM 3406 C CA . ARG B 1 124 ? -16.766 14.445 10.805 1 95.25 124 ARG B CA 1
ATOM 3407 C C . ARG B 1 124 ? -15.438 14.734 11.484 1 95.25 124 ARG B C 1
ATOM 3409 O O . ARG B 1 124 ? -14.43 14.977 10.812 1 95.25 124 ARG B O 1
ATOM 3416 N N . ALA B 1 125 ? -15.453 14.703 12.805 1 97.56 125 ALA B N 1
ATOM 3417 C CA . ALA B 1 125 ? -14.266 15.047 13.578 1 97.56 125 ALA B CA 1
ATOM 3418 C C . ALA B 1 125 ? -13.5 13.789 13.992 1 97.56 125 ALA B C 1
ATOM 3420 O O . ALA B 1 125 ? -12.273 13.812 14.109 1 97.56 125 ALA B O 1
ATOM 3421 N N . VAL B 1 126 ? -14.258 12.75 14.281 1 98.19 126 VAL B N 1
ATOM 3422 C CA . VAL B 1 126 ? -13.648 11.523 14.773 1 98.19 126 VAL B CA 1
ATOM 3423 C C . VAL B 1 126 ? -14.297 10.312 14.102 1 98.19 126 VAL B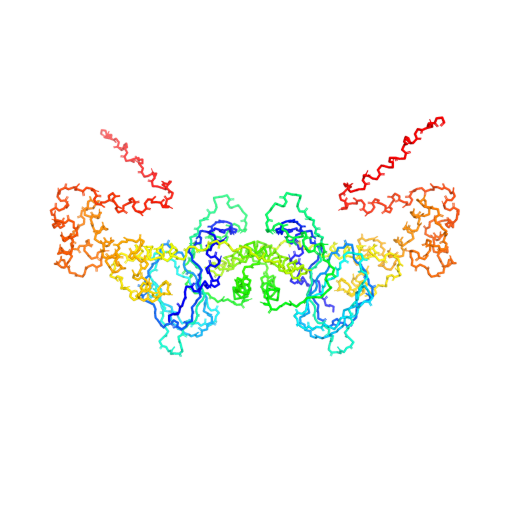 C 1
ATOM 3425 O O . VAL B 1 126 ? -15.508 10.297 13.875 1 98.19 126 VAL B O 1
ATOM 3428 N N . ALA B 1 127 ? -13.516 9.391 13.727 1 97.69 127 ALA B N 1
ATOM 3429 C CA . ALA B 1 127 ? -13.984 8.102 13.219 1 97.69 127 ALA B CA 1
ATOM 3430 C C . ALA B 1 127 ? -13.18 6.953 13.812 1 97.69 127 ALA B C 1
ATOM 3432 O O . ALA B 1 127 ? -12.102 7.164 14.367 1 97.69 127 ALA B O 1
ATOM 3433 N N . ARG B 1 128 ? -13.742 5.797 13.75 1 96.69 128 ARG B N 1
ATOM 3434 C CA . ARG B 1 128 ? -13.047 4.598 14.211 1 96.69 128 ARG B CA 1
ATOM 3435 C C . ARG B 1 128 ? -12.477 3.811 13.031 1 96.69 128 ARG B C 1
ATOM 3437 O O . ARG B 1 128 ? -13.148 3.643 12.008 1 96.69 128 ARG B O 1
ATOM 3444 N N . ASP B 1 129 ? -11.273 3.379 13.148 1 95.62 129 ASP B N 1
ATOM 3445 C CA . ASP B 1 129 ? -10.656 2.482 12.18 1 95.62 129 ASP B CA 1
ATOM 3446 C C . ASP B 1 129 ? -11.117 1.043 12.383 1 95.62 129 ASP B C 1
ATOM 3448 O O . ASP B 1 129 ? -10.312 0.165 12.703 1 95.62 129 ASP B O 1
ATOM 3452 N N . ARG B 1 130 ? -12.344 0.688 12.195 1 81.69 130 ARG B N 1
ATOM 3453 C CA . ARG B 1 130 ? -12.992 -0.56 12.594 1 81.69 130 ARG B CA 1
ATOM 3454 C C . ARG B 1 130 ? -12.359 -1.752 11.883 1 81.69 130 ARG B C 1
ATOM 3456 O O . ARG B 1 130 ? -12.18 -2.814 12.477 1 81.69 130 ARG B O 1
ATOM 3463 N N . ASP B 1 131 ? -11.961 -1.665 10.719 1 84.75 131 ASP B N 1
ATOM 3464 C CA . ASP B 1 131 ? -11.43 -2.801 9.969 1 84.75 131 ASP B CA 1
ATOM 3465 C C . ASP B 1 131 ? -9.906 -2.742 9.883 1 84.75 131 ASP B C 1
ATOM 3467 O O . ASP B 1 131 ? -9.297 -3.473 9.109 1 84.75 131 ASP B O 1
ATOM 3471 N N . THR B 1 132 ? -9.359 -1.841 10.656 1 93.56 132 THR B N 1
ATOM 3472 C CA . THR B 1 132 ? -7.922 -1.657 10.82 1 93.56 132 THR B CA 1
ATOM 3473 C C . THR B 1 132 ? -7.262 -1.36 9.477 1 93.56 132 THR B C 1
ATOM 3475 O O . THR B 1 132 ? -6.109 -1.735 9.25 1 93.56 132 THR B O 1
ATOM 3478 N N . GLN B 1 133 ? -8.039 -0.817 8.578 1 96.25 133 GLN B N 1
ATOM 3479 C CA . GLN B 1 133 ? -7.465 -0.47 7.285 1 96.25 133 GLN B CA 1
ATOM 3480 C C . GLN B 1 133 ? -6.352 0.563 7.438 1 96.25 133 GLN B C 1
ATOM 3482 O O . GLN B 1 133 ? -5.234 0.36 6.953 1 96.25 133 GLN B O 1
ATOM 3487 N N . VAL B 1 134 ? -6.641 1.619 8.148 1 98.25 134 VAL B N 1
ATOM 3488 C CA . VAL B 1 134 ? -5.684 2.705 8.32 1 98.25 134 VAL B CA 1
ATOM 3489 C C . VAL B 1 134 ? -4.477 2.211 9.117 1 98.25 134 VAL B C 1
ATOM 3491 O O . VAL B 1 134 ? -3.33 2.402 8.703 1 98.25 134 VAL B O 1
ATOM 3494 N N . GLY B 1 135 ? -4.73 1.514 10.211 1 98.06 135 GLY B N 1
ATOM 3495 C CA . GLY B 1 135 ? -3.654 1.01 11.047 1 98.06 135 GLY B CA 1
ATOM 3496 C C . GLY B 1 135 ? -2.727 0.056 10.32 1 98.06 135 GLY B C 1
ATOM 3497 O O . GLY B 1 135 ? -1.507 0.119 10.492 1 98.06 135 GLY B O 1
ATOM 3498 N N . SER B 1 136 ? -3.275 -0.827 9.562 1 98.06 136 SER B N 1
ATOM 3499 C CA . SER B 1 136 ? -2.463 -1.801 8.836 1 98.06 136 SER B CA 1
ATOM 3500 C C . SER B 1 136 ? -1.611 -1.126 7.766 1 98.06 136 SER B C 1
ATOM 3502 O O . SER B 1 136 ? -0.462 -1.512 7.547 1 98.06 136 SER B O 1
ATOM 3504 N N . VAL B 1 137 ? -2.141 -0.124 7.078 1 98.5 137 VAL B N 1
ATOM 3505 C CA . VAL B 1 137 ? -1.371 0.577 6.055 1 98.5 137 VAL B CA 1
ATOM 3506 C C . VAL B 1 137 ? -0.277 1.414 6.715 1 98.5 137 VAL B C 1
ATOM 3508 O O . VAL B 1 137 ? 0.845 1.488 6.207 1 98.5 137 VAL B O 1
ATOM 3511 N N . TRP B 1 138 ? -0.543 2.025 7.84 1 97.94 138 TRP B N 1
ATOM 3512 C CA . TRP B 1 138 ? 0.478 2.756 8.578 1 97.94 138 TRP B CA 1
ATOM 3513 C C . TRP B 1 138 ? 1.628 1.837 8.977 1 97.94 138 TRP B C 1
ATOM 3515 O O . TRP B 1 138 ? 2.797 2.217 8.875 1 97.94 138 TRP B O 1
ATOM 3525 N N . ARG B 1 139 ? 1.29 0.67 9.438 1 97 139 ARG B N 1
ATOM 3526 C CA . ARG B 1 139 ? 2.322 -0.29 9.812 1 97 139 ARG B CA 1
ATOM 3527 C C . ARG B 1 139 ? 3.186 -0.664 8.617 1 97 139 ARG B C 1
ATOM 3529 O O . ARG B 1 139 ? 4.41 -0.772 8.734 1 97 139 ARG B O 1
ATOM 3536 N N . ALA B 1 140 ? 2.537 -0.867 7.484 1 98 140 ALA B N 1
ATOM 3537 C CA . ALA B 1 140 ? 3.275 -1.179 6.262 1 98 140 ALA B CA 1
ATOM 3538 C C . ALA B 1 140 ? 4.18 -0.019 5.859 1 98 140 ALA B C 1
ATOM 3540 O O . ALA B 1 140 ? 5.324 -0.23 5.449 1 98 140 ALA B O 1
ATOM 3541 N N . LEU B 1 141 ? 3.67 1.192 5.949 1 97.44 141 LEU B N 1
ATOM 3542 C CA . LEU B 1 141 ? 4.465 2.379 5.652 1 97.44 141 LEU B CA 1
ATOM 3543 C C . LEU B 1 141 ? 5.711 2.432 6.527 1 97.44 141 LEU B C 1
ATOM 3545 O O . LEU B 1 141 ? 6.816 2.666 6.031 1 97.44 141 LEU B O 1
ATOM 3549 N N . HIS B 1 142 ? 5.492 2.199 7.77 1 96.19 142 HIS B N 1
ATOM 3550 C CA . HIS B 1 142 ? 6.613 2.209 8.703 1 96.19 142 HIS B CA 1
ATOM 3551 C C . HIS B 1 142 ? 7.648 1.153 8.328 1 96.19 142 HIS B C 1
ATOM 3553 O O . HIS B 1 142 ? 8.844 1.449 8.25 1 96.19 142 HIS B O 1
ATOM 3559 N N . ALA B 1 143 ? 7.215 -0.052 8.125 1 96.5 143 ALA B N 1
ATOM 3560 C CA . ALA B 1 143 ? 8.109 -1.162 7.812 1 96.5 143 ALA B CA 1
ATOM 3561 C C . ALA B 1 143 ? 8.898 -0.889 6.531 1 96.5 143 ALA B C 1
ATOM 3563 O O . ALA B 1 143 ? 10.07 -1.247 6.43 1 96.5 143 ALA B O 1
ATOM 3564 N N . CYS B 1 144 ? 8.289 -0.248 5.566 1 95.81 144 CYS B N 1
ATOM 3565 C CA . CYS B 1 144 ? 8.898 -0.045 4.258 1 95.81 144 CYS B CA 1
ATOM 3566 C C . CYS B 1 144 ? 9.773 1.202 4.25 1 95.81 144 CYS B C 1
ATOM 3568 O O . CYS B 1 144 ? 10.672 1.327 3.416 1 95.81 144 CYS B O 1
ATOM 3570 N N . ALA B 1 145 ? 9.508 2.088 5.148 1 93.94 145 ALA B N 1
ATOM 3571 C CA . ALA B 1 145 ? 10.25 3.346 5.172 1 93.94 145 ALA B CA 1
ATOM 3572 C C . ALA B 1 145 ? 11.453 3.258 6.113 1 93.94 145 ALA B C 1
ATOM 3574 O O . ALA B 1 145 ? 12.461 3.941 5.91 1 93.94 145 ALA B O 1
ATOM 3575 N N . ALA B 1 146 ? 11.289 2.5 7.176 1 91.94 146 ALA B N 1
ATOM 3576 C CA . ALA B 1 146 ? 12.32 2.42 8.211 1 91.94 146 ALA B CA 1
ATOM 3577 C C . ALA B 1 146 ? 13.586 1.749 7.676 1 91.94 146 ALA B C 1
ATOM 3579 O O . ALA B 1 146 ? 13.523 0.953 6.734 1 91.94 146 ALA B O 1
ATOM 3580 N N . GLY B 1 147 ? 14.703 2.078 8.25 1 87.88 147 GLY B N 1
ATOM 3581 C CA . GLY B 1 147 ? 15.961 1.46 7.871 1 87.88 147 GLY B CA 1
ATOM 3582 C C . GLY B 1 147 ? 16.656 2.172 6.723 1 87.88 147 GLY B C 1
ATOM 3583 O O . GLY B 1 147 ? 16.297 3.307 6.391 1 87.88 147 GLY B O 1
ATOM 3584 N N . PRO B 1 148 ? 17.641 1.558 6.129 1 88.19 148 PRO B N 1
ATOM 3585 C CA . PRO B 1 148 ? 18.375 2.186 5.035 1 88.19 148 PRO B CA 1
ATOM 3586 C C . PRO B 1 148 ? 17.578 2.232 3.732 1 88.19 148 PRO B C 1
ATOM 3588 O O . PRO B 1 148 ? 16.656 1.443 3.545 1 88.19 148 PRO B O 1
ATOM 3591 N N . PRO B 1 149 ? 17.984 3.129 2.873 1 88.94 149 PRO B N 1
ATOM 3592 C CA . PRO B 1 149 ? 17.344 3.162 1.559 1 88.94 149 PRO B CA 1
ATOM 3593 C C . PRO B 1 149 ? 17.5 1.848 0.794 1 88.94 149 PRO B C 1
ATOM 3595 O O . PRO B 1 149 ? 18.547 1.2 0.874 1 88.94 149 PRO B O 1
ATOM 3598 N N . ARG B 1 150 ? 16.5 1.527 0.043 1 89.88 150 ARG B N 1
ATOM 3599 C CA . ARG B 1 150 ? 16.453 0.288 -0.727 1 89.88 150 ARG B CA 1
ATOM 3600 C C . ARG B 1 150 ? 15.898 0.531 -2.127 1 89.88 150 ARG B C 1
ATOM 3602 O O . ARG B 1 150 ? 15.117 1.459 -2.338 1 89.88 150 ARG B O 1
ATOM 3609 N N . PRO B 1 151 ? 16.25 -0.32 -3.1 1 90.81 151 PRO B N 1
ATOM 3610 C CA . PRO B 1 151 ? 15.672 -0.181 -4.438 1 90.81 151 PRO B CA 1
ATOM 3611 C C . PRO B 1 151 ? 14.156 -0.316 -4.434 1 90.81 151 PRO B C 1
ATOM 3613 O O . PRO B 1 151 ? 13.609 -1.181 -3.746 1 90.81 151 PRO B O 1
ATOM 3616 N N . GLY B 1 152 ? 13.516 0.616 -5.188 1 92.56 152 GLY B N 1
ATOM 3617 C CA . GLY B 1 152 ? 12.07 0.574 -5.332 1 92.56 152 GLY B CA 1
ATOM 3618 C C . GLY B 1 152 ? 11.336 1.202 -4.164 1 92.56 152 GLY B C 1
ATOM 3619 O O . GLY B 1 152 ? 10.102 1.237 -4.145 1 92.56 152 GLY B O 1
ATOM 3620 N N . GLN B 1 153 ? 12.062 1.675 -3.188 1 93.12 153 GLN B N 1
ATOM 3621 C CA . GLN B 1 153 ? 11.445 2.209 -1.979 1 93.12 153 GLN B CA 1
ATOM 3622 C C . GLN B 1 153 ? 10.508 3.373 -2.307 1 93.12 153 GLN B C 1
ATOM 3624 O O . GLN B 1 153 ? 9.422 3.48 -1.741 1 93.12 153 GLN B O 1
ATOM 3629 N N . ARG B 1 154 ? 10.93 4.246 -3.201 1 92.19 154 ARG B N 1
ATOM 3630 C CA . ARG B 1 154 ? 10.109 5.391 -3.58 1 92.19 154 ARG B CA 1
ATOM 3631 C C . ARG B 1 154 ? 8.75 4.938 -4.094 1 92.19 154 ARG B C 1
ATOM 3633 O O . ARG B 1 154 ? 7.711 5.43 -3.641 1 92.19 154 ARG B O 1
ATOM 3640 N N . THR B 1 155 ? 8.789 3.996 -5.031 1 93.06 155 THR B N 1
ATOM 3641 C CA . THR B 1 155 ? 7.555 3.469 -5.598 1 93.06 155 THR B CA 1
ATOM 3642 C C . THR B 1 155 ? 6.688 2.84 -4.512 1 93.06 155 THR B C 1
ATOM 3644 O O . THR B 1 155 ? 5.469 3.037 -4.492 1 93.06 155 THR B O 1
ATOM 3647 N N . GLN B 1 156 ? 7.316 2.141 -3.686 1 94.81 156 GLN B N 1
ATOM 3648 C CA . GLN B 1 156 ? 6.617 1.478 -2.588 1 94.81 156 GLN B CA 1
ATOM 3649 C C . GLN B 1 156 ? 5.941 2.494 -1.675 1 94.81 156 GLN B C 1
ATOM 3651 O O . GLN B 1 156 ? 4.762 2.344 -1.337 1 94.81 156 GLN B O 1
ATOM 3656 N N . LEU B 1 157 ? 6.625 3.498 -1.282 1 95.94 157 LEU B N 1
ATOM 3657 C CA . LEU B 1 157 ? 6.109 4.492 -0.344 1 95.94 157 LEU B CA 1
ATOM 3658 C C . LEU B 1 157 ? 4.992 5.312 -0.98 1 95.94 157 LEU B C 1
ATOM 3660 O O . LEU B 1 157 ? 4.004 5.637 -0.322 1 95.94 157 LEU B O 1
ATOM 3664 N N . ILE B 1 158 ? 5.125 5.652 -2.225 1 96.56 158 ILE B N 1
ATOM 3665 C CA . ILE B 1 158 ? 4.074 6.375 -2.936 1 96.56 158 ILE B CA 1
ATOM 3666 C C . ILE B 1 158 ? 2.801 5.527 -2.969 1 96.56 158 ILE B C 1
ATOM 3668 O O . ILE B 1 158 ? 1.71 6.023 -2.678 1 96.56 158 ILE B O 1
ATOM 3672 N N . ALA B 1 159 ? 2.939 4.281 -3.303 1 97.5 159 ALA B N 1
ATOM 3673 C CA . ALA B 1 159 ? 1.797 3.373 -3.361 1 97.5 159 ALA B CA 1
ATOM 3674 C C . ALA B 1 159 ? 1.123 3.252 -1.998 1 97.5 159 ALA B C 1
ATOM 3676 O O . ALA B 1 159 ? -0.101 3.359 -1.893 1 97.5 159 ALA B O 1
ATOM 3677 N N . LEU B 1 160 ? 1.902 3.055 -0.965 1 98.38 160 LEU B N 1
ATOM 3678 C CA . LEU B 1 160 ? 1.358 2.91 0.381 1 98.38 160 LEU B CA 1
ATOM 3679 C C . LEU B 1 160 ? 0.719 4.211 0.852 1 98.38 160 LEU B C 1
ATOM 3681 O O . LEU B 1 160 ? -0.315 4.191 1.523 1 98.38 160 LEU B O 1
ATOM 3685 N N . GLY B 1 161 ? 1.348 5.32 0.51 1 98.25 161 GLY B N 1
ATOM 3686 C CA . GLY B 1 161 ? 0.752 6.609 0.826 1 98.25 161 GLY B CA 1
ATOM 3687 C C . GLY B 1 161 ? -0.609 6.809 0.187 1 98.25 161 GLY B C 1
ATOM 3688 O O . GLY B 1 161 ? -1.532 7.32 0.826 1 98.25 161 GLY B O 1
ATOM 3689 N N . GLN B 1 162 ? -0.696 6.434 -1.034 1 97.88 162 GLN B N 1
ATOM 3690 C CA . GLN B 1 162 ? -1.972 6.535 -1.735 1 97.88 162 GLN B CA 1
ATOM 3691 C C . GLN B 1 162 ? -3.041 5.68 -1.062 1 97.88 162 GLN B C 1
ATOM 3693 O O . GLN B 1 162 ? -4.164 6.137 -0.846 1 97.88 162 GLN B O 1
ATOM 3698 N N . ALA B 1 163 ? -2.656 4.477 -0.76 1 98 163 ALA B N 1
ATOM 3699 C CA . ALA B 1 163 ? -3.6 3.578 -0.097 1 98 163 ALA B CA 1
ATOM 3700 C C . ALA B 1 163 ? -4.059 4.156 1.237 1 98 163 ALA B C 1
ATOM 3702 O O . ALA B 1 163 ? -5.238 4.051 1.594 1 98 163 ALA B O 1
ATOM 3703 N N . LEU B 1 164 ? -3.127 4.719 1.958 1 98.44 164 LEU B N 1
ATOM 3704 C CA . LEU B 1 164 ? -3.459 5.305 3.252 1 98.44 164 LEU B CA 1
ATOM 3705 C C . LEU B 1 164 ? -4.434 6.465 3.088 1 98.44 164 LEU B C 1
ATOM 3707 O O . LEU B 1 164 ? -5.422 6.559 3.82 1 98.44 164 LEU B O 1
ATOM 3711 N N . LEU B 1 165 ? -4.129 7.34 2.123 1 97.88 165 LEU B N 1
ATOM 3712 C CA . LEU B 1 165 ? -4.973 8.516 1.926 1 97.88 165 LEU B CA 1
ATOM 3713 C C . LEU B 1 165 ? -6.391 8.109 1.539 1 97.88 165 LEU B C 1
ATOM 3715 O O . LEU B 1 165 ? -7.363 8.695 2.016 1 97.88 165 LEU B O 1
ATOM 3719 N N . VAL B 1 166 ? -6.523 7.125 0.698 1 96.56 166 VAL B N 1
ATOM 3720 C CA . VAL B 1 166 ? -7.848 6.633 0.326 1 96.56 166 VAL B CA 1
ATOM 3721 C C . VAL B 1 166 ? -8.594 6.164 1.572 1 96.56 166 VAL B C 1
ATOM 3723 O O . VAL B 1 166 ? -9.766 6.488 1.759 1 96.56 166 VAL B O 1
ATOM 3726 N N . ALA B 1 167 ? -7.934 5.395 2.436 1 97.38 167 ALA B N 1
ATOM 3727 C CA . ALA B 1 167 ? -8.555 4.891 3.658 1 97.38 167 ALA B CA 1
ATOM 3728 C C . ALA B 1 167 ? -8.992 6.035 4.566 1 97.38 167 ALA B C 1
ATOM 3730 O O . ALA B 1 167 ? -10.078 5.992 5.152 1 97.38 167 ALA B O 1
ATOM 3731 N N . LEU B 1 168 ? -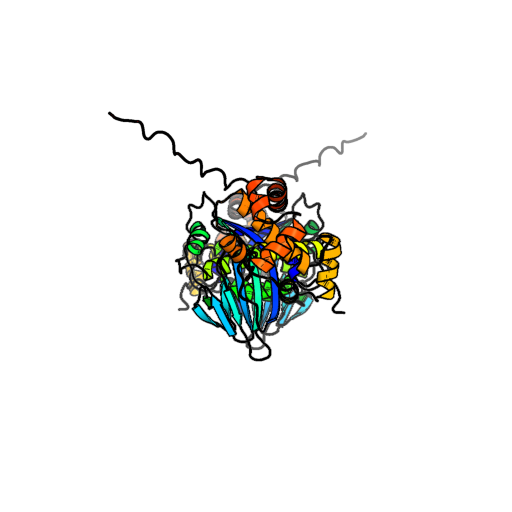8.164 7.035 4.672 1 97.69 168 LEU B N 1
ATOM 3732 C CA . LEU B 1 168 ? -8.453 8.164 5.547 1 97.69 168 LEU B CA 1
ATOM 3733 C C . LEU B 1 168 ? -9.633 8.969 5.02 1 97.69 168 LEU B C 1
ATOM 3735 O O . LEU B 1 168 ? -10.547 9.312 5.777 1 97.69 168 LEU B O 1
ATOM 3739 N N . VAL B 1 169 ? -9.562 9.266 3.738 1 96.38 169 VAL B N 1
ATOM 3740 C CA . VAL B 1 169 ? -10.633 10.047 3.121 1 96.38 169 VAL B CA 1
ATOM 3741 C C . VAL B 1 169 ? -11.953 9.297 3.223 1 96.38 169 VAL B C 1
ATOM 3743 O O . VAL B 1 169 ? -12.992 9.891 3.523 1 96.38 169 VAL B O 1
ATOM 3746 N N . ARG B 1 170 ? -11.891 8.078 3.029 1 95.19 170 ARG B N 1
ATOM 3747 C CA . ARG B 1 170 ? -13.094 7.262 3.141 1 95.19 170 ARG B CA 1
ATOM 3748 C C . ARG B 1 170 ? -13.633 7.277 4.566 1 95.19 170 ARG B C 1
ATOM 3750 O O . ARG B 1 170 ? -14.836 7.457 4.777 1 95.19 170 ARG B O 1
ATOM 3757 N N . ALA B 1 171 ? -12.781 7.066 5.551 1 96.19 171 ALA B N 1
ATOM 3758 C CA . ALA B 1 171 ? -13.188 7.016 6.953 1 96.19 171 ALA B CA 1
ATOM 3759 C C . ALA B 1 171 ? -13.758 8.352 7.414 1 96.19 171 ALA B C 1
ATOM 3761 O O . ALA B 1 171 ? -14.633 8.398 8.273 1 96.19 171 ALA B O 1
ATOM 3762 N N . GLY B 1 172 ? -13.242 9.438 6.852 1 96.44 172 GLY B N 1
ATOM 3763 C CA . GLY B 1 172 ? -13.664 10.773 7.246 1 96.44 172 GLY B CA 1
ATOM 3764 C C . GLY B 1 172 ? -14.938 11.219 6.562 1 96.44 172 GLY B C 1
ATOM 3765 O O . GLY B 1 172 ? -15.539 12.227 6.953 1 96.44 172 GLY B O 1
ATOM 3766 N N . GLY B 1 173 ? -15.281 10.5 5.531 1 93.81 173 GLY B N 1
ATOM 3767 C CA . GLY B 1 173 ? -16.516 10.797 4.812 1 93.81 173 GLY B CA 1
ATOM 3768 C C . GLY B 1 173 ? -17.688 9.953 5.27 1 93.81 173 GLY B C 1
ATOM 3769 O O . GLY B 1 173 ? -17.562 9.164 6.211 1 93.81 173 GLY B O 1
ATOM 3770 N N . PRO B 1 174 ? -18.844 10.211 4.609 1 92.31 174 PRO B N 1
ATOM 3771 C CA . PRO B 1 174 ? -19.984 9.352 4.914 1 92.31 174 PRO B CA 1
ATOM 3772 C C . PRO B 1 174 ? -19.812 7.926 4.406 1 92.31 174 PRO B C 1
ATOM 3774 O O . PRO B 1 174 ? -18.953 7.672 3.557 1 92.31 174 PRO B O 1
ATOM 3777 N N . ASP B 1 175 ? -20.594 7.027 5.023 1 87.38 175 ASP B N 1
ATOM 3778 C CA . ASP B 1 175 ? -20.578 5.66 4.516 1 87.38 175 ASP B CA 1
ATOM 3779 C C . ASP B 1 175 ? -21.25 5.578 3.146 1 87.38 175 ASP B C 1
ATOM 3781 O O . ASP B 1 175 ? -22.438 5.875 3.012 1 87.38 175 ASP B O 1
ATOM 3785 N N . LEU B 1 176 ? -20.516 5.355 2.201 1 86.94 176 LEU B N 1
ATOM 3786 C CA . LEU B 1 176 ? -21.031 5.176 0.845 1 86.94 176 LEU B CA 1
ATOM 3787 C C . LEU B 1 176 ? -20.844 3.734 0.382 1 86.94 176 LEU B C 1
ATOM 3789 O O . LEU B 1 176 ? -19.844 3.096 0.702 1 86.94 176 LEU B O 1
ATOM 3793 N N . PRO B 1 177 ? -21.812 3.279 -0.301 1 84.81 177 PRO B N 1
ATOM 3794 C CA . PRO B 1 177 ? -21.609 1.941 -0.864 1 84.81 177 PRO B CA 1
ATOM 3795 C C . PRO B 1 177 ? -20.562 1.914 -1.966 1 84.81 177 PRO B C 1
ATOM 3797 O O . PRO B 1 177 ? -20.375 2.904 -2.682 1 84.81 177 PRO B O 1
ATOM 3800 N N . GLY B 1 178 ? -19.844 0.874 -1.929 1 83.5 178 GLY B N 1
ATOM 3801 C CA . GLY B 1 178 ? -18.922 0.656 -3.031 1 83.5 178 GLY B CA 1
ATOM 3802 C C . GLY B 1 178 ? -19.5 -0.216 -4.129 1 83.5 178 GLY B C 1
ATOM 3803 O O . GLY B 1 178 ? -20.531 -0.865 -3.938 1 83.5 178 GLY B O 1
ATOM 3804 N N . THR B 1 179 ? -18.922 -0.034 -5.301 1 78.81 179 THR B N 1
ATOM 3805 C CA . THR B 1 179 ? -19.266 -0.92 -6.41 1 78.81 179 THR B CA 1
ATOM 3806 C C . THR B 1 179 ? -18.172 -1.975 -6.609 1 78.81 179 THR B C 1
ATOM 3808 O O . THR B 1 179 ? -17 -1.645 -6.719 1 78.81 179 THR B O 1
ATOM 3811 N N . ALA B 1 180 ? -18.641 -3.168 -6.488 1 76.62 180 ALA B N 1
ATOM 3812 C CA . ALA B 1 180 ? -17.672 -4.242 -6.688 1 76.62 180 ALA B CA 1
ATOM 3813 C C . ALA B 1 180 ? -17.484 -4.535 -8.172 1 76.62 180 ALA B C 1
ATOM 3815 O O . ALA B 1 180 ? -18.438 -4.535 -8.945 1 76.62 180 ALA B O 1
ATOM 3816 N N . ALA B 1 181 ? -16.25 -4.59 -8.516 1 77.56 181 ALA B N 1
ATOM 3817 C CA . ALA B 1 181 ? -16.016 -5.164 -9.844 1 77.56 181 ALA B CA 1
ATOM 3818 C C . ALA B 1 181 ? -16.547 -6.594 -9.922 1 77.56 181 ALA B C 1
ATOM 3820 O O . ALA B 1 181 ? -16.406 -7.367 -8.969 1 77.56 181 ALA B O 1
ATOM 3821 N N . PRO B 1 182 ? -17.219 -6.895 -10.969 1 78.38 182 PRO B N 1
ATOM 3822 C CA . PRO B 1 182 ? -17.672 -8.281 -11.094 1 78.38 182 PRO B CA 1
ATOM 3823 C C . PRO B 1 182 ? -16.531 -9.281 -11.125 1 78.38 182 PRO B C 1
ATOM 3825 O O . PRO B 1 182 ? -15.492 -9.023 -11.75 1 78.38 182 PRO B O 1
ATOM 3828 N N . VAL B 1 183 ? -16.688 -10.195 -10.273 1 78 183 VAL B N 1
ATOM 3829 C CA . VAL B 1 183 ? -15.711 -11.281 -10.258 1 78 183 VAL B CA 1
ATOM 3830 C C . VAL B 1 183 ? -16.297 -12.516 -10.945 1 78 183 VAL B C 1
ATOM 3832 O O . VAL B 1 183 ? -17.344 -13.016 -10.539 1 78 183 VAL B O 1
ATOM 3835 N N . ASP B 1 184 ? -15.688 -12.891 -12.086 1 80.88 184 ASP B N 1
ATOM 3836 C CA . ASP B 1 184 ? -16.062 -14.164 -12.703 1 80.88 184 ASP B CA 1
ATOM 3837 C C . ASP B 1 184 ? -15.234 -15.312 -12.133 1 80.88 184 ASP B C 1
ATOM 3839 O O . ASP B 1 184 ? -14.227 -15.703 -12.727 1 80.88 184 ASP B O 1
ATOM 3843 N N . VAL B 1 185 ? -15.688 -15.836 -11.062 1 81.62 185 VAL B N 1
ATOM 3844 C CA . VAL B 1 185 ? -14.977 -16.875 -10.32 1 81.62 185 VAL B CA 1
ATOM 3845 C C . VAL B 1 185 ? -14.789 -18.109 -11.203 1 81.62 185 VAL B C 1
ATOM 3847 O O . VAL B 1 185 ? -13.719 -18.703 -11.219 1 81.62 185 VAL B O 1
ATOM 3850 N N . ALA B 1 186 ? -15.805 -18.422 -11.883 1 85.19 186 ALA B N 1
ATOM 3851 C CA . ALA B 1 186 ? -15.766 -19.594 -12.75 1 85.19 186 ALA B CA 1
ATOM 3852 C C . ALA B 1 186 ? -14.68 -19.453 -13.812 1 85.19 186 ALA B C 1
ATOM 3854 O O . ALA B 1 186 ? -13.867 -20.375 -14 1 85.19 186 ALA B O 1
ATOM 3855 N N . ALA B 1 187 ? -14.664 -18.344 -14.445 1 85.62 187 ALA B N 1
ATOM 3856 C CA . ALA B 1 187 ? -13.664 -18.109 -15.484 1 85.62 187 ALA B CA 1
ATOM 3857 C C . ALA B 1 187 ? -12.25 -18.156 -14.906 1 85.62 187 ALA B C 1
ATOM 3859 O O . ALA B 1 187 ? -11.336 -18.703 -15.523 1 85.62 187 ALA B O 1
ATOM 3860 N N . ARG B 1 188 ? -12.117 -17.609 -13.82 1 86.25 188 ARG B N 1
ATOM 3861 C CA . ARG B 1 188 ? -10.82 -17.609 -13.164 1 86.25 188 ARG B CA 1
ATOM 3862 C C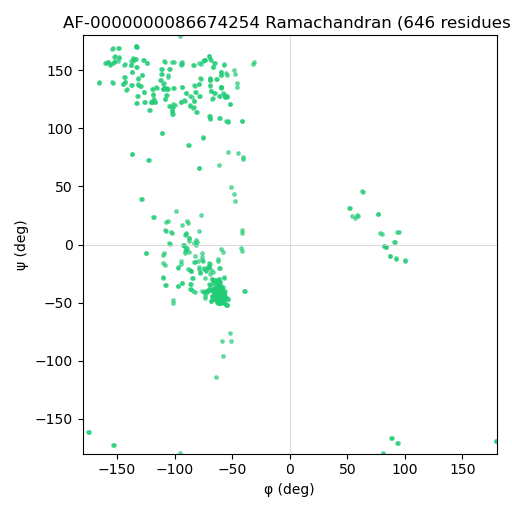 . ARG B 1 188 ? -10.359 -19.016 -12.836 1 86.25 188 ARG B C 1
ATOM 3864 O O . ARG B 1 188 ? -9.211 -19.391 -13.094 1 86.25 188 ARG B O 1
ATOM 3871 N N . VAL B 1 189 ? -11.219 -19.766 -12.25 1 88.12 189 VAL B N 1
ATOM 3872 C CA . VAL B 1 189 ? -10.906 -21.125 -11.852 1 88.12 189 VAL B CA 1
ATOM 3873 C C . VAL B 1 189 ? -10.516 -21.953 -13.07 1 88.12 189 VAL B C 1
ATOM 3875 O O . VAL B 1 189 ? -9.508 -22.672 -13.055 1 88.12 189 VAL B O 1
ATOM 3878 N N . VAL B 1 190 ? -11.258 -21.797 -14.055 1 91.12 190 VAL B N 1
ATOM 3879 C CA . VAL B 1 190 ? -11.008 -22.562 -15.273 1 91.12 190 VAL B CA 1
ATOM 3880 C C . VAL B 1 190 ? -9.656 -22.156 -15.867 1 91.12 190 VAL B C 1
ATOM 3882 O O . VAL B 1 190 ? -8.891 -23.016 -16.312 1 91.12 190 VAL B O 1
ATOM 3885 N N . ARG B 1 191 ? -9.367 -20.922 -15.844 1 91.25 191 ARG B N 1
ATOM 3886 C CA . ARG B 1 191 ? -8.07 -20.453 -16.328 1 91.25 191 ARG B CA 1
ATOM 3887 C C . ARG B 1 191 ? -6.93 -21.047 -15.5 1 91.25 191 ARG B C 1
ATOM 3889 O O . ARG B 1 191 ? -5.91 -21.469 -16.047 1 91.25 191 ARG B O 1
ATOM 3896 N N . GLN B 1 192 ? -7.141 -21.062 -14.297 1 91.62 192 GLN B N 1
ATOM 3897 C CA . GLN B 1 192 ? -6.121 -21.594 -13.398 1 91.62 192 GLN B CA 1
ATOM 3898 C C . GLN B 1 192 ? -5.906 -23.094 -13.633 1 91.62 192 GLN B C 1
ATOM 3900 O O . GLN B 1 192 ? -4.77 -23.562 -13.68 1 91.62 192 GLN B O 1
ATOM 3905 N N . VAL B 1 193 ? -6.949 -23.766 -13.773 1 94 193 VAL B N 1
ATOM 3906 C CA . VAL B 1 193 ? -6.895 -25.203 -14 1 94 193 VAL B CA 1
ATOM 3907 C C . VAL B 1 193 ? -6.195 -25.484 -15.328 1 94 193 VAL B C 1
ATOM 3909 O O . VAL B 1 193 ? -5.289 -26.328 -15.391 1 94 193 VAL B O 1
ATOM 3912 N N . THR B 1 194 ? -6.625 -24.797 -16.344 1 95.06 194 THR B N 1
ATOM 3913 C CA . THR B 1 194 ? -6.062 -25.016 -17.672 1 95.06 194 THR B CA 1
ATOM 3914 C C . THR B 1 194 ? -4.566 -24.703 -17.688 1 95.06 194 THR B C 1
ATOM 3916 O O . THR B 1 194 ? -3.768 -25.5 -18.203 1 95.06 194 THR B O 1
ATOM 3919 N N . ARG B 1 195 ? -4.203 -23.656 -17.109 1 94.44 195 ARG B N 1
ATOM 3920 C CA . ARG B 1 195 ? -2.793 -23.297 -17.047 1 94.44 195 ARG B CA 1
ATOM 3921 C C . ARG B 1 195 ? -1.99 -24.328 -16.266 1 94.44 195 ARG B C 1
ATOM 3923 O O . ARG B 1 195 ? -0.892 -24.703 -16.688 1 94.44 195 ARG B O 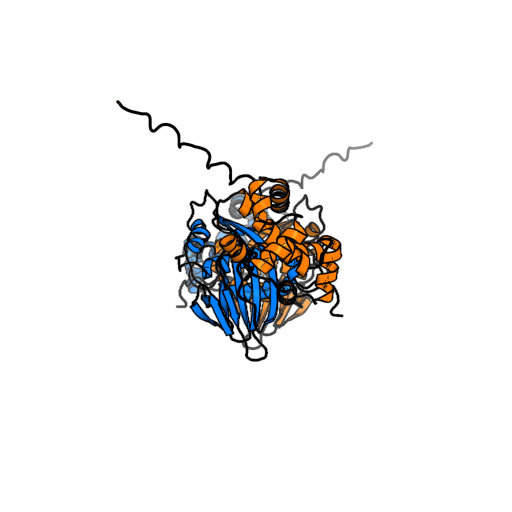1
ATOM 3930 N N . TYR B 1 196 ? -2.521 -24.75 -15.18 1 95 196 TYR B N 1
ATOM 3931 C CA . TYR B 1 196 ? -1.843 -25.734 -14.344 1 95 196 TYR B CA 1
ATOM 3932 C C . TYR B 1 196 ? -1.604 -27.031 -15.117 1 95 196 TYR B C 1
ATOM 3934 O O . TYR B 1 196 ? -0.51 -27.594 -15.062 1 95 196 TYR B O 1
ATOM 3942 N N . VAL B 1 197 ? -2.598 -27.484 -15.789 1 95.38 197 VAL B N 1
ATOM 3943 C CA . VAL B 1 197 ? -2.506 -28.719 -16.562 1 95.38 197 VAL B CA 1
ATOM 3944 C C . VAL B 1 197 ? -1.444 -28.578 -17.656 1 95.38 197 VAL B C 1
ATOM 3946 O O . VAL B 1 197 ? -0.601 -29.453 -17.828 1 95.38 197 VAL B O 1
ATOM 3949 N N . HIS B 1 198 ? -1.455 -27.453 -18.281 1 94.44 198 HIS B N 1
ATOM 3950 C CA . HIS B 1 198 ? -0.487 -27.219 -19.344 1 94.44 198 HIS B CA 1
ATOM 3951 C C . HIS B 1 198 ? 0.933 -27.141 -18.797 1 94.44 198 HIS B C 1
ATOM 3953 O O . HIS B 1 198 ? 1.871 -27.641 -19.422 1 94.44 198 HIS B O 1
ATOM 3959 N N . ASP B 1 199 ? 1.046 -26.547 -17.703 1 94.69 199 ASP B N 1
ATOM 3960 C CA . ASP B 1 199 ? 2.361 -26.375 -17.078 1 94.69 199 ASP B CA 1
ATOM 3961 C C . ASP B 1 199 ? 2.908 -27.703 -16.578 1 94.69 199 ASP B C 1
ATOM 3963 O O . ASP B 1 199 ? 4.102 -27.812 -16.281 1 94.69 199 ASP B O 1
ATOM 3967 N N . ASN B 1 200 ? 2.014 -28.688 -16.453 1 95.38 200 ASN B N 1
ATOM 3968 C CA . ASN B 1 200 ? 2.414 -29.969 -15.883 1 95.38 200 ASN B CA 1
ATOM 3969 C C . ASN B 1 200 ? 2.01 -31.141 -16.781 1 95.38 200 ASN B C 1
ATOM 3971 O O . ASN B 1 200 ? 1.569 -32.188 -16.281 1 95.38 200 ASN B O 1
ATOM 3975 N N . VAL B 1 201 ? 2.146 -30.969 -18.062 1 93.19 201 VAL B N 1
ATOM 3976 C CA . VAL B 1 201 ? 1.703 -31.922 -19.078 1 93.19 201 VAL B CA 1
ATOM 3977 C C . VAL B 1 201 ? 2.605 -33.156 -19.062 1 93.19 201 VAL B C 1
ATOM 3979 O O . VAL B 1 201 ? 2.234 -34.219 -19.578 1 93.19 201 VAL B O 1
ATOM 3982 N N . ASP B 1 202 ? 3.738 -33.062 -18.531 1 93.06 202 ASP B N 1
ATOM 3983 C CA . ASP B 1 202 ? 4.746 -34.125 -18.547 1 93.06 202 ASP B CA 1
ATOM 3984 C C . ASP B 1 202 ? 4.477 -35.188 -17.484 1 93.06 202 ASP B C 1
ATOM 3986 O O . ASP B 1 202 ? 5.254 -36.125 -17.312 1 93.06 202 ASP B O 1
ATOM 3990 N N . ARG B 1 203 ? 3.383 -35.062 -16.734 1 91.5 203 ARG B N 1
ATOM 3991 C CA . ARG B 1 203 ? 2.994 -36 -15.703 1 91.5 203 ARG B CA 1
ATOM 3992 C C . ARG B 1 203 ? 1.479 -36.062 -15.562 1 91.5 203 ARG B C 1
ATOM 3994 O O . ARG B 1 203 ? 0.771 -35.156 -15.969 1 91.5 203 ARG B O 1
ATOM 4001 N N . PRO B 1 204 ? 0.983 -37.188 -15 1 91.69 204 PRO B N 1
ATOM 4002 C CA . PRO B 1 204 ? -0.454 -37.219 -14.719 1 91.69 204 PRO B CA 1
ATOM 4003 C C . PRO B 1 204 ? -0.864 -36.188 -13.648 1 91.69 204 PRO B C 1
ATOM 4005 O O . PRO B 1 204 ? -0.185 -36.062 -12.633 1 91.69 204 PRO B O 1
ATOM 4008 N N . VAL B 1 205 ? -1.864 -35.406 -13.906 1 92.5 205 VAL B N 1
ATOM 4009 C CA . VAL B 1 205 ? -2.434 -34.469 -12.945 1 92.5 205 VAL B CA 1
ATOM 4010 C C . VAL B 1 205 ? -3.752 -35.031 -12.406 1 92.5 205 VAL B C 1
ATOM 4012 O O . VAL B 1 205 ? -4.703 -35.25 -13.164 1 92.5 205 VAL B O 1
ATOM 4015 N N . ARG B 1 206 ? -3.832 -35.25 -11.148 1 90.94 206 ARG B N 1
ATOM 4016 C CA . ARG B 1 206 ? -5.023 -35.781 -10.516 1 90.94 206 ARG B CA 1
ATOM 4017 C C . ARG B 1 206 ? -6.043 -34.688 -10.211 1 90.94 206 ARG B C 1
ATOM 4019 O O . ARG B 1 206 ? -5.676 -33.531 -9.984 1 90.94 206 ARG B O 1
ATOM 4026 N N . VAL B 1 207 ? -7.281 -35.094 -10.148 1 91.19 207 VAL B N 1
ATOM 4027 C CA . VAL B 1 207 ? -8.367 -34.156 -9.891 1 91.19 207 VAL B CA 1
ATOM 4028 C C . VAL B 1 207 ? -8.203 -33.562 -8.5 1 91.19 207 VAL B C 1
ATOM 4030 O O . VAL B 1 207 ? -8.492 -32.375 -8.297 1 91.19 207 VAL B O 1
ATOM 4033 N N . ASP B 1 208 ? -7.75 -34.375 -7.598 1 90 208 ASP B N 1
ATOM 4034 C CA . ASP B 1 208 ? -7.551 -33.906 -6.234 1 90 208 ASP B CA 1
ATOM 4035 C C . ASP B 1 208 ? -6.512 -32.781 -6.195 1 90 208 ASP B C 1
ATOM 4037 O O . ASP B 1 208 ? -6.66 -31.812 -5.445 1 90 208 ASP B O 1
ATOM 4041 N N . GLU B 1 209 ? -5.492 -33 -6.934 1 89.75 209 GLU B N 1
ATOM 4042 C CA . GLU B 1 209 ? -4.445 -31.984 -7.051 1 89.75 209 GLU B CA 1
ATOM 4043 C C . GLU B 1 209 ? -4.996 -30.688 -7.629 1 89.75 209 GLU B C 1
ATOM 4045 O O . GLU B 1 209 ? -4.688 -29.609 -7.133 1 89.75 209 GLU B O 1
ATOM 4050 N N . LEU B 1 210 ? -5.777 -30.781 -8.633 1 92.38 210 LEU B N 1
ATOM 4051 C CA . LEU B 1 210 ? -6.379 -29.609 -9.273 1 92.38 210 LEU B CA 1
ATOM 4052 C C . LEU B 1 210 ? -7.344 -28.922 -8.32 1 92.38 210 LEU B C 1
ATOM 4054 O O . LEU B 1 210 ? -7.352 -27.688 -8.234 1 92.38 210 LEU B O 1
ATOM 4058 N N . ALA B 1 211 ? -8.172 -29.688 -7.664 1 90.69 211 ALA B N 1
ATOM 4059 C CA . ALA B 1 211 ? -9.133 -29.125 -6.711 1 90.69 211 ALA B CA 1
ATOM 4060 C C . ALA B 1 211 ? -8.422 -28.344 -5.613 1 90.69 211 ALA B C 1
ATOM 4062 O O . ALA B 1 211 ? -8.859 -27.25 -5.25 1 90.69 211 ALA B O 1
ATOM 4063 N N . ARG B 1 212 ? -7.359 -28.875 -5.117 1 83.88 212 ARG B N 1
ATOM 4064 C CA . ARG B 1 212 ? -6.578 -28.188 -4.09 1 83.88 212 ARG B CA 1
ATOM 4065 C C . ARG B 1 212 ? -5.961 -26.906 -4.625 1 83.88 212 ARG B C 1
ATOM 4067 O O . ARG B 1 212 ? -5.93 -25.891 -3.928 1 83.88 212 ARG B O 1
ATOM 4074 N N . HIS B 1 213 ? -5.512 -26.969 -5.84 1 85.94 213 HIS B N 1
ATOM 4075 C CA . HIS B 1 213 ? -4.871 -25.828 -6.469 1 85.94 213 HIS B CA 1
ATOM 4076 C C . HIS B 1 213 ? -5.832 -24.641 -6.578 1 85.94 213 HIS B C 1
ATOM 4078 O O . HIS B 1 213 ? -5.43 -23.5 -6.418 1 85.94 213 HIS B O 1
ATOM 4084 N N . VAL B 1 214 ? -7.051 -24.953 -6.828 1 87.31 214 VAL B N 1
ATOM 4085 C CA . VAL B 1 214 ? -8.016 -23.875 -7.039 1 87.31 214 VAL B CA 1
ATOM 4086 C C . VAL B 1 214 ? -8.906 -23.734 -5.809 1 87.31 214 VAL B C 1
ATOM 4088 O O . VAL B 1 214 ? -9.875 -22.969 -5.824 1 87.31 214 VAL B O 1
ATOM 4091 N N . HIS B 1 215 ? -8.664 -24.5 -4.844 1 81.25 215 HIS B N 1
ATOM 4092 C CA . HIS B 1 215 ? -9.328 -24.422 -3.549 1 81.25 215 HIS B CA 1
ATOM 4093 C C . HIS B 1 215 ? -10.828 -24.688 -3.686 1 81.25 215 HIS B C 1
ATOM 4095 O O . HIS B 1 215 ? -11.641 -23.938 -3.148 1 81.25 215 HIS B O 1
ATOM 4101 N N . LEU B 1 216 ? -11.195 -25.672 -4.383 1 87.5 216 LEU B N 1
ATOM 4102 C CA . LEU B 1 216 ? -12.57 -26.109 -4.551 1 87.5 216 LEU B CA 1
ATOM 4103 C C . LEU B 1 216 ? -12.711 -27.594 -4.227 1 87.5 216 LEU B C 1
ATOM 4105 O O . LEU B 1 216 ? -11.711 -28.328 -4.195 1 87.5 216 LEU B O 1
ATOM 4109 N N . SER B 1 217 ? -13.93 -27.906 -3.932 1 89.75 217 SER B N 1
ATOM 4110 C CA . SER B 1 217 ? -14.203 -29.344 -3.816 1 89.75 217 SER B CA 1
ATOM 4111 C C . SER B 1 217 ? -14.148 -30.031 -5.18 1 89.75 217 SER B C 1
ATOM 4113 O O . SER B 1 217 ? -14.266 -29.375 -6.215 1 89.75 217 SER B O 1
ATOM 4115 N N . HIS B 1 218 ? -14.023 -31.297 -5.121 1 92.75 218 HIS B N 1
ATOM 4116 C CA . HIS B 1 218 ? -14.047 -32.094 -6.352 1 92.75 218 HIS B CA 1
ATOM 4117 C C . HIS B 1 218 ? -15.336 -31.859 -7.125 1 92.75 218 HIS B C 1
ATOM 4119 O O . HIS B 1 218 ? -15.312 -31.688 -8.352 1 92.75 218 HIS B O 1
ATOM 4125 N N . ARG B 1 219 ? -16.359 -31.828 -6.379 1 93.31 219 ARG B N 1
ATOM 4126 C CA . ARG B 1 219 ? -17.672 -31.672 -6.992 1 93.31 219 ARG B CA 1
ATOM 4127 C C . ARG B 1 219 ? -17.797 -30.328 -7.684 1 93.31 219 ARG B C 1
ATOM 4129 O O . ARG B 1 219 ? -18.25 -30.234 -8.828 1 93.31 219 ARG B O 1
ATOM 4136 N N . GLN B 1 220 ? -17.406 -29.328 -7.016 1 92.69 220 GLN B N 1
ATOM 4137 C CA . GLN B 1 220 ? -17.484 -27.969 -7.559 1 92.69 220 GLN B CA 1
ATOM 4138 C C . GLN B 1 220 ? -16.594 -27.828 -8.789 1 92.69 220 GLN B C 1
ATOM 4140 O O . GLN B 1 220 ? -17 -27.234 -9.789 1 92.69 220 GLN B O 1
ATOM 4145 N N . LEU B 1 221 ? -15.414 -28.359 -8.656 1 94.06 221 LEU B N 1
ATOM 4146 C CA . LEU B 1 221 ? -14.477 -28.281 -9.773 1 94.06 221 LEU B CA 1
ATOM 4147 C C . LEU B 1 221 ? -15.016 -29.016 -10.992 1 94.06 221 LEU B C 1
ATOM 4149 O O . LEU B 1 221 ? -14.969 -28.5 -12.109 1 94.06 221 LEU B O 1
ATOM 4153 N N . THR B 1 222 ? -15.492 -30.156 -10.773 1 94.44 222 THR B N 1
ATOM 4154 C CA . THR B 1 222 ? -16.031 -30.969 -11.859 1 94.44 222 THR B CA 1
ATOM 4155 C C . THR B 1 222 ? -17.188 -30.25 -12.539 1 94.44 222 THR B C 1
ATOM 4157 O O . THR B 1 222 ? -17.297 -30.234 -13.766 1 94.44 222 THR B O 1
ATOM 4160 N N . ARG B 1 223 ? -18.062 -29.672 -11.773 1 94.06 223 ARG B N 1
ATOM 4161 C CA . ARG B 1 223 ? -19.203 -28.938 -12.312 1 94.06 223 ARG B CA 1
ATOM 4162 C C . ARG B 1 223 ? -18.734 -27.766 -13.18 1 94.06 223 ARG B C 1
ATOM 4164 O O . ARG B 1 223 ? -19.219 -27.578 -14.297 1 94.06 223 ARG B O 1
ATOM 4171 N N . LEU B 1 224 ? -17.812 -27.078 -12.672 1 93.38 224 LEU B N 1
ATOM 4172 C CA . LEU B 1 224 ? -17.328 -25.906 -13.375 1 93.38 224 LEU B CA 1
ATOM 4173 C C . LEU B 1 224 ? -16.641 -26.297 -14.68 1 93.38 224 LEU B C 1
ATOM 4175 O O . LEU B 1 224 ? -16.828 -25.641 -15.711 1 93.38 224 LEU B O 1
ATOM 4179 N N . CYS B 1 225 ? -15.852 -27.312 -14.617 1 94.31 225 CYS B N 1
ATOM 4180 C CA . CYS B 1 225 ? -15.164 -27.781 -15.82 1 94.31 225 CYS B CA 1
ATOM 4181 C C . CYS B 1 225 ? -16.156 -28.297 -16.844 1 94.31 225 CYS B C 1
ATOM 4183 O O . CYS B 1 225 ? -16.031 -28.016 -18.047 1 94.31 225 CYS B O 1
ATOM 4185 N N . ALA B 1 226 ? -17.109 -28.953 -16.391 1 94.19 226 ALA B N 1
ATOM 4186 C CA . ALA B 1 226 ? -18.141 -29.422 -17.297 1 94.19 226 ALA B CA 1
ATOM 4187 C C . ALA B 1 226 ? -18.859 -28.266 -17.984 1 94.19 226 ALA B C 1
ATOM 4189 O O . ALA B 1 226 ? -19.109 -28.312 -19.188 1 94.19 226 ALA B O 1
ATOM 4190 N N . GLU B 1 227 ? -19.156 -27.312 -17.281 1 94.19 227 GLU B N 1
ATOM 4191 C CA . GLU B 1 227 ? -19.891 -26.156 -17.781 1 94.19 227 GLU B CA 1
ATOM 4192 C C . GLU B 1 227 ? -19.031 -25.328 -18.734 1 94.19 227 GLU B C 1
ATOM 4194 O O . GLU B 1 227 ? -19.531 -24.828 -19.734 1 94.19 227 GLU B O 1
ATOM 4199 N N . HIS B 1 228 ? -17.766 -25.25 -18.516 1 93.31 228 HIS B N 1
ATOM 4200 C CA . HIS B 1 228 ? -16.953 -24.281 -19.234 1 93.31 228 HIS B CA 1
ATOM 4201 C C . HIS B 1 228 ? -16.016 -24.969 -20.234 1 93.31 228 HIS B C 1
ATOM 4203 O O . HIS B 1 228 ? -15.625 -24.359 -21.234 1 93.31 228 HIS B O 1
ATOM 4209 N N . LEU B 1 229 ? -15.648 -26.156 -19.922 1 93.38 229 LEU B N 1
ATOM 4210 C CA . LEU B 1 229 ? -14.727 -26.891 -20.781 1 93.38 229 LEU B CA 1
ATOM 4211 C C . LEU B 1 229 ? -15.445 -28.016 -21.516 1 93.38 229 LEU B C 1
ATOM 4213 O O . LEU B 1 229 ? -14.906 -28.594 -22.453 1 93.38 229 LEU B O 1
ATOM 4217 N N . GLY B 1 230 ? -16.578 -28.359 -21.031 1 94.62 230 GLY B N 1
ATOM 4218 C CA . GLY B 1 230 ? -17.359 -29.422 -21.656 1 94.62 230 GLY B CA 1
ATOM 4219 C C . GLY B 1 230 ? -16.875 -30.812 -21.281 1 94.62 230 GLY B C 1
ATOM 4220 O O . GLY B 1 230 ? -17.234 -31.781 -21.938 1 94.62 230 GLY B O 1
ATOM 4221 N N . THR B 1 231 ? -15.992 -30.891 -20.359 1 94.12 231 THR B N 1
ATOM 4222 C CA . THR B 1 231 ? -15.422 -32.156 -19.953 1 94.12 231 THR B CA 1
ATOM 4223 C C . THR B 1 231 ? -15.047 -32.156 -18.469 1 94.12 231 THR B C 1
ATOM 4225 O O . THR B 1 231 ? -15.141 -31.109 -17.828 1 94.12 231 THR B O 1
ATOM 4228 N N . SER B 1 232 ? -14.719 -33.281 -17.875 1 94.5 232 SER B N 1
ATOM 4229 C CA . SER B 1 232 ? -14.234 -33.375 -16.5 1 94.5 232 SER B CA 1
ATOM 4230 C C . SER B 1 232 ? -12.781 -32.906 -16.406 1 94.5 232 SER B C 1
ATOM 4232 O O . SER B 1 232 ? -12.062 -32.875 -17.391 1 94.5 232 SER B O 1
ATOM 4234 N N . PRO B 1 233 ? -12.414 -32.531 -15.195 1 94.56 233 PRO B N 1
ATOM 4235 C CA . PRO B 1 233 ? -11.023 -32.125 -15.016 1 94.56 233 PRO B CA 1
ATOM 4236 C C . PRO B 1 233 ? -10.031 -33.219 -15.422 1 94.56 233 PRO B C 1
ATOM 4238 O O . PRO B 1 233 ? -9.023 -32.938 -16.078 1 94.56 233 PRO B O 1
ATOM 4241 N N . ALA B 1 234 ? -10.297 -34.406 -15.078 1 92.81 234 ALA B N 1
ATOM 4242 C CA . ALA B 1 234 ? -9.414 -35.531 -15.391 1 92.81 234 ALA B CA 1
ATOM 4243 C C . ALA B 1 234 ? -9.344 -35.75 -16.906 1 92.81 234 ALA B C 1
ATOM 4245 O O . ALA B 1 234 ? -8.266 -36 -17.453 1 92.81 234 ALA B O 1
ATOM 4246 N N . ALA B 1 235 ? -10.461 -35.75 -17.531 1 93.94 235 ALA B N 1
ATOM 4247 C CA . ALA B 1 235 ? -10.523 -35.938 -18.984 1 93.94 235 ALA B CA 1
ATOM 4248 C C . ALA B 1 235 ? -9.789 -34.812 -19.703 1 93.94 235 ALA B C 1
ATOM 4250 O O . ALA B 1 235 ? -9.094 -35.062 -20.703 1 93.94 235 ALA B O 1
ATOM 4251 N N . TYR B 1 236 ? -10.031 -33.656 -19.266 1 94.75 236 TYR B N 1
ATOM 4252 C CA . TYR B 1 236 ? -9.336 -32.531 -19.859 1 94.75 236 TYR B CA 1
ATOM 4253 C C . TYR B 1 236 ? -7.824 -32.688 -19.75 1 94.75 236 TYR B C 1
ATOM 4255 O O . TYR B 1 236 ? -7.102 -32.5 -20.734 1 94.75 236 TYR B O 1
ATOM 4263 N N . ALA B 1 237 ? -7.316 -33.031 -18.516 1 95.62 237 ALA B N 1
ATOM 4264 C CA . ALA B 1 237 ? -5.887 -33.219 -18.297 1 95.62 237 ALA B CA 1
ATOM 4265 C C . ALA B 1 237 ? -5.316 -34.281 -19.219 1 95.62 237 ALA B C 1
ATOM 4267 O O . ALA B 1 237 ? -4.242 -34.094 -19.812 1 95.62 237 ALA B O 1
ATOM 4268 N N . SER B 1 238 ? -5.996 -35.312 -19.375 1 94.25 238 SER B N 1
ATOM 4269 C CA . SER B 1 238 ? -5.57 -36.406 -20.266 1 94.25 238 SER B CA 1
ATOM 4270 C C . SER B 1 238 ? -5.543 -35.969 -21.719 1 94.25 238 SER B C 1
ATOM 4272 O O . SER B 1 238 ? -4.598 -36.25 -22.453 1 94.25 238 SER B O 1
ATOM 4274 N N . ALA B 1 239 ? -6.57 -35.25 -22.094 1 94.81 239 ALA B N 1
ATOM 4275 C CA . ALA B 1 239 ? -6.66 -34.781 -23.469 1 94.81 239 ALA B CA 1
ATOM 4276 C C . ALA B 1 239 ? -5.48 -33.844 -23.797 1 94.81 239 ALA B C 1
ATOM 4278 O O . ALA B 1 239 ? -4.91 -33.938 -24.891 1 94.81 239 ALA B O 1
ATOM 4279 N N . VAL B 1 240 ? -5.188 -33.031 -22.922 1 95.5 240 VAL B N 1
ATOM 4280 C CA . VAL B 1 240 ? -4.098 -32.062 -23.125 1 95.5 240 VAL B CA 1
ATOM 4281 C C . VAL B 1 240 ? -2.787 -32.812 -23.312 1 95.5 240 VAL B C 1
ATOM 4283 O O . VAL B 1 240 ? -1.985 -32.469 -24.188 1 95.5 240 VAL B O 1
ATOM 4286 N N . ARG B 1 241 ? -2.553 -33.844 -22.531 1 95.25 241 ARG B N 1
ATOM 4287 C CA . ARG B 1 241 ? -1.343 -34.656 -22.656 1 95.25 241 ARG B CA 1
ATOM 4288 C C . ARG B 1 241 ? -1.277 -35.344 -24.016 1 95.25 241 ARG B C 1
ATOM 4290 O O . ARG B 1 241 ? -0.227 -35.344 -24.672 1 95.25 241 ARG B O 1
ATOM 4297 N N . LEU B 1 242 ? -2.328 -35.812 -24.438 1 95.44 242 LEU B N 1
ATOM 4298 C CA . LEU B 1 242 ? -2.393 -36.531 -25.719 1 95.44 242 LEU B CA 1
ATOM 4299 C C . LEU B 1 242 ? -2.252 -35.531 -26.891 1 95.44 242 LEU B C 1
ATOM 4301 O O . LEU B 1 242 ? -1.63 -35.875 -27.906 1 95.44 242 LEU B O 1
ATOM 4305 N N . ASP B 1 243 ? -2.854 -34.438 -26.75 1 94.81 243 ASP B N 1
ATOM 4306 C CA . ASP B 1 243 ? -2.713 -33.406 -27.781 1 94.81 243 ASP B CA 1
ATOM 4307 C C . ASP B 1 243 ? -1.265 -32.938 -27.891 1 94.81 243 ASP B C 1
ATOM 4309 O O . ASP B 1 243 ? -0.769 -32.719 -29 1 94.81 243 ASP B O 1
ATOM 4313 N N . ARG B 1 244 ? -0.666 -32.781 -26.781 1 94.94 244 ARG B N 1
ATOM 4314 C CA . ARG B 1 244 ? 0.752 -32.438 -26.781 1 94.94 244 ARG B CA 1
ATOM 4315 C C . ARG B 1 244 ? 1.577 -33.531 -27.469 1 94.94 244 ARG B C 1
ATOM 4317 O O . ARG B 1 244 ? 2.514 -33.25 -28.203 1 94.94 244 ARG B O 1
ATOM 4324 N N . ALA B 1 245 ? 1.276 -34.719 -27.219 1 95.19 245 ALA B N 1
ATOM 4325 C CA . ALA B 1 245 ? 1.944 -35.844 -27.875 1 95.19 245 ALA B CA 1
ATOM 4326 C C . ALA B 1 245 ? 1.766 -35.781 -29.391 1 95.19 245 ALA B C 1
ATOM 4328 O O . ALA B 1 245 ? 2.715 -36 -30.141 1 95.19 245 ALA B O 1
ATOM 4329 N N . ALA B 1 246 ? 0.602 -35.5 -29.781 1 94.31 246 ALA B N 1
ATOM 4330 C CA . ALA B 1 246 ? 0.323 -35.344 -31.203 1 94.31 246 ALA B CA 1
ATOM 4331 C C . ALA B 1 246 ? 1.201 -34.281 -31.844 1 94.31 246 ALA B C 1
ATOM 4333 O O . ALA B 1 246 ? 1.763 -34.469 -32.906 1 94.31 246 ALA B O 1
ATOM 4334 N N . ALA B 1 247 ? 1.273 -33.219 -31.156 1 93.06 247 ALA B N 1
ATOM 4335 C CA . ALA B 1 247 ? 2.111 -32.125 -31.641 1 93.06 247 ALA B CA 1
ATOM 4336 C C . ALA B 1 247 ? 3.568 -32.562 -31.766 1 93.06 247 ALA B C 1
ATOM 4338 O O . ALA B 1 247 ? 4.234 -32.25 -32.75 1 93.06 247 ALA B O 1
ATOM 4339 N N . LEU B 1 248 ? 4.035 -33.25 -30.781 1 93.56 248 LEU B N 1
ATOM 4340 C CA . LEU B 1 248 ? 5.414 -33.719 -30.781 1 93.56 248 LEU B CA 1
ATOM 4341 C C . LEU B 1 248 ? 5.633 -34.719 -31.906 1 93.56 248 LEU B C 1
ATOM 4343 O O . LEU B 1 248 ? 6.695 -34.75 -32.531 1 93.56 248 LEU B O 1
ATOM 4347 N N . LEU B 1 249 ? 4.676 -35.531 -32.125 1 93.31 249 LEU B N 1
ATOM 4348 C CA . LEU B 1 249 ? 4.766 -36.562 -33.188 1 93.31 249 LEU B CA 1
ATOM 4349 C C . LEU B 1 249 ? 4.945 -35.906 -34.562 1 93.31 249 LEU B C 1
ATOM 4351 O O . LEU B 1 249 ? 5.719 -36.406 -35.375 1 93.31 249 LEU B O 1
ATOM 4355 N N . VAL B 1 250 ? 4.312 -34.781 -34.75 1 90.69 250 VAL B N 1
ATOM 4356 C CA . VAL B 1 250 ? 4.324 -34.125 -36.031 1 90.69 250 VAL B CA 1
ATOM 4357 C C . VAL B 1 250 ? 5.555 -33.219 -36.156 1 90.69 250 VAL B C 1
ATOM 4359 O O . VAL B 1 250 ? 6.152 -33.125 -37.219 1 90.69 250 VAL B O 1
ATOM 4362 N N . ARG B 1 251 ? 5.941 -32.656 -35.031 1 91.12 251 ARG B N 1
ATOM 4363 C CA . ARG B 1 251 ? 6.938 -31.594 -35.062 1 91.12 251 ARG B CA 1
ATOM 4364 C C . ARG B 1 251 ? 8.344 -32.156 -34.844 1 91.12 251 ARG B C 1
ATOM 4366 O O . ARG B 1 251 ? 9.336 -31.469 -35.125 1 91.12 251 ARG B O 1
ATOM 4373 N N . THR B 1 252 ? 8.422 -33.344 -34.344 1 92.38 252 THR B N 1
ATOM 4374 C CA . THR B 1 252 ? 9.734 -33.906 -34.031 1 92.38 252 THR B CA 1
ATOM 4375 C C . THR B 1 252 ? 9.883 -35.312 -34.562 1 92.38 252 THR B C 1
ATOM 4377 O O . THR B 1 252 ? 8.906 -35.906 -35 1 92.38 252 THR B O 1
ATOM 4380 N N . ALA B 1 253 ? 11.102 -35.812 -34.5 1 92.75 253 ALA B N 1
ATOM 4381 C CA . ALA B 1 253 ? 11.391 -37.219 -34.875 1 92.75 253 ALA B CA 1
ATOM 4382 C C . ALA B 1 253 ? 11.648 -38.062 -33.625 1 92.75 253 ALA B C 1
ATOM 4384 O O . ALA B 1 253 ? 12.227 -39.156 -33.75 1 92.75 253 ALA B O 1
ATOM 4385 N N . GLN B 1 254 ? 11.203 -37.594 -32.531 1 95.19 254 GLN B N 1
ATOM 4386 C CA . GLN B 1 254 ? 11.438 -38.312 -31.297 1 95.19 254 GLN B CA 1
ATOM 4387 C C . GLN B 1 254 ? 10.75 -39.656 -31.312 1 95.19 254 GLN B C 1
ATOM 4389 O O . GLN B 1 254 ? 9.633 -39.812 -31.812 1 95.19 254 GLN B O 1
ATOM 4394 N N . PRO B 1 255 ? 11.477 -40.625 -30.703 1 96.25 255 PRO B N 1
ATOM 4395 C CA . PRO B 1 255 ? 10.82 -41.938 -30.594 1 96.25 255 PRO B CA 1
ATOM 4396 C C . PRO B 1 255 ? 9.523 -41.875 -29.797 1 96.25 255 PRO B C 1
ATOM 4398 O O . PRO B 1 255 ? 9.422 -41.125 -28.828 1 96.25 255 PRO B O 1
ATOM 4401 N N . ILE B 1 256 ? 8.602 -42.719 -30.141 1 95.62 256 ILE B N 1
ATOM 4402 C CA . ILE B 1 256 ? 7.273 -42.75 -29.547 1 95.62 256 ILE B CA 1
ATOM 4403 C C . ILE B 1 256 ? 7.398 -42.969 -28.031 1 95.62 256 ILE B C 1
ATOM 4405 O O . ILE B 1 256 ? 6.668 -42.344 -27.25 1 95.62 256 ILE B O 1
ATOM 4409 N N . LYS B 1 257 ? 8.344 -43.812 -27.703 1 95.75 257 LYS B N 1
ATOM 4410 C CA . LYS B 1 257 ? 8.578 -44.094 -26.281 1 95.75 257 LYS B CA 1
ATOM 4411 C C . LYS B 1 257 ? 8.969 -42.812 -25.531 1 95.75 257 LYS B C 1
ATOM 4413 O O . LYS B 1 257 ? 8.547 -42.594 -24.391 1 95.75 257 LYS B O 1
ATOM 4418 N N . GLN B 1 258 ? 9.75 -42 -26.172 1 96.31 258 GLN B N 1
ATOM 4419 C CA . GLN B 1 258 ? 10.188 -40.75 -25.562 1 96.31 258 GLN B CA 1
ATOM 4420 C C . GLN B 1 258 ? 9.047 -39.75 -25.469 1 96.31 258 GLN B C 1
ATOM 4422 O O . GLN B 1 258 ? 8.922 -39.031 -24.484 1 96.31 258 GLN B O 1
ATOM 4427 N N . ILE B 1 259 ? 8.219 -39.656 -26.469 1 96.06 259 ILE B N 1
ATOM 4428 C CA . ILE B 1 259 ? 7.066 -38.781 -26.469 1 96.06 259 ILE B CA 1
ATOM 4429 C C . ILE B 1 259 ? 6.078 -39.188 -25.391 1 96.06 259 ILE B C 1
ATOM 4431 O O . ILE B 1 259 ? 5.539 -38.344 -24.672 1 96.06 259 ILE B O 1
ATOM 4435 N N . ALA B 1 260 ? 5.855 -40.531 -25.312 1 96.5 260 ALA B N 1
ATOM 4436 C CA . ALA B 1 260 ? 4.992 -41.031 -24.266 1 96.5 260 ALA B CA 1
ATOM 4437 C C . ALA B 1 260 ? 5.488 -40.625 -22.875 1 96.5 260 ALA B C 1
ATOM 4439 O O . ALA B 1 260 ? 4.719 -40.125 -22.062 1 96.5 260 ALA B O 1
ATOM 4440 N N . ALA B 1 261 ? 6.77 -40.75 -22.688 1 95.06 261 ALA B N 1
ATOM 4441 C CA . ALA B 1 261 ? 7.379 -40.375 -21.422 1 95.06 261 ALA B CA 1
ATOM 4442 C C . ALA B 1 261 ? 7.289 -38.875 -21.188 1 95.06 261 ALA B C 1
ATOM 4444 O O . ALA B 1 261 ? 6.98 -38.438 -20.078 1 95.06 261 ALA B O 1
ATOM 4445 N N . ALA B 1 262 ? 7.484 -38.062 -22.203 1 94.56 262 ALA B N 1
ATOM 4446 C CA . ALA B 1 262 ? 7.48 -36.625 -22.109 1 94.56 262 ALA B CA 1
ATOM 4447 C C . ALA B 1 262 ? 6.082 -36.094 -21.797 1 94.56 262 ALA B C 1
ATOM 4449 O O . ALA B 1 262 ? 5.93 -34.969 -21.312 1 94.56 262 ALA B O 1
ATOM 4450 N N . THR B 1 263 ? 5.125 -36.875 -22.094 1 95.5 263 THR B N 1
ATOM 4451 C CA . THR B 1 263 ? 3.752 -36.438 -21.844 1 95.5 263 THR B CA 1
ATOM 4452 C C . THR B 1 263 ? 3.146 -37.219 -20.672 1 95.5 263 THR B C 1
ATOM 4454 O O . THR B 1 263 ? 1.927 -37.219 -20.5 1 95.5 263 THR B O 1
ATOM 4457 N N . GLY B 1 264 ? 3.994 -37.938 -19.922 1 94.38 264 GLY B N 1
ATOM 4458 C CA . GLY B 1 264 ? 3.623 -38.438 -18.609 1 94.38 264 GLY B CA 1
ATOM 4459 C C . GLY B 1 264 ? 3.068 -39.844 -18.641 1 94.38 264 GLY B C 1
ATOM 4460 O O . GLY B 1 264 ? 2.451 -40.312 -17.672 1 94.38 264 GLY B O 1
ATOM 4461 N N . PHE B 1 265 ? 3.176 -40.531 -19.75 1 94.31 265 PHE B N 1
ATOM 4462 C CA . PHE B 1 265 ? 2.748 -41.938 -19.812 1 94.31 265 PHE B CA 1
ATOM 4463 C C . PHE B 1 265 ? 3.904 -42.875 -19.469 1 94.31 265 PHE B C 1
ATOM 4465 O O . PHE B 1 265 ? 4.984 -42.75 -20.047 1 94.31 265 PHE B O 1
ATOM 4472 N N . ALA B 1 266 ? 3.658 -43.656 -18.5 1 89.25 266 ALA B N 1
ATOM 4473 C CA . ALA B 1 266 ? 4.707 -44.562 -18.031 1 89.25 266 ALA B CA 1
ATOM 4474 C C . ALA B 1 266 ? 4.824 -45.781 -18.969 1 89.25 266 ALA B C 1
ATOM 4476 O O . ALA B 1 266 ? 5.867 -46.438 -19.016 1 89.25 266 ALA B O 1
ATOM 4477 N N . ASP B 1 267 ? 3.797 -46 -19.703 1 92.12 267 ASP B N 1
ATOM 4478 C CA . ASP B 1 267 ? 3.699 -47.219 -20.531 1 92.12 267 ASP B CA 1
ATOM 4479 C C . ASP B 1 267 ? 3.25 -46.875 -21.953 1 92.12 267 ASP B C 1
ATOM 4481 O O . ASP B 1 267 ? 2.186 -46.281 -22.141 1 92.12 267 ASP B O 1
ATOM 4485 N N . VAL B 1 268 ? 4.094 -47.406 -22.938 1 94.19 268 VAL B N 1
ATOM 4486 C CA . VAL B 1 268 ? 3.822 -47.094 -24.328 1 94.19 268 VAL B CA 1
ATOM 4487 C C . VAL B 1 268 ? 2.514 -47.75 -24.766 1 94.19 268 VAL B C 1
ATOM 4489 O O . VAL B 1 268 ? 1.782 -47.188 -25.594 1 94.19 268 VAL B O 1
ATOM 4492 N N . VAL B 1 269 ? 2.246 -48.875 -24.125 1 95.5 269 VAL B N 1
ATOM 4493 C CA . VAL B 1 269 ? 1.017 -49.562 -24.469 1 95.5 269 VAL B CA 1
ATOM 4494 C C . VAL B 1 269 ? -0.193 -48.75 -24.047 1 95.5 269 VAL B C 1
ATOM 4496 O O . VAL B 1 269 ? -1.126 -48.562 -24.828 1 95.5 269 VAL B O 1
ATOM 4499 N N . GLN B 1 270 ? -0.112 -48.281 -22.859 1 95.38 270 GLN B N 1
ATOM 4500 C CA . GLN B 1 270 ? -1.188 -47.438 -22.344 1 95.38 270 GLN B CA 1
ATOM 4501 C C . GLN B 1 270 ? -1.295 -46.125 -23.141 1 95.38 270 GLN B C 1
ATOM 4503 O O . GLN B 1 270 ? -2.398 -45.656 -23.406 1 95.38 270 GLN B O 1
ATOM 4508 N N . PHE B 1 271 ? -0.16 -45.594 -23.469 1 96.81 271 PHE B N 1
ATOM 4509 C CA . PHE B 1 271 ? -0.108 -44.375 -24.281 1 96.81 271 PHE B CA 1
ATOM 4510 C C . PHE B 1 271 ? -0.773 -44.625 -25.641 1 96.81 271 PHE B C 1
ATOM 4512 O O . PHE B 1 271 ? -1.625 -43.812 -26.062 1 96.81 271 PHE B O 1
ATOM 4519 N N . THR B 1 272 ? -0.395 -45.656 -26.25 1 96.38 272 THR B N 1
ATOM 4520 C CA . THR B 1 272 ? -0.898 -45.938 -27.594 1 96.38 272 THR B CA 1
ATOM 4521 C C . THR B 1 272 ? -2.412 -46.125 -27.562 1 96.38 272 THR B C 1
ATOM 4523 O O . THR B 1 272 ? -3.117 -45.625 -28.453 1 96.38 272 THR B O 1
ATOM 4526 N N . ARG B 1 273 ? -2.855 -46.844 -26.578 1 96.94 273 ARG B N 1
ATOM 4527 C CA . ARG B 1 273 ? -4.289 -47.062 -26.438 1 96.94 273 ARG B CA 1
ATOM 4528 C C . ARG B 1 273 ? -5.043 -45.75 -26.25 1 96.94 273 ARG B C 1
ATOM 4530 O O . ARG B 1 273 ? -6.043 -45.5 -26.922 1 96.94 273 ARG B O 1
ATOM 4537 N N . ALA B 1 274 ? -4.574 -45 -25.359 1 96.06 274 ALA B N 1
ATOM 4538 C CA . ALA B 1 274 ? -5.219 -43.75 -25.047 1 96.06 274 ALA B CA 1
ATOM 4539 C C . ALA B 1 274 ? -5.164 -42.781 -26.25 1 96.06 274 ALA B C 1
ATOM 4541 O O . ALA B 1 274 ? -6.145 -42.125 -26.547 1 96.06 274 ALA B O 1
ATOM 4542 N N . PHE B 1 275 ? -4.016 -42.719 -26.891 1 96.69 275 PHE B N 1
ATOM 4543 C CA . PHE B 1 275 ? -3.82 -41.875 -28.047 1 96.69 275 PHE B CA 1
ATOM 4544 C C . PHE B 1 275 ? -4.77 -42.25 -29.172 1 96.69 275 PHE B C 1
ATOM 4546 O O . PHE B 1 275 ? -5.418 -41.406 -29.781 1 96.69 275 PHE B O 1
ATOM 4553 N N . THR B 1 276 ? -4.852 -43.531 -29.359 1 96.25 276 THR B N 1
ATOM 4554 C CA . THR B 1 276 ? -5.711 -44.031 -30.422 1 96.25 276 THR B CA 1
ATOM 4555 C C . THR B 1 276 ? -7.176 -43.719 -30.141 1 96.25 276 THR B C 1
ATOM 4557 O O . THR B 1 276 ? -7.926 -43.344 -31.047 1 96.25 276 THR B O 1
ATOM 4560 N N . ARG B 1 277 ? -7.543 -43.906 -28.969 1 95.88 277 ARG B N 1
ATOM 4561 C CA . ARG B 1 277 ? -8.914 -43.594 -28.578 1 95.88 277 ARG B CA 1
ATOM 4562 C C . ARG B 1 277 ? -9.242 -42.125 -28.828 1 95.88 277 ARG B C 1
ATOM 4564 O O . ARG B 1 277 ? -10.336 -41.812 -29.297 1 95.88 277 ARG B O 1
ATOM 4571 N N . ARG B 1 278 ? -8.32 -41.281 -28.594 1 93.88 278 ARG B N 1
ATOM 4572 C CA . ARG B 1 278 ? -8.555 -39.844 -28.688 1 93.88 278 ARG B CA 1
ATOM 4573 C C . ARG B 1 278 ? -8.453 -39.375 -30.141 1 93.88 278 ARG B C 1
ATOM 4575 O O . ARG B 1 278 ? -9.266 -38.562 -30.594 1 93.88 278 ARG B O 1
ATOM 4582 N N . HIS B 1 279 ? -7.457 -39.906 -30.875 1 93.5 279 HIS B N 1
ATOM 4583 C CA . HIS B 1 279 ? -7.129 -39.312 -32.188 1 93.5 279 HIS B CA 1
ATOM 4584 C C . HIS B 1 279 ? -7.543 -40.25 -33.312 1 93.5 279 HIS B C 1
ATOM 4586 O O . HIS B 1 279 ? -7.391 -39.906 -34.5 1 93.5 279 HIS B O 1
ATOM 4592 N N . GLY B 1 280 ? -7.941 -41.406 -32.969 1 93.31 280 GLY B N 1
ATOM 4593 C CA . GLY B 1 280 ? -8.539 -42.281 -33.938 1 93.31 280 GLY B CA 1
ATOM 4594 C C . GLY B 1 280 ? -7.531 -43.219 -34.625 1 93.31 280 GLY B C 1
ATOM 4595 O O . GLY B 1 280 ? -7.906 -44.125 -35.344 1 93.31 280 GLY B O 1
ATOM 4596 N N . ARG B 1 281 ? -6.297 -42.969 -34.469 1 93.75 281 ARG B N 1
ATOM 4597 C CA . ARG B 1 281 ? -5.238 -43.812 -35.031 1 93.75 281 ARG B CA 1
ATOM 4598 C C . ARG B 1 281 ? -4.051 -43.906 -34.094 1 93.75 281 ARG B C 1
ATOM 4600 O O . ARG B 1 281 ? -3.822 -43 -33.281 1 93.75 281 ARG B O 1
ATOM 4607 N N . PRO B 1 282 ? -3.26 -44.969 -34.188 1 95.69 282 PRO B N 1
ATOM 4608 C CA . PRO B 1 282 ? -2.084 -45.094 -33.344 1 95.69 282 PRO B CA 1
ATOM 4609 C C . PRO B 1 282 ? -1.021 -44.031 -33.625 1 95.69 282 PRO B C 1
ATOM 4611 O O . PRO B 1 282 ? -0.972 -43.5 -34.719 1 95.69 282 PRO B O 1
ATOM 4614 N N . PRO B 1 283 ? -0.216 -43.781 -32.656 1 95.88 283 PRO B N 1
ATOM 4615 C CA . PRO B 1 283 ? 0.787 -42.719 -32.781 1 95.88 283 PRO B CA 1
ATOM 4616 C C . PRO B 1 283 ? 1.655 -42.875 -34.031 1 95.88 283 PRO B C 1
ATOM 4618 O O . PRO B 1 283 ? 1.942 -41.906 -34.719 1 95.88 283 PRO B O 1
ATOM 4621 N N . GLY B 1 284 ? 2.146 -44.031 -34.281 1 93.94 284 GLY B N 1
ATOM 4622 C CA . GLY B 1 284 ? 2.982 -44.281 -35.438 1 93.94 284 GLY B CA 1
ATOM 4623 C C . GLY B 1 284 ? 2.311 -43.875 -36.75 1 93.94 284 GLY B C 1
ATOM 4624 O O . GLY B 1 284 ? 2.92 -43.219 -37.594 1 93.94 284 GLY B O 1
ATOM 4625 N N . ARG B 1 285 ? 1.143 -44.375 -36.906 1 93.81 285 ARG B N 1
ATOM 4626 C CA . ARG B 1 285 ? 0.374 -44.062 -38.094 1 93.81 285 ARG B CA 1
ATOM 4627 C C . ARG B 1 285 ? 0.078 -42.562 -38.156 1 93.81 285 ARG B C 1
ATOM 4629 O O . ARG B 1 285 ? 0.099 -41.969 -39.25 1 93.81 285 ARG B O 1
ATOM 4636 N N . PHE B 1 286 ? -0.259 -42 -37.062 1 93.69 286 PHE B N 1
ATOM 4637 C CA . PHE B 1 286 ? -0.542 -40.562 -36.969 1 93.69 286 PHE B CA 1
ATOM 4638 C C . PHE B 1 286 ? 0.636 -39.75 -37.5 1 93.69 286 PHE B C 1
ATOM 4640 O O . PHE B 1 286 ? 0.454 -38.812 -38.281 1 93.69 286 PHE B O 1
ATOM 4647 N N . ARG B 1 287 ? 1.837 -40 -37.031 1 91.5 287 ARG B N 1
ATOM 4648 C CA . ARG B 1 287 ? 3.055 -39.344 -37.469 1 91.5 287 ARG B CA 1
ATOM 4649 C C . ARG B 1 287 ? 3.234 -39.5 -39 1 91.5 287 ARG B C 1
ATOM 4651 O O . ARG B 1 287 ? 3.553 -38.531 -39.688 1 91.5 287 ARG B O 1
ATOM 4658 N N . ALA B 1 288 ? 3.014 -40.688 -39.438 1 89.69 288 ALA B N 1
ATOM 4659 C CA . ALA B 1 288 ? 3.219 -41 -40.875 1 89.69 288 ALA B CA 1
ATOM 4660 C C . ALA B 1 288 ? 2.26 -40.188 -41.75 1 89.69 288 ALA B C 1
ATOM 4662 O O . ALA B 1 288 ? 2.619 -39.781 -42.844 1 89.69 288 ALA B O 1
ATOM 4663 N N . ASP B 1 289 ? 1.081 -40.031 -41.25 1 86.38 289 ASP B N 1
ATOM 4664 C CA . ASP B 1 289 ? 0.051 -39.312 -42.031 1 86.38 289 ASP B CA 1
ATOM 4665 C C . ASP B 1 289 ? 0.277 -37.812 -42 1 86.38 289 ASP B C 1
ATOM 4667 O O . ASP B 1 289 ? -0.282 -37.094 -42.812 1 86.38 289 ASP B O 1
ATOM 4671 N N . GLY B 1 290 ? 1.132 -37.25 -41.281 1 72.69 290 GLY B N 1
ATOM 4672 C CA . GLY B 1 290 ? 1.42 -35.844 -41.156 1 72.69 290 GLY B CA 1
ATOM 4673 C C . GLY B 1 290 ? 0.2 -35 -40.812 1 72.69 290 GLY B C 1
ATOM 4674 O O . GLY B 1 290 ? 0.07 -33.875 -41.25 1 72.69 290 GLY B O 1
ATOM 4675 N N . ASP B 1 291 ? -0.713 -35.531 -40.25 1 61.59 291 ASP B N 1
ATOM 4676 C CA . ASP B 1 291 ? -1.964 -34.844 -39.969 1 61.59 291 ASP B CA 1
ATOM 4677 C C . ASP B 1 291 ? -1.766 -33.75 -38.906 1 61.59 291 ASP B C 1
ATOM 4679 O O . ASP B 1 291 ? -1.402 -34.094 -37.75 1 61.59 291 ASP B O 1
ATOM 4683 N N . LEU B 1 292 ? -1.835 -32.438 -39.312 1 64.06 292 LEU B N 1
ATOM 4684 C CA . LEU B 1 292 ? -1.539 -31.281 -38.469 1 64.06 292 LEU B CA 1
ATOM 4685 C C . LEU B 1 292 ? -2.795 -30.797 -37.75 1 64.06 292 LEU B C 1
ATOM 4687 O O . LEU B 1 292 ? -2.73 -29.891 -36.906 1 64.06 292 LEU B O 1
ATOM 4691 N N . SER B 1 293 ? -3.908 -31.359 -38.031 1 58.22 293 SER B N 1
ATOM 4692 C CA . SER B 1 293 ? -5.164 -30.812 -37.531 1 58.22 293 SER B CA 1
ATOM 4693 C C . SER B 1 293 ? -5.172 -30.781 -36 1 58.22 293 SER B C 1
ATOM 4695 O O . SER B 1 293 ? -5.523 -29.766 -35.406 1 58.22 293 SER B O 1
ATOM 4697 N N . PRO B 1 294 ? -4.84 -31.797 -35.469 1 54 294 PRO B N 1
ATOM 4698 C CA . PRO B 1 294 ? -4.879 -31.797 -34 1 54 294 PRO B CA 1
ATOM 4699 C C . PRO B 1 294 ? -3.861 -30.828 -33.406 1 54 294 PRO B C 1
ATOM 4701 O O . PRO B 1 294 ? -4.105 -30.281 -32.312 1 54 294 PRO B O 1
ATOM 4704 N N . VAL B 1 295 ? -2.764 -30.625 -34 1 53.97 295 VAL B N 1
ATOM 4705 C CA . VAL B 1 295 ? -1.707 -29.719 -33.562 1 53.97 295 VAL B CA 1
ATOM 4706 C C . VAL B 1 295 ? -2.219 -28.281 -33.594 1 53.97 295 VAL B C 1
ATOM 4708 O O . VAL B 1 295 ? -1.921 -27.484 -32.688 1 53.97 295 VAL B O 1
ATOM 4711 N N . LEU B 1 296 ? -2.945 -27.953 -34.656 1 51.88 296 LEU B N 1
ATOM 4712 C CA . LEU B 1 296 ? -3.512 -26.609 -34.812 1 51.88 296 LEU B CA 1
ATOM 4713 C C . LEU B 1 296 ? -4.52 -26.344 -33.688 1 51.88 296 LEU B C 1
ATOM 4715 O O . LEU B 1 296 ? -4.664 -25.188 -33.25 1 51.88 296 LEU B O 1
ATOM 4719 N N . ARG B 1 297 ? -5.121 -27.297 -33.281 1 50.69 297 ARG B N 1
ATOM 4720 C CA . ARG B 1 297 ? -6.082 -27.125 -32.188 1 50.69 297 ARG B CA 1
ATOM 4721 C C . ARG B 1 297 ? -5.367 -26.922 -30.844 1 50.69 297 ARG B C 1
ATOM 4723 O O . ARG B 1 297 ? -5.836 -26.172 -30 1 50.69 297 ARG B O 1
ATOM 4730 N N . ALA B 1 298 ? -4.371 -27.656 -30.672 1 52.44 298 ALA B N 1
ATOM 4731 C CA . ALA B 1 298 ? -3.59 -27.516 -29.453 1 52.44 298 ALA B CA 1
ATOM 4732 C C . ALA B 1 298 ? -2.955 -26.125 -29.359 1 52.44 298 ALA B C 1
ATOM 4734 O O . ALA B 1 298 ? -2.896 -25.531 -28.281 1 52.44 298 ALA B O 1
ATOM 4735 N N . GLU B 1 299 ? -2.432 -25.562 -30.5 1 50.06 299 GLU B N 1
ATOM 4736 C CA . GLU B 1 299 ? -1.833 -24.234 -30.547 1 50.06 299 GLU B CA 1
ATOM 4737 C C . GLU B 1 299 ? -2.898 -23.141 -30.469 1 50.06 299 GLU B C 1
ATOM 4739 O O . GLU B 1 299 ? -2.658 -22.078 -29.891 1 50.06 299 GLU B O 1
ATOM 4744 N N . GLY B 1 300 ? -3.926 -23.328 -31.203 1 47.47 300 GLY B N 1
ATOM 4745 C CA . GLY B 1 300 ? -5.031 -22.391 -31.188 1 47.47 300 GLY B CA 1
ATOM 4746 C C . GLY B 1 300 ? -5.621 -22.188 -29.797 1 47.47 300 GLY B C 1
ATOM 4747 O O . GLY B 1 300 ? -6.156 -21.109 -29.5 1 47.47 300 GLY B O 1
ATOM 4748 N N . GLY B 1 301 ? -5.738 -23.203 -29.094 1 43.62 301 GLY B N 1
ATOM 4749 C CA . GLY B 1 301 ? -6.164 -23.031 -27.703 1 43.62 301 GLY B CA 1
ATOM 4750 C C . GLY B 1 301 ? -5.16 -22.266 -26.875 1 43.62 301 GLY B C 1
ATOM 4751 O O . GLY B 1 301 ? -5.441 -21.922 -25.719 1 43.62 301 GLY B O 1
ATOM 4752 N N . MET B 1 302 ? -3.834 -22.438 -27.266 1 40.16 302 MET B N 1
ATOM 4753 C CA . MET B 1 302 ? -2.758 -21.672 -26.656 1 40.16 302 MET B CA 1
ATOM 4754 C C . MET B 1 302 ? -2.789 -20.219 -27.125 1 40.16 302 MET B C 1
ATOM 4756 O O . MET B 1 302 ? -2.156 -19.359 -26.516 1 40.16 302 MET B O 1
ATOM 4760 N N . ALA B 1 303 ? -3.051 -20.016 -28.484 1 37.5 303 ALA B N 1
ATOM 4761 C CA . ALA B 1 303 ? -2.982 -18.719 -29.141 1 37.5 303 ALA B CA 1
ATOM 4762 C C . ALA B 1 303 ? -3.99 -17.734 -28.531 1 37.5 303 ALA B C 1
ATOM 4764 O O . ALA B 1 303 ? -4.027 -16.562 -28.906 1 37.5 303 ALA B O 1
ATOM 4765 N N . GLY B 1 304 ? -4.957 -18.188 -27.891 1 35.66 304 GLY B N 1
ATOM 4766 C CA . GLY B 1 304 ? -5.852 -17.109 -27.484 1 35.66 304 GLY B CA 1
ATOM 4767 C C . GLY B 1 304 ? -5.137 -15.969 -26.781 1 35.66 304 GLY B C 1
ATOM 4768 O O . GLY B 1 304 ? -5.352 -14.797 -27.109 1 35.66 304 GLY B O 1
ATOM 4769 N N . ASN B 1 305 ? -4.832 -15.992 -25.453 1 33.72 305 ASN B N 1
ATOM 4770 C CA . ASN B 1 305 ? -4.422 -14.75 -24.797 1 33.72 305 ASN B CA 1
ATOM 4771 C C . ASN B 1 305 ? -2.916 -14.531 -24.922 1 33.72 305 ASN B C 1
ATOM 4773 O O . ASN B 1 305 ? -2.314 -13.859 -24.078 1 33.72 305 ASN B O 1
ATOM 4777 N N . VAL B 1 306 ? -2.115 -15.477 -25.688 1 30.44 306 VAL B N 1
ATOM 4778 C CA . VAL B 1 306 ? -0.714 -15.086 -25.766 1 30.44 306 VAL B CA 1
ATOM 4779 C C . VAL B 1 306 ? -0.509 -14.141 -26.953 1 30.44 306 VAL B C 1
ATOM 4781 O O . VAL B 1 306 ? -1.1 -14.328 -28.016 1 30.44 306 VAL B O 1
ATOM 4784 N N . ASN B 1 307 ? -0.052 -12.914 -26.875 1 29.97 307 ASN B N 1
ATOM 4785 C CA . ASN B 1 307 ? 0.358 -11.938 -27.875 1 29.97 307 ASN B CA 1
ATOM 4786 C C . ASN B 1 307 ? 1.404 -12.516 -28.828 1 29.97 307 ASN B C 1
ATOM 4788 O O . ASN B 1 307 ? 2.445 -13.008 -28.391 1 29.97 307 ASN B O 1
ATOM 4792 N N . PRO B 1 308 ? 1.252 -12.922 -30.156 1 29.73 308 PRO B N 1
ATOM 4793 C CA . PRO B 1 308 ? 2.072 -13.477 -31.234 1 29.73 308 PRO B CA 1
ATOM 4794 C C . PRO B 1 308 ? 3.449 -12.828 -31.328 1 29.73 308 PRO B C 1
ATOM 4796 O O . PRO B 1 308 ? 4.25 -13.18 -32.188 1 29.73 308 PRO B O 1
ATOM 4799 N N . VAL B 1 309 ? 3.893 -11.859 -30.688 1 29.27 309 VAL B N 1
ATOM 4800 C CA . VAL B 1 309 ? 5.031 -11.055 -31.109 1 29.27 309 VAL B CA 1
ATOM 4801 C C . VAL B 1 309 ? 6.316 -11.875 -31 1 29.27 309 VAL B C 1
ATOM 4803 O O . VAL B 1 309 ? 7.355 -11.477 -31.531 1 29.27 309 VAL B O 1
ATOM 4806 N N . ALA B 1 310 ? 6.461 -12.938 -30.141 1 27.45 310 ALA B N 1
ATOM 4807 C CA . ALA B 1 310 ? 7.855 -13.297 -29.906 1 27.45 310 ALA B CA 1
ATOM 4808 C C . ALA B 1 310 ? 8.344 -14.297 -30.953 1 27.45 310 ALA B C 1
ATOM 4810 O O . ALA B 1 310 ? 9.539 -14.602 -31.016 1 27.45 310 ALA B O 1
ATOM 4811 N N . ALA B 1 311 ? 7.512 -15.031 -31.625 1 27.69 311 ALA B N 1
ATOM 4812 C CA . ALA B 1 311 ? 8.109 -16.188 -32.281 1 27.69 311 ALA B CA 1
ATOM 4813 C C . ALA B 1 311 ? 8.75 -15.805 -33.625 1 27.69 311 ALA B C 1
ATOM 4815 O O . ALA B 1 311 ? 9.305 -16.656 -34.312 1 27.69 311 ALA B O 1
ATOM 4816 N N . ALA B 1 312 ? 8.57 -14.648 -34.156 1 28.27 312 ALA B N 1
ATOM 4817 C CA . ALA B 1 312 ? 8.883 -14.531 -35.562 1 28.27 312 ALA B CA 1
ATOM 4818 C C . ALA B 1 312 ? 10.391 -14.484 -35.812 1 28.27 312 ALA B C 1
ATOM 4820 O O . ALA B 1 312 ? 10.844 -14.406 -36.938 1 28.27 312 ALA B O 1
ATOM 4821 N N . HIS B 1 313 ? 11.242 -14.258 -34.75 1 26.84 313 HIS B N 1
ATOM 4822 C CA . HIS B 1 313 ? 12.523 -13.781 -35.25 1 26.84 313 HIS B CA 1
ATOM 4823 C C . HIS B 1 313 ? 13.383 -14.945 -35.719 1 26.84 313 HIS B C 1
ATOM 4825 O O . HIS B 1 313 ? 14.562 -14.766 -36.031 1 26.84 313 HIS B O 1
ATOM 4831 N N . LYS B 1 314 ? 12.984 -16.234 -35.656 1 27.84 314 LYS B N 1
ATOM 4832 C CA . LYS B 1 314 ? 14.016 -17.219 -35.969 1 27.84 314 LYS B CA 1
ATOM 4833 C C . LYS B 1 314 ? 14.234 -17.344 -37.469 1 27.84 314 LYS B C 1
ATOM 4835 O O . LYS B 1 314 ? 14.867 -18.281 -37.938 1 27.84 314 LYS B O 1
ATOM 4840 N N . ASP B 1 315 ? 13.75 -16.531 -38.312 1 27.22 315 ASP B N 1
ATOM 4841 C CA . ASP B 1 315 ? 13.852 -16.938 -39.719 1 27.22 315 ASP B CA 1
ATOM 4842 C C . ASP B 1 315 ? 15.305 -16.938 -40.188 1 27.22 315 ASP B C 1
ATOM 4844 O O . ASP B 1 315 ? 15.617 -17.484 -41.25 1 27.22 315 ASP B O 1
ATOM 4848 N N . VAL B 1 316 ? 16.203 -16.078 -39.75 1 23.8 316 VAL B N 1
ATOM 4849 C CA . VAL B 1 316 ? 17.125 -15.625 -40.781 1 23.8 316 VAL B CA 1
ATOM 4850 C C . VAL B 1 316 ? 17.953 -16.797 -41.281 1 23.8 316 VAL B C 1
ATOM 4852 O O . VAL B 1 316 ? 18 -17.062 -42.5 1 23.8 316 VAL B O 1
ATOM 4855 N N . ASP B 1 317 ? 19.297 -16.719 -41 1 25.53 317 ASP B N 1
ATOM 4856 C CA . ASP B 1 317 ? 20.453 -16.484 -41.875 1 25.53 317 ASP B CA 1
ATOM 4857 C C . ASP B 1 317 ? 21.141 -17.797 -42.25 1 25.53 317 ASP B C 1
ATOM 4859 O O . ASP B 1 317 ? 22.031 -18.25 -41.531 1 25.53 317 ASP B O 1
ATOM 4863 N N . LEU B 1 318 ? 20.5 -18.906 -42.312 1 25.25 318 LEU B N 1
ATOM 4864 C CA . LEU B 1 318 ? 21.219 -20.109 -42.688 1 25.25 318 LEU B CA 1
ATOM 4865 C C . LEU B 1 318 ? 21.844 -19.969 -44.062 1 25.25 318 LEU B C 1
ATOM 4867 O O . LEU B 1 318 ? 22.344 -20.938 -44.656 1 25.25 318 LEU B O 1
ATOM 4871 N N . ALA B 1 319 ? 21.562 -18.766 -44.75 1 24.69 319 ALA B N 1
ATOM 4872 C CA . ALA B 1 319 ? 21.875 -18.875 -46.156 1 24.69 319 ALA B CA 1
ATOM 4873 C C . ALA B 1 319 ? 23.344 -19.219 -46.375 1 24.69 319 ALA B C 1
ATOM 4875 O O . ALA B 1 319 ? 23.656 -20.109 -47.188 1 24.69 319 ALA B O 1
ATOM 4876 N N . THR B 1 320 ? 24.25 -18.203 -46.344 1 26.45 320 THR B N 1
ATOM 4877 C CA . THR B 1 320 ? 25.094 -17.906 -47.5 1 26.45 320 THR B CA 1
ATOM 4878 C C . THR B 1 320 ? 26.422 -18.672 -47.438 1 26.45 320 THR B C 1
ATOM 4880 O O . THR B 1 320 ? 27.438 -18.125 -47 1 26.45 320 THR B O 1
ATOM 4883 N N . GLU B 1 321 ? 26.641 -19.625 -46.5 1 25.66 321 GLU B N 1
ATOM 4884 C CA . GLU B 1 321 ? 28.016 -20.078 -46.594 1 25.66 321 GLU B CA 1
ATOM 4885 C C . GLU B 1 321 ? 28.297 -20.703 -47.969 1 25.66 321 GLU B C 1
ATOM 4887 O O . GLU B 1 321 ? 27.75 -21.75 -48.281 1 25.66 321 GLU B O 1
ATOM 4892 N N . GLN B 1 322 ? 28.281 -19.781 -49 1 22.86 322 GLN B N 1
ATOM 4893 C CA . GLN B 1 322 ? 28.656 -20.094 -50.375 1 22.86 322 GLN B CA 1
ATOM 4894 C C . GLN B 1 322 ? 29.984 -20.859 -50.406 1 22.86 322 GLN B C 1
ATOM 4896 O O . GLN B 1 322 ? 30.844 -20.656 -49.531 1 22.86 322 GLN B O 1
ATOM 4901 N N . ALA B 1 323 ? 30.156 -21.812 -51.406 1 28.2 323 ALA B N 1
ATOM 4902 C CA . ALA B 1 323 ? 31.047 -22.734 -52.125 1 28.2 323 ALA B CA 1
ATOM 4903 C C . ALA B 1 323 ? 32.312 -22.016 -52.594 1 28.2 323 ALA B C 1
ATOM 4905 O O . ALA B 1 323 ? 32.219 -21.125 -53.469 1 28.2 323 ALA B O 1
ATOM 4906 N N . GLY B 1 324 ? 33.062 -21.234 -51.719 1 24.86 324 GLY B N 1
ATOM 4907 C CA . GLY B 1 324 ? 34.312 -20.953 -52.406 1 24.86 324 GLY B CA 1
ATOM 4908 C C . GLY B 1 324 ? 34.906 -22.188 -53.062 1 24.86 324 GLY B C 1
ATOM 4909 O O . GLY B 1 324 ? 34.656 -23.312 -52.625 1 24.86 324 GLY B O 1
ATOM 4910 N N . PRO B 1 325 ? 35.5 -22 -54.406 1 28.95 325 PRO B N 1
ATOM 4911 C CA . PRO B 1 325 ? 36.312 -22.984 -55.125 1 28.95 325 PRO B CA 1
ATOM 4912 C C . PRO B 1 325 ? 37.375 -23.656 -54.281 1 28.95 325 PRO B C 1
ATOM 4914 O O . PRO B 1 325 ? 37.781 -23.094 -53.25 1 28.95 325 PRO B O 1
#

Sequence (650 aa):
MRGDAVVWTDRLDAVVPRLAVPGGTAGIYQWAQWSGVVENPPHRHTYFEVCRVDAGRGRFVIGGRDHDVGPGDLLFARPGVRHRILSPDPPGIGLSWVSFDLRPSPEATDEDDALVGAFLATDRAVARDRDTQVGSVWRALHACAAGPPRPGQRTQLIALGQALLVALVRAGGPDLPGTAAPVDVAARVVRQVTRYVHDNVDRPVRVDELARHVHLSHRQLTRLCAEHLGTSPAAYASAVRLDRAAALLVRTAQPIKQIAAATGFADVVQFTRAFTRRHGRPPGRFRADGDLSPVLRAEGGMAGNVNPVAAAHKDVDLATEQAGPMRGDAVVWTDRLDAVVPRLAVPGGTAGIYQWAQWSGVVENPPHRHTYFEVCRVDAGRGRFVIGGRDHDVGPGDLLFARPGVRHRILSPDPPGIGLSWVSFDLRPSPEATDEDDALVGAFLATDRAVARDRDTQVGSVWRALHACAAGPPRPGQRTQLIALGQALLVALVRAGGPDLPGTAAPVDVAARVVRQVTRYVHDNVDRPVRVDELARHVHLSHRQLTRLCAEHLGTSPAAYASAVRLDRAAALLVRTAQPIKQIAAATGFADVVQFTRAFTRRHGRPPGRFRADGDLSPVLRAEGGMAGNVNPVAAAHKDVDLATEQAGP

Secondary structure (DSSP, 8-state):
-------HHHHHHHH-SEEEETTEEEEEEEEEEEEEE-EEEEE--SSEEEEEEEES-EEEEETTEEEEE-TTEEEEEPTT--EEEE--STT-EEEEEEEEEEEE-TT--SGGGHHHHHHHT----EEE-TT-HHHHHHHHHHHHHSSS--TTHHHHHHHHHHHHHHHHHHHHS---PPPPPP--HHHHHHHHHHHHHHHTTTS---HHHHHHHTT--HHHHHHHHHHHHSS-HHHHHHHHHHHHHHHHHHH----HHHHHHHTT-S-HHHHHHHHHHHHSS-HHHHHHHT--HHHHHHHHTTSSSS-GGGGGG------------/-------HHHHHHHH-SEEEETTEEEEEEEEEEEEEE-EEEEE--SSEEEEEEEES-EEEEETTEEEEE-TTEEEEEPTT--EEEE--STT-EEEEEEEEEEEE-TT--SGGGHHHHHHHT----EEE-TT-HHHHHHHHHHHHHSSS--TTHHHHHHHHHHHHHHHHHHHHS---PPPPPP--HHHHHHHHHHHHHHHTTTSPPPHHHHHHHHT--HHHHHHHHHHHHSS-HHHHHHHHHHHHHHHHHHH----HHHHHHHTT-S-HHHHHHHHHHHHSS-HHHHHHHT--HHHHHHHHTTSSSS-GGGGGGGG----------

Organism: NCBI:txid175570

pLDDT: mean 85.15, std 19.66, range [22.86, 98.62]

InterPro domains:
  IPR003313 AraC-type arabinose-binding/dimerisation domain [PF02311] (41-159)
  IPR009057 Homedomain-like superfamily [SSF46689] (188-236)
  IPR009057 Homedomain-like superfamily [SSF46689] (240-289)
  IPR014710 RmlC-like jelly roll fold [G3DSA:2.60.120.10] (35-100)
  IPR018060 AraC-like, DNA binding HTH domain [PF12833] (210-288)
  IPR018060 AraC-like, DNA binding HTH domain [PS01124] (191-289)
  IPR018060 AraC-like, DNA binding HTH domain [SM00342] (204-287)
  IPR018062 HTH domain AraC-type, conserved site [PS00041] (241-283)
  IPR037923 Transcription regulator HTH-like [SSF51215] (39-111)
  IPR050204 AraC/XylS family transcriptional regulators [PTHR46796] (42-288)

Radius of gyration: 32.9 Å; Cα contacts (8 Å, |Δi|>4): 1149; chains: 2; bounding box: 73×107×87 Å